Protein AF-D8SF33-F1 (afdb_monomer_lite)

pLDDT: mean 81.09, std 13.39, range [31.66, 97.19]

Foldseek 3Di:
DPQQDQDFVVLLCLLPDQDPDAQEAAPVLLVVVCVQPNNVLSVSHYDHDPDDDRHQLSVLLCQLLDPPHDDPFLVVSLCSLAVSLLCSLCVPPPVVQNVFWDQFDPPDPPVPPPFAPGTWIFGADLLATAEIEFHGAAPVCLVVRVVVCQQLLLLADPQRQQSHQKHKYWGDGGQWIWIWIYGNPDIDTSDDIARSNDSVSSSSSNSSNSSSSVSVVSCNVVRDNDPFDDDHQRDKDDWDADPVRQKIWTWGHGSQKTKIKIPQQVSCVVLPQDDPVQLVLQLVQPDPQAQHAPDWDFDCDPRMTMIIGGPQFGLGDDPDPVSLVQQLVSNVRSLVSCVVSQKGQLPDDSRQWGQGPVVRHIHGHDSSRMDGAPAQRSNPPSDDPVLADVNTHHSSSNVVSSD

InterPro domains:
  IPR011009 Protein kinase-like domain superfamily [SSF56112] (282-363)

Secondary structure (DSSP, 8-state):
-PPP--SHHHHHHHHHSPPSSPEE--HHHHHHHHHHH-HHHHHHHEE--SSS-THHHHHHHHHHH-TT---S-HHHHHHIIIIIHHHHHHHHH-GGGGGGEEE------TTTTTSBSSPPEEEEETTEEEEEEEEESSGGGHHHHHHHHHHHHHTS-GGGTTT---EEEEEEETTEEEEEEEETTEEEE-S--EETTSHHHHHHHHHHHHHHHHHHHHHTTTS---SS-PPPTTEEEEEEEETTTTEEEEEEEETTEEEEEEESHHHHHHTTS--HHHHHHHHT---TTB---SS--EEEETTEEEEEEE---EE----SHHHHHHHHHHHHHHHHHHHHTTEE-S--SGGGEEEETTTTEEEE--GGG-EETTBPPSSTTSS-TTT-BTTBB-HHHHHHHH-

Organism: Selaginella moellendorffii (NCBI:txid88036)

Radius of gyration: 25.67 Å; chains: 1; bounding box: 56×45×75 Å

Structure (mmCIF, N/CA/C/O backbone):
data_AF-D8SF33-F1
#
_entry.id   AF-D8SF33-F1
#
loop_
_atom_site.group_PDB
_atom_site.id
_atom_site.type_symbol
_atom_site.label_atom_id
_atom_site.label_alt_id
_atom_site.label_comp_id
_atom_site.label_asym_id
_atom_site.label_entity_id
_atom_site.label_seq_id
_atom_site.pdbx_PDB_ins_code
_atom_site.Cartn_x
_atom_site.Cartn_y
_atom_site.Cartn_z
_atom_site.occupancy
_atom_site.B_iso_or_equiv
_atom_site.auth_seq_id
_atom_site.auth_comp_id
_atom_site.auth_asym_id
_atom_site.auth_atom_id
_atom_site.pdbx_PDB_model_num
ATOM 1 N N . MET A 1 1 ? -6.287 -22.159 21.107 1.00 49.41 1 MET A N 1
ATOM 2 C CA . MET A 1 1 ? -6.743 -20.862 20.570 1.00 49.41 1 MET A CA 1
ATOM 3 C C . MET A 1 1 ? -7.773 -21.159 19.500 1.00 49.41 1 MET A C 1
ATOM 5 O O . MET A 1 1 ? -7.559 -22.109 18.755 1.00 49.41 1 MET A O 1
ATOM 9 N N . GLU A 1 2 ? -8.895 -20.437 19.475 1.00 59.34 2 GLU A N 1
ATOM 10 C CA . GLU A 1 2 ? -9.793 -20.483 18.313 1.00 59.34 2 GLU A CA 1
ATOM 11 C C . GLU A 1 2 ? -9.008 -20.075 17.054 1.00 59.34 2 GLU A C 1
ATOM 13 O O . GLU A 1 2 ? -8.060 -19.289 17.170 1.00 59.34 2 GLU A O 1
ATOM 18 N N . PRO A 1 3 ? -9.338 -20.627 15.873 1.00 71.38 3 PRO A N 1
ATOM 19 C CA . PRO A 1 3 ? -8.708 -20.191 14.636 1.00 71.38 3 PRO A CA 1
ATOM 20 C C . PRO A 1 3 ? -8.948 -18.684 14.431 1.00 71.38 3 PRO A C 1
ATOM 22 O O . PRO A 1 3 ? -10.014 -18.185 14.808 1.00 71.38 3 PRO A O 1
ATOM 25 N N . PRO A 1 4 ? -7.979 -17.950 13.854 1.00 79.75 4 PRO A N 1
ATOM 26 C CA . PRO A 1 4 ? -8.157 -16.531 13.573 1.00 79.75 4 PRO A CA 1
ATOM 27 C C . PRO A 1 4 ? -9.382 -16.321 12.667 1.00 79.75 4 PRO A C 1
ATOM 29 O O . PRO A 1 4 ? -9.623 -17.142 11.775 1.00 79.75 4 PRO A O 1
ATOM 32 N N . PRO A 1 5 ? -10.166 -15.245 12.867 1.00 83.62 5 PRO A N 1
ATOM 33 C CA . PRO A 1 5 ? -11.328 -14.982 12.034 1.00 83.62 5 PRO A CA 1
ATOM 34 C C . PRO A 1 5 ? -10.859 -14.623 10.622 1.00 83.62 5 PRO A C 1
ATOM 36 O O . PRO A 1 5 ? -10.193 -13.612 10.413 1.00 83.62 5 PRO A O 1
ATOM 39 N N . THR A 1 6 ? -11.192 -15.473 9.663 1.00 82.75 6 THR A N 1
ATOM 40 C CA . THR A 1 6 ? -10.784 -15.395 8.253 1.00 82.75 6 THR A CA 1
ATOM 41 C C . THR A 1 6 ? -11.995 -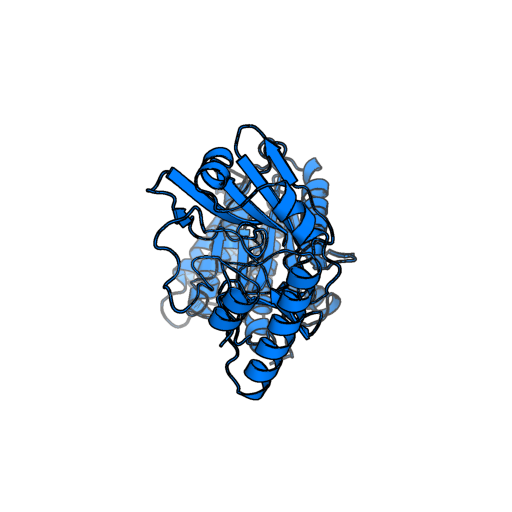15.295 7.335 1.00 82.75 6 THR A C 1
ATOM 43 O O . THR A 1 6 ? -11.881 -15.543 6.152 1.00 82.75 6 THR A O 1
ATOM 46 N N . GLU A 1 7 ? -13.153 -14.904 7.860 1.00 85.88 7 GLU A N 1
ATOM 47 C CA . GLU A 1 7 ? -14.344 -14.599 7.070 1.00 85.88 7 GLU A CA 1
ATOM 48 C C . GLU A 1 7 ? -15.022 -13.344 7.637 1.00 85.88 7 GLU A C 1
ATOM 50 O O . GLU A 1 7 ? -15.060 -13.193 8.866 1.00 85.88 7 GLU A O 1
ATOM 55 N N . PRO A 1 8 ? -15.619 -12.462 6.810 1.00 83.88 8 PRO A N 1
ATOM 56 C CA . PRO A 1 8 ? -16.242 -11.225 7.285 1.00 83.88 8 PRO A CA 1
ATOM 57 C C . PRO A 1 8 ? -17.236 -11.422 8.439 1.00 83.88 8 PRO A C 1
ATOM 59 O O . PRO A 1 8 ? -17.157 -10.728 9.451 1.00 83.88 8 PRO A O 1
ATOM 62 N N . TRP A 1 9 ? -18.121 -12.420 8.357 1.00 83.75 9 TRP A N 1
ATOM 63 C CA . TRP A 1 9 ? -19.114 -12.709 9.404 1.00 83.75 9 TRP A CA 1
ATOM 64 C C . TRP A 1 9 ? -18.484 -13.146 10.741 1.00 83.75 9 TRP A C 1
ATOM 66 O O . TRP A 1 9 ? -19.060 -12.922 11.808 1.00 83.75 9 TRP A O 1
ATOM 76 N N . GLN A 1 10 ? -17.285 -13.742 10.718 1.00 89.44 10 GLN A N 1
ATOM 77 C CA . GLN A 1 10 ? -16.543 -14.085 11.937 1.00 89.44 10 GLN A CA 1
ATOM 78 C C . GLN A 1 10 ? -16.007 -12.825 12.619 1.00 89.44 10 GLN A C 1
ATOM 80 O O . GLN A 1 10 ? -15.907 -12.797 13.846 1.00 89.44 10 GLN A O 1
ATOM 85 N N . LEU A 1 11 ? -15.700 -11.778 11.845 1.00 88.69 11 LEU A N 1
ATOM 86 C CA . LEU A 1 11 ? -15.195 -10.508 12.362 1.00 88.69 11 LEU A CA 1
ATOM 87 C C . LEU A 1 11 ? -16.256 -9.752 13.149 1.00 88.69 11 LEU A C 1
ATOM 89 O O . LEU A 1 11 ? -15.922 -9.197 14.188 1.00 88.69 11 LEU A O 1
ATOM 93 N N . GLU A 1 12 ? -17.519 -9.759 12.718 1.00 88.81 12 GLU A N 1
ATOM 94 C CA . GLU A 1 12 ? -18.600 -9.104 13.471 1.00 88.81 12 GLU A CA 1
ATOM 95 C C . GLU A 1 12 ? -18.738 -9.745 14.860 1.00 88.81 12 GLU A C 1
ATOM 97 O O . GLU A 1 12 ? -18.725 -9.064 15.890 1.00 88.81 12 GLU A O 1
ATOM 102 N N . LYS A 1 13 ? -18.758 -11.084 14.895 1.00 87.31 13 LYS A N 1
ATOM 103 C CA . LYS A 1 13 ? -18.798 -11.854 16.141 1.00 87.31 13 LYS A CA 1
ATOM 104 C C . LYS A 1 13 ? -17.564 -11.592 17.008 1.00 87.31 13 LYS A C 1
ATOM 106 O O . LYS A 1 13 ? -17.711 -11.375 18.208 1.00 87.31 13 LYS A O 1
ATOM 111 N N . ALA A 1 14 ? -16.367 -11.608 16.422 1.00 87.44 14 ALA A N 1
ATOM 112 C CA . ALA A 1 14 ? -15.112 -11.394 17.142 1.00 87.44 14 ALA A CA 1
ATOM 113 C C . ALA A 1 14 ? -14.979 -9.957 17.672 1.00 87.44 14 ALA A C 1
ATOM 115 O O . ALA A 1 14 ? -14.512 -9.753 18.791 1.00 87.44 14 ALA A O 1
ATOM 116 N N . LEU A 1 15 ? -15.439 -8.959 16.915 1.00 89.00 15 LEU A N 1
ATOM 117 C CA . LEU A 1 15 ? -15.426 -7.558 17.327 1.00 89.00 15 LEU A CA 1
ATOM 118 C C . LEU A 1 15 ? -16.391 -7.315 18.493 1.00 89.00 15 LEU A C 1
ATOM 120 O O . LEU A 1 15 ? -16.045 -6.630 19.459 1.00 89.00 15 LEU A O 1
ATOM 124 N N . GLY A 1 16 ? -17.584 -7.911 18.421 1.00 84.69 16 GLY A N 1
ATOM 125 C CA . GLY A 1 16 ? -18.610 -7.827 19.458 1.00 84.69 16 GLY A CA 1
ATOM 126 C C . GLY A 1 16 ? -18.339 -8.688 20.695 1.00 84.69 16 GLY A C 1
ATOM 127 O O . GLY A 1 16 ? -18.956 -8.442 21.738 1.00 84.69 16 GLY A O 1
ATOM 128 N N . ALA A 1 17 ? -17.428 -9.663 20.601 1.00 82.38 17 ALA A N 1
ATOM 129 C CA . ALA A 1 17 ? -17.138 -10.613 21.665 1.00 82.38 17 ALA A CA 1
ATOM 130 C C . ALA A 1 17 ? -16.675 -9.917 22.961 1.00 82.38 17 ALA A C 1
ATOM 132 O O . ALA A 1 17 ? -16.014 -8.869 22.918 1.00 82.38 17 ALA A O 1
ATOM 133 N N . PRO A 1 18 ? -16.985 -10.503 24.134 1.00 79.06 18 PRO A N 1
ATOM 134 C CA . PRO A 1 18 ? -16.323 -10.127 25.374 1.00 79.06 18 PRO A CA 1
ATOM 135 C C . PRO A 1 18 ? -14.805 -10.213 25.209 1.00 79.06 18 PRO A C 1
ATOM 137 O O . PRO A 1 18 ? -14.300 -11.073 24.485 1.00 79.06 18 PRO A O 1
ATOM 140 N N . LEU A 1 19 ? -14.067 -9.344 25.898 1.00 69.25 19 LEU A N 1
ATOM 141 C CA . LEU A 1 19 ? -12.614 -9.424 25.875 1.00 69.25 19 LEU A CA 1
ATOM 142 C C . LEU A 1 19 ? -12.156 -10.773 26.458 1.00 69.25 19 LEU A C 1
ATOM 144 O O . LEU A 1 19 ? -12.393 -11.044 27.633 1.00 69.25 19 LEU A O 1
ATOM 148 N N . LEU A 1 20 ? -11.476 -11.589 25.642 1.00 65.31 20 LEU A N 1
ATOM 149 C CA . LEU A 1 20 ? -10.920 -12.886 26.063 1.00 65.31 20 LEU A CA 1
ATOM 150 C C . LEU A 1 20 ? -9.935 -12.734 27.229 1.00 65.31 20 LEU A C 1
ATOM 152 O O . LEU A 1 20 ? -10.009 -13.462 28.214 1.00 65.31 20 LEU A O 1
ATOM 156 N N . GLU A 1 21 ? -9.060 -11.733 27.142 1.00 69.62 21 GLU A N 1
ATOM 157 C CA . GLU A 1 21 ? -8.223 -11.285 28.252 1.00 69.62 21 GLU A CA 1
ATOM 158 C C . GLU A 1 21 ? -8.602 -9.860 28.640 1.00 69.62 21 GLU A C 1
ATOM 160 O O . GLU A 1 21 ? -8.863 -9.013 27.786 1.00 69.62 21 GLU A O 1
ATOM 165 N N . ARG A 1 22 ? -8.642 -9.566 29.933 1.00 75.25 22 ARG A N 1
ATOM 166 C CA . ARG A 1 22 ? -9.002 -8.233 30.423 1.00 75.25 22 ARG A CA 1
ATOM 167 C C . ARG A 1 22 ? -7.780 -7.326 30.428 1.00 75.25 22 ARG A C 1
ATOM 169 O O . ARG A 1 22 ? -6.673 -7.774 30.707 1.00 75.25 22 ARG A O 1
ATOM 176 N N . LEU A 1 23 ? -7.989 -6.046 30.155 1.00 73.69 23 LEU A N 1
ATOM 177 C CA . LEU A 1 23 ? -6.937 -5.041 30.153 1.00 73.69 23 LEU A CA 1
ATOM 178 C C . LEU A 1 23 ? -6.449 -4.757 31.589 1.00 73.69 23 LEU A C 1
ATOM 180 O O . LEU A 1 23 ? -7.276 -4.484 32.465 1.00 73.69 23 LEU A O 1
ATOM 184 N N . PRO A 1 24 ? -5.136 -4.810 31.868 1.00 72.00 24 PRO A N 1
ATOM 185 C CA . PRO A 1 24 ? -4.622 -4.586 33.215 1.00 72.00 24 PRO A CA 1
ATOM 186 C C . PRO A 1 24 ? -4.775 -3.110 33.630 1.00 72.00 24 PRO A C 1
ATOM 188 O O . PRO A 1 24 ? -4.372 -2.218 32.888 1.00 72.00 24 PRO A O 1
ATOM 191 N N . VAL A 1 25 ? -5.328 -2.835 34.822 1.00 71.88 25 VAL A N 1
ATOM 192 C CA . VAL A 1 25 ? -5.469 -1.478 35.403 1.00 71.88 25 VAL A CA 1
ATOM 193 C C . VAL A 1 25 ? -5.242 -1.470 36.915 1.00 71.88 25 VAL A C 1
ATOM 195 O O . VAL A 1 25 ? -5.637 -2.401 37.607 1.00 71.88 25 VAL A O 1
ATOM 198 N N . SER A 1 26 ? -4.667 -0.407 37.481 1.00 70.44 26 SER A N 1
ATOM 199 C CA . SER A 1 26 ? -4.424 -0.353 38.935 1.00 70.44 26 SER A CA 1
ATOM 200 C C . SER A 1 26 ? -5.706 -0.546 39.767 1.00 70.44 26 SER A C 1
ATOM 202 O O . SER A 1 26 ? -6.792 -0.126 39.364 1.00 70.44 26 SER A O 1
ATOM 204 N N . TRP A 1 27 ? -5.591 -1.127 40.970 1.00 71.88 27 TRP A N 1
ATOM 205 C CA . TRP A 1 27 ? -6.736 -1.367 41.871 1.00 71.88 27 TRP A CA 1
ATOM 206 C C . TRP A 1 27 ? -7.574 -0.115 42.131 1.00 71.88 27 TRP A C 1
ATOM 208 O O . TRP A 1 27 ? -8.804 -0.145 42.059 1.00 71.88 27 TRP A O 1
ATOM 218 N N . LYS A 1 28 ? -6.897 1.009 42.404 1.00 73.31 28 LYS A N 1
ATOM 219 C CA . LYS A 1 28 ? -7.544 2.308 42.619 1.00 73.31 28 LYS A CA 1
ATOM 220 C C . LYS A 1 28 ? -8.356 2.725 41.394 1.00 73.31 28 LYS A C 1
ATOM 222 O O . LYS A 1 28 ? -9.425 3.315 41.545 1.00 73.31 28 LYS A O 1
ATOM 227 N N . ARG A 1 29 ? -7.865 2.418 40.190 1.00 73.44 29 ARG A N 1
ATOM 228 C CA . ARG A 1 29 ? -8.557 2.744 38.947 1.00 73.44 29 ARG A CA 1
ATOM 229 C C . ARG A 1 29 ? -9.708 1.798 38.649 1.00 73.44 29 ARG A C 1
ATOM 231 O O . ARG A 1 29 ? -10.761 2.275 38.235 1.00 73.44 29 ARG A O 1
ATOM 238 N N . LEU A 1 30 ? -9.550 0.502 38.905 1.00 76.69 30 LEU A N 1
ATOM 239 C CA . LEU A 1 30 ? -10.629 -0.466 38.727 1.00 76.69 30 LEU A CA 1
ATOM 240 C C . LEU A 1 30 ? -11.873 -0.040 39.518 1.00 76.69 30 LEU A C 1
ATOM 242 O O . LEU A 1 30 ? -12.949 0.054 38.940 1.00 76.69 30 LEU A O 1
ATOM 246 N N . ALA A 1 31 ? -11.706 0.355 40.784 1.00 78.12 31 ALA A N 1
ATOM 247 C CA . ALA A 1 31 ? -12.804 0.853 41.617 1.00 78.12 31 ALA A CA 1
ATOM 248 C C . ALA A 1 31 ? -13.480 2.118 41.043 1.00 78.12 31 ALA A C 1
ATOM 250 O O . ALA A 1 31 ? -14.701 2.264 41.100 1.00 78.12 31 ALA A O 1
ATOM 251 N N . GLN A 1 32 ? -12.704 3.036 40.453 1.00 75.94 32 GLN A N 1
ATOM 252 C CA . GLN A 1 32 ? -13.255 4.223 39.786 1.00 75.94 32 GLN A CA 1
ATOM 253 C C . GLN A 1 32 ? -14.069 3.846 38.544 1.00 75.94 32 GLN A C 1
ATOM 255 O O . GLN A 1 32 ? -15.147 4.395 38.326 1.00 75.94 32 GLN A O 1
ATOM 260 N N . LEU A 1 33 ? -13.576 2.900 37.743 1.00 72.38 33 LEU A N 1
ATOM 261 C CA . LEU A 1 33 ? -14.261 2.409 36.548 1.00 72.38 33 LEU A CA 1
ATOM 262 C C . LEU A 1 33 ? -15.547 1.651 36.926 1.00 72.38 33 LEU A C 1
ATOM 264 O O . LEU A 1 33 ? -16.598 1.919 36.348 1.00 72.38 33 LEU A O 1
ATOM 268 N N . GLU A 1 34 ? -15.520 0.795 37.949 1.00 82.44 34 GLU A N 1
ATOM 269 C CA . GLU A 1 34 ? -16.722 0.136 38.487 1.00 82.44 34 GLU A CA 1
ATOM 270 C C . GLU A 1 34 ? -17.793 1.158 38.908 1.00 82.44 34 GLU A C 1
ATOM 272 O O . GLU A 1 34 ? -18.974 0.966 38.616 1.00 82.44 34 GLU A O 1
ATOM 277 N N . GLY A 1 35 ? -17.392 2.282 39.514 1.00 78.38 35 GLY A N 1
ATOM 278 C CA . GLY A 1 35 ? -18.303 3.372 39.878 1.00 78.38 35 GLY A CA 1
ATOM 279 C C . GLY A 1 35 ? -18.931 4.109 38.685 1.00 78.38 35 GLY A C 1
ATOM 280 O O . GLY A 1 35 ? -20.040 4.627 38.801 1.00 78.38 35 GLY A O 1
ATOM 281 N N . VAL A 1 36 ? -18.260 4.151 37.528 1.00 72.69 36 VAL A N 1
ATOM 282 C CA . VAL A 1 36 ? -18.761 4.835 36.317 1.00 72.69 36 VAL A CA 1
ATOM 283 C C . VAL A 1 36 ? -19.653 3.927 35.463 1.00 72.69 36 VAL A C 1
ATOM 285 O O . VAL A 1 36 ? -20.632 4.407 34.882 1.00 72.69 36 VAL A O 1
ATOM 288 N N . PHE A 1 37 ? -19.316 2.637 35.368 1.00 66.62 37 PHE A N 1
ATOM 289 C CA . PHE A 1 37 ? -19.930 1.683 34.431 1.00 66.62 37 PHE A CA 1
ATOM 290 C C . PHE A 1 37 ? -20.844 0.652 35.089 1.00 66.62 37 PHE A C 1
ATOM 292 O O . PHE A 1 37 ? -21.584 -0.042 34.387 1.00 66.62 37 PHE A O 1
ATOM 299 N N . GLY A 1 38 ? -20.791 0.542 36.413 1.00 76.94 38 GLY A N 1
ATOM 300 C CA . GLY A 1 38 ? -21.242 -0.644 37.120 1.00 76.94 38 GLY A CA 1
ATOM 301 C C . GLY A 1 38 ? -20.160 -1.726 37.117 1.00 76.94 38 GLY A C 1
ATOM 302 O O . GLY A 1 38 ? -19.333 -1.824 36.203 1.00 76.94 38 GLY A O 1
ATOM 303 N N . ARG A 1 39 ? -20.185 -2.551 38.165 1.00 80.25 39 ARG A N 1
ATOM 304 C CA . ARG A 1 39 ? -19.169 -3.570 38.439 1.00 80.25 39 ARG A CA 1
ATOM 305 C C . ARG A 1 39 ? -18.975 -4.540 37.275 1.00 80.25 39 ARG A C 1
ATOM 307 O O . ARG A 1 39 ? -17.849 -4.764 36.847 1.00 80.25 39 ARG A O 1
ATOM 314 N N . ASP A 1 40 ? -20.072 -5.037 36.712 1.00 80.00 40 ASP A N 1
ATOM 315 C CA . ASP A 1 40 ? -20.046 -6.090 35.691 1.00 80.00 40 ASP A CA 1
ATOM 316 C C . ASP A 1 40 ? -19.400 -5.622 34.380 1.00 80.00 40 ASP A C 1
ATOM 318 O O . ASP A 1 40 ? -18.588 -6.331 33.788 1.00 80.00 40 ASP A O 1
ATOM 322 N N . LYS A 1 41 ? -19.694 -4.390 33.945 1.00 75.62 41 LYS A N 1
ATOM 323 C CA . LYS A 1 41 ? -19.128 -3.822 32.709 1.00 75.62 41 LYS A CA 1
ATOM 324 C C . LYS A 1 41 ? -17.646 -3.488 32.852 1.00 75.62 41 LYS A C 1
ATOM 326 O O . LYS A 1 41 ? -16.872 -3.727 31.925 1.00 75.62 41 LYS A O 1
ATOM 331 N N . ALA A 1 42 ? -17.243 -2.954 34.005 1.00 74.88 42 ALA A N 1
ATOM 332 C CA . ALA A 1 42 ? -15.837 -2.693 34.293 1.00 74.88 42 ALA A CA 1
ATOM 333 C C . ALA A 1 42 ? -15.042 -4.005 34.397 1.00 74.88 42 ALA A C 1
ATOM 335 O O . ALA A 1 42 ? -13.983 -4.125 33.785 1.00 74.88 42 ALA A O 1
ATOM 336 N N . ALA A 1 43 ? -15.592 -5.013 35.079 1.00 76.06 43 ALA A N 1
ATOM 337 C CA . ALA A 1 43 ? -14.975 -6.327 35.223 1.00 76.06 43 ALA A CA 1
ATOM 338 C C . ALA A 1 43 ? -14.886 -7.116 33.908 1.00 76.06 43 ALA A C 1
ATOM 340 O O . ALA A 1 43 ? -14.050 -8.009 33.822 1.00 76.06 43 ALA A O 1
ATOM 341 N N . ALA A 1 44 ? -15.707 -6.802 32.899 1.00 75.12 44 ALA A N 1
ATOM 342 C CA . ALA A 1 44 ? -15.622 -7.401 31.566 1.00 75.12 44 ALA A CA 1
ATOM 343 C C . ALA A 1 44 ? -14.459 -6.847 30.723 1.00 75.12 44 ALA A C 1
ATOM 345 O O . ALA A 1 44 ? -13.956 -7.546 29.847 1.00 75.12 44 ALA A O 1
ATOM 346 N N . LEU A 1 45 ? -14.032 -5.604 30.977 1.00 72.00 45 LEU A N 1
ATOM 347 C CA . LEU A 1 45 ? -12.995 -4.936 30.184 1.00 72.00 45 LEU A CA 1
ATOM 348 C C . LEU A 1 45 ? -11.639 -4.918 30.899 1.00 72.00 45 LEU A C 1
ATOM 350 O O . LEU A 1 45 ? -10.606 -5.013 30.244 1.00 72.00 45 LEU A O 1
ATOM 354 N N . PHE A 1 46 ? -11.638 -4.832 32.232 1.00 76.31 46 PHE A N 1
ATOM 355 C CA . PHE A 1 46 ? -10.442 -4.563 33.025 1.00 76.31 46 PHE A CA 1
ATOM 356 C C . PHE A 1 46 ? -10.191 -5.599 34.127 1.00 76.31 46 PHE A C 1
ATOM 358 O O . PHE A 1 46 ? -11.121 -6.174 34.696 1.00 76.31 46 PHE A O 1
ATOM 365 N N . ALA A 1 47 ? -8.918 -5.818 34.455 1.00 75.69 47 ALA A N 1
ATOM 366 C CA . ALA A 1 47 ? -8.479 -6.637 35.581 1.00 75.69 47 ALA A CA 1
ATOM 367 C C . ALA A 1 47 ? -7.415 -5.912 36.405 1.00 75.69 47 ALA A C 1
ATOM 369 O O . ALA A 1 47 ? -6.611 -5.156 35.865 1.00 75.69 47 ALA A O 1
ATOM 370 N N . SER A 1 48 ? -7.390 -6.175 37.713 1.00 67.31 48 SER A N 1
ATOM 371 C CA . SER A 1 48 ? -6.272 -5.750 38.555 1.00 67.31 48 SER A CA 1
ATOM 372 C C . SER A 1 48 ? -5.034 -6.602 38.222 1.00 67.31 48 SER A C 1
ATOM 374 O O . SER A 1 48 ? -5.140 -7.828 38.255 1.00 67.31 48 SER A O 1
ATOM 376 N N . PRO A 1 49 ? -3.879 -6.002 37.903 1.00 64.62 49 PRO A N 1
ATOM 377 C CA . PRO A 1 49 ? -2.644 -6.709 37.611 1.00 64.62 49 PRO A CA 1
ATOM 378 C C . PRO A 1 49 ? -1.961 -7.161 38.896 1.00 64.62 49 PRO A C 1
ATOM 380 O O . PRO A 1 49 ? -2.159 -6.568 39.958 1.00 64.62 49 PRO A O 1
ATOM 383 N N . ALA A 1 50 ? -1.126 -8.192 38.764 1.00 56.50 50 ALA A N 1
ATOM 384 C CA . ALA A 1 50 ? -0.240 -8.643 39.828 1.00 56.50 50 ALA A CA 1
ATOM 385 C C . ALA A 1 50 ? 1.099 -7.878 39.855 1.00 56.50 50 ALA A C 1
ATOM 387 O O . ALA A 1 50 ? 1.627 -7.689 40.941 1.00 56.50 50 ALA A O 1
ATOM 388 N N . GLU A 1 51 ? 1.632 -7.376 38.730 1.00 48.81 51 GLU A N 1
ATOM 389 C CA . GLU A 1 51 ? 2.937 -6.686 38.699 1.00 48.81 51 GLU A CA 1
ATOM 390 C C . GLU A 1 51 ? 2.996 -5.555 37.649 1.00 48.81 51 GLU A C 1
ATOM 392 O O . GLU A 1 51 ? 2.208 -5.506 36.702 1.00 48.81 51 GLU A O 1
ATOM 397 N N . CYS A 1 52 ? 3.885 -4.586 37.896 1.00 47.72 52 CYS A N 1
ATOM 398 C CA . CYS A 1 52 ? 3.972 -3.259 37.283 1.00 47.72 52 CYS A CA 1
ATOM 399 C C . CYS A 1 52 ? 4.006 -3.239 35.747 1.00 47.72 52 CYS A C 1
ATOM 401 O O . CYS A 1 52 ? 4.930 -3.761 35.140 1.00 47.72 52 CYS A O 1
ATOM 403 N N . GLN A 1 53 ? 3.028 -2.530 35.173 1.00 54.72 53 GLN A N 1
ATOM 404 C CA . GLN A 1 53 ? 3.075 -1.706 33.947 1.00 54.72 53 GLN A CA 1
ATOM 405 C C . GLN A 1 53 ? 1.669 -1.173 33.602 1.00 54.72 53 GLN A C 1
ATOM 407 O O . GLN A 1 53 ? 1.535 -0.300 32.765 1.00 54.72 53 GLN A O 1
ATOM 412 N N . ALA A 1 54 ? 0.615 -1.629 34.280 1.00 58.12 54 ALA A N 1
ATOM 413 C CA . ALA A 1 54 ? -0.801 -1.317 34.048 1.00 58.12 54 ALA A CA 1
ATOM 414 C C . ALA A 1 54 ? -1.281 0.142 34.183 1.00 58.12 54 ALA A C 1
ATOM 416 O O . ALA A 1 54 ? -2.483 0.407 34.081 1.00 58.12 54 ALA A O 1
ATOM 417 N N . GLU A 1 55 ? -0.393 1.088 34.481 1.00 62.53 55 GLU A N 1
ATOM 418 C CA . GLU A 1 55 ? -0.778 2.492 34.639 1.00 62.53 55 GLU A CA 1
ATOM 419 C C . GLU A 1 55 ? -1.120 3.146 33.294 1.00 62.53 55 GLU A C 1
ATOM 421 O O . GLU A 1 55 ? -2.034 3.970 33.254 1.00 62.53 55 GLU A O 1
ATOM 426 N N . ASP A 1 56 ? -0.508 2.712 32.189 1.00 69.81 56 ASP A N 1
ATOM 427 C CA . ASP A 1 56 ? -0.713 3.310 30.863 1.00 69.81 56 ASP A CA 1
ATOM 428 C C . ASP A 1 56 ? -2.101 2.984 30.286 1.00 69.81 56 ASP A C 1
ATOM 430 O O . ASP A 1 56 ? -2.851 3.894 29.922 1.00 69.81 56 ASP A O 1
ATOM 434 N N . VAL A 1 57 ? -2.510 1.704 30.291 1.00 73.44 57 VAL A N 1
ATOM 435 C CA . VAL A 1 57 ? -3.856 1.284 29.826 1.00 73.44 57 VAL A CA 1
ATOM 436 C C . VAL A 1 57 ? -4.936 1.911 30.687 1.00 73.44 57 VAL A C 1
ATOM 438 O O . VAL A 1 57 ? -5.929 2.444 30.189 1.00 73.44 57 VAL A O 1
ATOM 441 N N . SER A 1 58 ? -4.704 1.870 32.001 1.00 71.44 58 SER A N 1
ATOM 442 C CA . SER A 1 58 ? -5.538 2.519 32.995 1.00 71.44 58 SER A CA 1
ATOM 443 C C . SER A 1 58 ? -5.710 3.991 32.659 1.00 71.44 58 SER A C 1
ATOM 445 O O . SER A 1 58 ? -6.840 4.460 32.647 1.00 71.44 58 SER A O 1
ATOM 447 N N . THR A 1 59 ? -4.634 4.712 32.352 1.00 77.00 59 THR A N 1
ATOM 448 C CA . THR A 1 59 ? -4.662 6.149 32.069 1.00 77.00 59 THR A CA 1
ATOM 449 C C . THR A 1 59 ? -5.440 6.463 30.794 1.00 77.00 59 THR A C 1
ATOM 451 O O . THR A 1 59 ? -6.370 7.268 30.855 1.00 77.00 59 THR A O 1
ATOM 454 N N . VAL A 1 60 ? -5.162 5.794 29.671 1.00 80.69 60 VAL A N 1
ATOM 455 C CA . VAL A 1 60 ? -5.865 6.068 28.402 1.00 80.69 60 VAL A CA 1
ATOM 456 C C . VAL A 1 60 ? -7.358 5.772 28.515 1.00 80.69 60 VAL A C 1
ATOM 458 O O . VAL A 1 60 ? -8.181 6.659 28.271 1.00 80.69 60 VAL A O 1
ATOM 461 N N . ALA A 1 61 ? -7.720 4.568 28.973 1.00 79.31 61 ALA A N 1
ATOM 462 C CA . ALA A 1 61 ? -9.119 4.188 29.148 1.00 79.31 61 ALA A CA 1
ATOM 463 C C . ALA A 1 61 ? -9.844 5.182 30.060 1.00 79.31 61 ALA A C 1
ATOM 465 O O . ALA A 1 61 ? -10.975 5.585 29.823 1.00 79.31 61 ALA A O 1
ATOM 466 N N . SER A 1 62 ? -9.156 5.641 31.091 1.00 77.12 62 SER A N 1
ATOM 467 C CA . SER A 1 62 ? -9.682 6.580 32.061 1.00 77.12 62 SER A CA 1
ATOM 468 C C . SER A 1 62 ? -9.929 7.974 31.543 1.00 77.12 62 SER A C 1
ATOM 470 O O . SER A 1 62 ? -10.934 8.563 31.934 1.00 77.12 62 SER A O 1
ATOM 472 N N . LEU A 1 63 ? -9.031 8.508 30.715 1.00 83.19 63 LEU A N 1
ATOM 473 C CA . LEU A 1 63 ? -9.253 9.792 30.066 1.00 83.19 63 LEU A CA 1
ATOM 474 C C . LEU A 1 63 ? -10.495 9.697 29.185 1.00 83.19 63 LEU A C 1
ATOM 476 O O . LEU A 1 63 ? -11.445 10.445 29.408 1.00 83.19 63 LEU A O 1
ATOM 480 N N . VAL A 1 64 ? -10.528 8.723 28.270 1.00 83.88 64 VAL A N 1
ATOM 481 C CA . VAL A 1 64 ? -11.645 8.499 27.336 1.00 83.88 64 VAL A CA 1
ATOM 482 C C . VAL A 1 64 ? -12.980 8.399 28.078 1.00 83.88 64 VAL A C 1
ATOM 484 O O . VAL A 1 64 ? -13.980 9.012 27.701 1.00 83.88 64 VAL A O 1
ATOM 487 N N . LEU A 1 65 ? -12.997 7.657 29.180 1.00 82.44 65 LEU A N 1
ATOM 488 C CA . LEU A 1 65 ? -14.200 7.341 29.942 1.00 82.44 65 LEU A CA 1
ATOM 489 C C . LEU A 1 65 ? -14.592 8.412 30.974 1.00 82.44 65 LEU A C 1
ATOM 491 O O . LEU A 1 65 ? -15.662 8.316 31.584 1.00 82.44 65 LEU A O 1
ATOM 495 N N . ASN A 1 66 ? -13.772 9.447 31.171 1.00 81.12 66 ASN A N 1
ATOM 496 C CA . ASN A 1 66 ? -14.056 10.506 32.129 1.00 81.12 66 ASN A CA 1
ATOM 497 C C . ASN A 1 66 ? -15.187 11.423 31.627 1.00 81.12 66 ASN A C 1
ATOM 499 O O . ASN A 1 66 ? -15.075 12.081 30.593 1.00 81.12 66 ASN A O 1
ATOM 503 N N . ARG A 1 67 ? -16.279 11.502 32.400 1.00 75.69 67 ARG A N 1
ATOM 504 C CA . ARG A 1 67 ? -17.427 12.387 32.119 1.00 75.69 67 ARG A CA 1
ATOM 505 C C . ARG A 1 67 ? -17.092 13.871 32.238 1.00 75.69 67 ARG A C 1
ATOM 507 O O . ARG A 1 67 ? -17.705 14.675 31.549 1.00 75.69 67 ARG A O 1
ATOM 514 N N . GLY A 1 68 ? -16.177 14.219 33.139 1.00 73.81 68 GLY A N 1
ATOM 515 C CA . GLY A 1 68 ? -15.798 15.602 33.426 1.00 73.81 68 GLY A CA 1
ATOM 516 C C . GLY A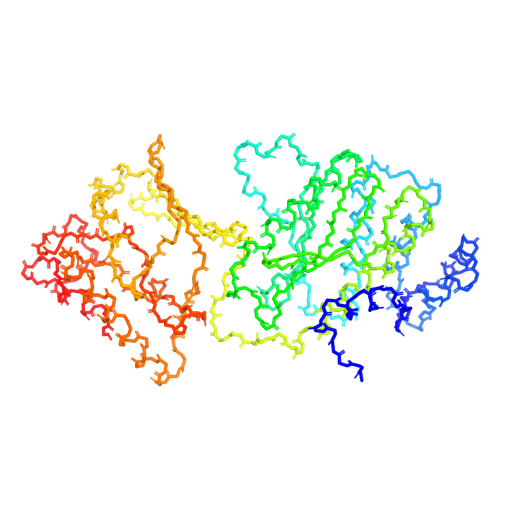 1 68 ? -14.646 16.115 32.570 1.00 73.81 68 GLY A C 1
ATOM 517 O O . GLY A 1 68 ? -14.324 17.295 32.650 1.00 73.81 68 GLY A O 1
ATOM 518 N N . TYR A 1 69 ? -14.013 15.253 31.770 1.00 76.94 69 TYR A N 1
ATOM 519 C CA . TYR A 1 69 ? -12.935 15.674 30.887 1.00 76.94 69 TYR A CA 1
ATOM 520 C C . TYR A 1 69 ? -13.516 16.260 29.599 1.00 76.94 69 TYR A C 1
ATOM 522 O O . TYR A 1 69 ? -14.275 15.597 28.889 1.00 76.94 69 TYR A O 1
ATOM 530 N N . GLN A 1 70 ? -13.164 17.512 29.315 1.00 79.56 70 GLN A N 1
ATOM 531 C CA . GLN A 1 70 ? -13.482 18.163 28.051 1.00 79.56 70 GLN A CA 1
ATOM 532 C C . GLN A 1 70 ? -12.322 17.931 27.090 1.00 79.56 70 GLN A C 1
ATOM 534 O O . GLN A 1 70 ? -11.212 18.403 27.327 1.00 79.56 70 GLN A O 1
ATOM 539 N N . PHE A 1 71 ? -12.585 17.177 26.027 1.00 81.56 71 PHE A N 1
ATOM 540 C CA . PHE A 1 71 ? -11.615 16.993 24.956 1.00 81.56 71 PHE A CA 1
ATOM 541 C C . PHE A 1 71 ? -11.557 18.261 24.096 1.00 81.56 71 PHE A C 1
ATOM 543 O O . PHE A 1 71 ? -12.615 18.839 23.832 1.00 81.56 71 PHE A O 1
ATOM 550 N N . PRO A 1 72 ? -10.361 18.696 23.660 1.00 82.00 72 PRO A N 1
ATOM 551 C CA . PRO A 1 72 ? -10.223 19.871 22.801 1.00 82.00 72 PRO A CA 1
ATOM 552 C C . PRO A 1 72 ? -10.956 19.707 21.464 1.00 82.00 72 PRO A C 1
ATOM 554 O O . PRO A 1 72 ? -11.512 20.673 20.943 1.00 82.00 72 PRO A O 1
ATOM 557 N N . SER A 1 73 ? -10.989 18.481 20.937 1.00 85.19 73 SER A N 1
ATOM 558 C CA . SER A 1 73 ? -11.665 18.119 19.692 1.00 85.19 73 SER A CA 1
ATOM 559 C C . SER A 1 73 ? -12.267 16.706 19.747 1.00 85.19 73 SER A C 1
ATOM 561 O O . SER A 1 73 ? -11.996 15.926 20.667 1.00 85.19 73 SER A O 1
ATOM 563 N N . TRP A 1 74 ? -13.105 16.359 18.764 1.00 87.12 74 TRP A N 1
ATOM 564 C CA . TRP A 1 74 ? -13.606 14.984 18.629 1.00 87.12 74 TRP A CA 1
ATOM 565 C C . TRP A 1 74 ? -12.525 14.053 18.083 1.00 87.12 74 TRP A C 1
ATOM 567 O O . TRP A 1 74 ? -12.482 12.883 18.454 1.00 87.12 74 TRP A O 1
ATOM 577 N N . GLU A 1 75 ? -11.639 14.589 17.252 1.00 83.75 75 GLU A N 1
ATOM 578 C CA . GLU A 1 75 ? -10.451 13.946 16.708 1.00 83.75 75 GLU A CA 1
ATOM 579 C C . GLU A 1 75 ? -9.542 13.425 17.830 1.00 83.75 75 GLU A C 1
ATOM 581 O O . GLU A 1 75 ? -9.144 12.262 17.798 1.00 83.75 75 GLU A O 1
ATOM 586 N N . ASP A 1 76 ? -9.310 14.215 18.885 1.00 83.56 76 ASP A N 1
ATOM 587 C CA . ASP A 1 76 ? -8.533 13.777 20.056 1.00 83.56 76 ASP A CA 1
ATOM 588 C C . ASP A 1 76 ? -9.180 12.578 20.761 1.00 83.56 76 ASP A C 1
ATOM 590 O O . ASP A 1 76 ? -8.501 11.643 21.192 1.00 83.56 76 ASP A O 1
ATOM 594 N N . LEU A 1 77 ? -10.512 12.581 20.869 1.00 86.56 77 LEU A N 1
ATOM 595 C CA . LEU A 1 77 ? -11.243 11.482 21.493 1.00 86.56 77 LEU A CA 1
ATOM 596 C C . LEU A 1 77 ? -11.225 10.217 20.622 1.00 86.56 77 LEU A C 1
ATOM 598 O O . LEU A 1 77 ? -11.050 9.122 21.160 1.00 86.56 77 LEU A O 1
ATOM 602 N N . HIS A 1 78 ? -11.361 10.346 19.298 1.00 86.75 78 HIS A N 1
ATOM 603 C CA . HIS A 1 78 ? -11.183 9.228 18.360 1.00 86.75 78 HIS A CA 1
ATOM 604 C C . HIS A 1 78 ? -9.768 8.657 18.433 1.00 86.75 78 HIS A C 1
ATOM 606 O O . HIS A 1 78 ? -9.619 7.444 18.558 1.00 86.75 78 HIS A O 1
ATOM 612 N N . SER A 1 79 ? -8.751 9.521 18.431 1.00 83.50 79 SER A N 1
ATOM 613 C CA . SER A 1 79 ? -7.341 9.153 18.592 1.00 83.50 79 SER A CA 1
ATOM 614 C C . SER A 1 79 ? -7.134 8.326 19.856 1.00 83.50 79 SER A C 1
ATOM 616 O O . SER A 1 79 ? -6.677 7.188 19.804 1.00 83.50 79 SER A O 1
ATOM 618 N N . LEU A 1 80 ? -7.606 8.809 21.006 1.00 84.25 80 LEU A N 1
ATOM 619 C CA . LEU A 1 80 ? -7.471 8.060 22.253 1.00 84.25 80 LEU A CA 1
ATOM 620 C C . LEU A 1 80 ? -8.227 6.725 22.246 1.00 84.25 80 LEU A C 1
ATOM 622 O O . LEU A 1 80 ? -7.725 5.756 22.808 1.00 84.25 80 LEU A O 1
ATOM 626 N N . CYS A 1 81 ? -9.403 6.647 21.612 1.00 86.38 81 CYS A N 1
ATOM 627 C CA . CYS A 1 81 ? -10.152 5.390 21.489 1.00 86.38 81 CYS A CA 1
ATOM 628 C C . CYS A 1 81 ? -9.469 4.383 20.551 1.00 86.38 81 CYS A C 1
ATOM 630 O O . CYS A 1 81 ? -9.645 3.179 20.736 1.00 86.38 81 CYS A O 1
ATOM 632 N N . LEU A 1 82 ? -8.721 4.861 19.554 1.00 85.44 82 LEU A N 1
ATOM 633 C CA . LEU A 1 82 ? -8.026 4.059 18.548 1.00 85.44 82 LEU A CA 1
ATOM 634 C C . LEU A 1 82 ? -6.527 3.982 18.861 1.00 85.44 82 LEU A C 1
ATOM 636 O O . LEU A 1 82 ? -6.115 3.103 19.615 1.00 85.44 82 LEU A O 1
ATOM 640 N N . THR A 1 83 ? -5.723 4.910 18.336 1.00 80.50 83 THR A N 1
ATOM 641 C CA . THR A 1 83 ? -4.256 4.932 18.459 1.00 80.50 83 THR A CA 1
ATOM 642 C C . THR A 1 83 ? -3.777 4.873 19.900 1.00 80.50 83 THR A C 1
ATOM 644 O O . THR A 1 83 ? -2.932 4.041 20.211 1.00 80.50 83 THR A O 1
ATOM 647 N N . GLY A 1 84 ? -4.352 5.677 20.799 1.00 80.00 84 GLY A N 1
ATOM 648 C CA . GLY A 1 84 ? -3.948 5.695 22.207 1.00 80.00 84 GLY A CA 1
ATOM 649 C C . GLY A 1 84 ? -4.144 4.337 22.884 1.00 80.00 84 GLY A C 1
ATOM 650 O O . GLY A 1 84 ? -3.275 3.868 23.617 1.00 80.00 84 GLY A O 1
ATOM 651 N N . MET A 1 85 ? -5.261 3.659 22.603 1.00 81.75 85 MET A N 1
ATOM 652 C CA . MET A 1 85 ? -5.481 2.295 23.088 1.00 81.75 85 MET A CA 1
ATOM 653 C C . MET A 1 85 ? -4.546 1.290 22.411 1.00 81.75 85 MET A C 1
ATOM 655 O O . MET A 1 85 ? -4.076 0.367 23.073 1.00 81.75 85 MET A O 1
ATOM 659 N N . TRP A 1 86 ? -4.277 1.443 21.115 1.00 82.19 86 TRP A N 1
ATOM 660 C CA . TRP A 1 86 ? -3.467 0.512 20.329 1.00 82.19 86 TRP A CA 1
ATOM 661 C C . TRP A 1 86 ? -1.996 0.550 20.699 1.00 82.19 86 TRP A C 1
ATOM 663 O O . TRP A 1 86 ? -1.429 -0.505 20.958 1.00 82.19 86 TRP A O 1
ATOM 673 N N . GLU A 1 87 ? -1.392 1.734 20.790 1.00 77.94 87 GLU A N 1
ATOM 674 C CA . GLU A 1 87 ? 0.001 1.909 21.213 1.00 77.94 87 GLU A CA 1
ATOM 675 C C . GLU A 1 87 ? 0.260 1.233 22.550 1.00 77.94 87 GLU A C 1
ATOM 677 O O . GLU A 1 87 ? 1.284 0.583 22.754 1.00 77.94 87 GLU A O 1
ATOM 682 N N . VAL A 1 88 ? -0.690 1.383 23.466 1.00 75.06 88 VAL A N 1
ATOM 683 C CA . VAL A 1 88 ? -0.603 0.788 24.783 1.00 75.06 88 VAL A CA 1
ATOM 684 C C . VAL A 1 88 ? -0.811 -0.725 24.685 1.00 75.06 88 VAL A C 1
ATOM 686 O O . VAL A 1 88 ? 0.038 -1.467 25.159 1.00 75.06 88 VAL A O 1
ATOM 689 N N . CYS A 1 89 ? -1.867 -1.211 24.020 1.00 73.88 89 CYS A N 1
ATOM 690 C CA . CYS A 1 89 ? -2.125 -2.650 23.872 1.00 73.88 89 CYS A CA 1
ATOM 691 C C . CYS A 1 89 ? -0.977 -3.395 23.175 1.00 73.88 89 CYS A C 1
ATOM 693 O O . CYS A 1 89 ? -0.606 -4.473 23.628 1.00 73.88 89 CYS A O 1
ATOM 695 N N . LEU A 1 90 ? -0.396 -2.834 22.111 1.00 73.06 90 LEU A N 1
ATOM 696 C CA . LEU A 1 90 ? 0.711 -3.444 21.372 1.00 73.06 90 LEU A CA 1
ATOM 697 C C . LEU A 1 90 ? 1.963 -3.592 22.244 1.00 73.06 90 LEU A C 1
ATOM 699 O O . LEU A 1 90 ? 2.614 -4.627 22.174 1.00 73.06 90 LEU A O 1
ATOM 703 N N . ARG A 1 91 ? 2.255 -2.640 23.146 1.00 69.81 91 ARG A N 1
ATOM 704 C CA . ARG A 1 91 ? 3.357 -2.796 24.116 1.00 69.81 91 ARG A CA 1
ATOM 705 C C . ARG A 1 91 ? 3.203 -4.033 25.006 1.00 69.81 91 ARG A C 1
ATOM 707 O O . ARG A 1 91 ? 4.219 -4.626 25.351 1.00 69.81 91 ARG A O 1
ATOM 714 N N . TYR A 1 92 ? 1.976 -4.420 25.370 1.00 65.81 92 TYR A N 1
ATOM 715 C CA . TYR A 1 92 ? 1.736 -5.606 26.208 1.00 65.81 92 TYR A CA 1
ATOM 716 C C . TYR A 1 92 ? 1.576 -6.893 25.410 1.00 65.81 92 TYR A C 1
ATOM 718 O O . TYR A 1 92 ? 2.030 -7.940 25.858 1.00 65.81 92 TYR A O 1
ATOM 726 N N . LEU A 1 93 ? 0.858 -6.831 24.287 1.00 65.38 93 LEU A N 1
ATOM 727 C CA . LEU A 1 93 ? 0.439 -8.022 23.553 1.00 65.38 93 LEU A CA 1
ATOM 728 C C . LEU A 1 93 ? 1.537 -8.535 22.621 1.00 65.38 93 LEU A C 1
ATOM 730 O O . LEU A 1 93 ? 1.694 -9.746 22.504 1.00 65.38 93 LEU A O 1
ATOM 734 N N . ASP A 1 94 ? 2.283 -7.639 21.969 1.00 61.88 94 ASP A N 1
ATOM 735 C CA . ASP A 1 94 ? 3.402 -8.008 21.103 1.00 61.88 94 ASP A CA 1
ATOM 736 C C . ASP A 1 94 ? 4.329 -6.799 20.835 1.00 61.88 94 ASP A C 1
ATOM 738 O O . ASP A 1 94 ? 4.054 -5.983 19.946 1.00 61.88 94 ASP A O 1
ATOM 742 N N . PRO A 1 95 ? 5.458 -6.673 21.559 1.00 57.00 95 PRO A N 1
ATOM 743 C CA . PRO A 1 95 ? 6.413 -5.582 21.366 1.00 57.00 95 PRO A CA 1
ATOM 744 C C . PRO A 1 95 ? 7.024 -5.523 19.957 1.00 57.00 95 PRO A C 1
ATOM 746 O O . PRO A 1 95 ? 7.516 -4.469 19.560 1.00 57.00 95 PRO A O 1
ATOM 749 N N . THR A 1 96 ? 6.994 -6.622 19.190 1.00 53.75 96 THR A N 1
ATOM 750 C CA . THR A 1 96 ? 7.547 -6.665 17.824 1.00 53.75 96 THR A CA 1
ATOM 751 C C . THR A 1 96 ? 6.673 -5.923 16.809 1.00 53.75 96 THR A C 1
ATOM 753 O O . THR A 1 96 ? 7.145 -5.551 15.738 1.00 53.75 96 THR A O 1
ATOM 756 N N . MET A 1 97 ? 5.424 -5.618 17.173 1.00 54.03 97 MET A N 1
ATOM 757 C CA . MET A 1 97 ? 4.480 -4.835 16.373 1.00 54.03 97 MET A CA 1
ATOM 758 C C . MET A 1 97 ? 4.583 -3.318 16.624 1.00 54.03 97 MET A C 1
ATOM 760 O O . MET A 1 97 ? 3.705 -2.570 16.207 1.00 54.03 97 MET A O 1
ATOM 764 N N . GLN A 1 98 ? 5.626 -2.814 17.297 1.00 50.59 98 GLN A N 1
ATOM 765 C CA . GLN A 1 98 ? 5.781 -1.368 17.543 1.00 50.59 98 GLN A CA 1
ATOM 766 C C . GLN A 1 98 ? 6.053 -0.534 16.272 1.00 50.59 98 GLN A C 1
ATOM 768 O O . GLN A 1 98 ? 5.792 0.666 16.276 1.00 50.59 98 GLN A O 1
ATOM 773 N N . GLU A 1 99 ? 6.496 -1.137 15.163 1.00 47.34 99 GLU A N 1
ATOM 774 C CA . GLU A 1 99 ? 6.809 -0.431 13.901 1.00 47.34 99 GLU A CA 1
ATOM 775 C C . GLU A 1 99 ? 5.578 -0.127 13.008 1.00 47.34 99 GLU A C 1
ATOM 777 O O . GLU A 1 99 ? 5.715 0.239 11.843 1.00 47.34 99 GLU A O 1
ATOM 782 N N . VAL A 1 100 ? 4.359 -0.304 13.526 1.00 51.09 100 VAL A N 1
ATOM 783 C CA . VAL A 1 100 ? 3.161 -0.608 12.715 1.00 51.09 100 VAL A CA 1
ATOM 784 C C . VAL A 1 100 ? 2.121 0.524 12.646 1.00 51.09 100 VAL A C 1
ATOM 786 O O . VAL A 1 100 ? 1.193 0.468 11.833 1.00 51.09 100 VAL A O 1
ATOM 789 N N . LEU A 1 101 ? 2.275 1.572 13.457 1.00 51.16 101 LEU A N 1
ATOM 790 C CA . LEU A 1 101 ? 1.382 2.732 13.476 1.00 51.16 101 LEU A CA 1
ATOM 791 C C . LEU A 1 101 ? 2.046 3.902 12.752 1.00 51.16 101 LEU A C 1
ATOM 793 O O . LEU A 1 101 ? 2.917 4.571 13.303 1.00 51.16 101 LEU A O 1
ATOM 797 N N . ALA A 1 102 ? 1.625 4.153 11.516 1.00 49.06 102 ALA A N 1
ATOM 798 C CA . ALA A 1 102 ? 2.024 5.343 10.780 1.00 49.06 102 ALA A CA 1
ATOM 799 C C . ALA A 1 102 ? 0.799 6.255 10.613 1.00 49.06 102 ALA A C 1
ATOM 801 O O . ALA A 1 102 ? -0.242 5.778 10.146 1.00 49.06 102 ALA A O 1
ATOM 802 N N . PRO A 1 103 ? 0.884 7.557 10.948 1.00 46.31 103 PRO A N 1
ATOM 803 C CA . PRO A 1 103 ? -0.081 8.507 10.414 1.00 46.31 103 PRO A CA 1
ATOM 804 C C . PRO A 1 103 ? 0.010 8.439 8.885 1.00 46.31 103 PRO A C 1
ATOM 806 O O . PRO A 1 103 ? 1.110 8.492 8.325 1.00 46.31 103 PRO A O 1
ATOM 809 N N . GLY A 1 104 ? -1.125 8.269 8.206 1.00 45.09 104 GLY A N 1
ATOM 810 C CA . GLY A 1 104 ? -1.167 8.241 6.750 1.00 45.09 104 GLY A CA 1
ATOM 811 C C . GLY A 1 104 ? -0.505 9.495 6.181 1.00 45.09 104 GLY A C 1
ATOM 812 O O . GLY A 1 104 ? -0.821 10.617 6.582 1.00 45.09 104 GLY A O 1
ATOM 813 N N . THR A 1 105 ? 0.444 9.318 5.260 1.00 37.69 105 THR A N 1
ATOM 814 C CA . THR A 1 105 ? 0.984 10.448 4.500 1.00 37.69 105 THR A CA 1
ATOM 815 C C . THR A 1 105 ? -0.018 10.781 3.406 1.00 37.69 105 THR A C 1
ATOM 817 O O . THR A 1 105 ? -0.164 10.067 2.418 1.00 37.69 105 THR A O 1
ATOM 820 N N . ASN A 1 106 ? -0.767 11.858 3.622 1.00 39.62 106 ASN A N 1
ATOM 821 C CA . ASN A 1 106 ? -1.739 12.361 2.666 1.00 39.62 106 ASN A CA 1
ATOM 822 C C . ASN A 1 106 ? -1.005 12.896 1.423 1.00 39.62 106 ASN A C 1
ATOM 824 O O . ASN A 1 106 ? -0.619 14.063 1.376 1.00 39.62 106 ASN A O 1
ATOM 828 N N . SER A 1 107 ? -0.821 12.067 0.397 1.00 33.88 107 SER A N 1
ATOM 829 C CA . SER A 1 107 ? -0.582 12.554 -0.966 1.00 33.88 107 SER A CA 1
ATOM 830 C C . SER A 1 107 ? -1.938 12.991 -1.523 1.00 33.88 107 SER A C 1
ATOM 832 O O . SER A 1 107 ? -2.629 12.246 -2.216 1.00 33.88 107 SER A O 1
ATOM 834 N N . VAL A 1 108 ? -2.357 14.193 -1.143 1.00 34.03 108 VAL A N 1
ATOM 835 C CA . VAL A 1 108 ? -3.634 14.756 -1.565 1.00 34.03 108 VAL A CA 1
ATOM 836 C C . VAL A 1 108 ? -3.578 15.079 -3.059 1.00 34.03 108 VAL A C 1
ATOM 838 O O . VAL A 1 108 ? -2.761 15.889 -3.499 1.00 34.03 108 VAL A O 1
ATOM 841 N N . THR A 1 109 ? -4.461 14.489 -3.865 1.00 33.56 109 THR A N 1
ATOM 842 C CA . THR A 1 109 ? -4.867 15.134 -5.120 1.00 33.56 109 THR A CA 1
ATOM 843 C C . THR A 1 109 ? -5.509 16.469 -4.763 1.00 33.56 109 THR A C 1
ATOM 845 O O . THR A 1 109 ? -6.383 16.486 -3.905 1.00 33.56 109 THR A O 1
ATOM 848 N N . MET A 1 110 ? -5.075 17.574 -5.384 1.00 31.66 110 MET A N 1
ATOM 849 C CA . MET A 1 110 ? -5.409 18.955 -4.978 1.00 31.66 110 MET A CA 1
ATOM 850 C C . MET A 1 110 ? -6.898 19.237 -4.682 1.00 31.66 110 MET A C 1
ATOM 852 O O . MET A 1 110 ? -7.170 20.150 -3.913 1.00 31.66 110 MET A O 1
ATOM 856 N N . ASP A 1 111 ? -7.833 18.445 -5.213 1.00 33.56 111 ASP A N 1
ATOM 857 C CA . ASP A 1 111 ? -9.278 18.607 -5.002 1.00 33.56 111 ASP A CA 1
ATOM 858 C C . ASP A 1 111 ? -9.818 18.004 -3.679 1.00 33.56 111 ASP A C 1
ATOM 860 O O . ASP A 1 111 ? -10.903 18.376 -3.241 1.00 33.56 111 ASP A O 1
ATOM 864 N N . GLU A 1 112 ? -9.094 17.104 -2.996 1.00 41.31 112 GLU A N 1
ATOM 865 C CA . GLU A 1 112 ? -9.582 16.439 -1.764 1.00 41.31 112 GLU A CA 1
ATOM 866 C C . GLU A 1 112 ? -9.094 17.091 -0.455 1.00 41.31 112 GLU A C 1
ATOM 868 O O . GLU A 1 112 ? -9.611 16.787 0.625 1.00 41.31 112 GLU A O 1
ATOM 873 N N . ALA A 1 113 ? -8.132 18.019 -0.532 1.00 43.91 113 ALA A N 1
ATOM 874 C CA . ALA A 1 113 ? -7.503 18.651 0.637 1.00 43.91 113 ALA A CA 1
ATOM 875 C C . ALA A 1 113 ? -8.482 19.480 1.476 1.00 43.91 113 ALA A C 1
ATOM 877 O O . ALA A 1 113 ? -8.252 19.685 2.665 1.00 43.91 113 ALA A O 1
ATOM 878 N N . GLU A 1 114 ? -9.575 19.949 0.875 1.00 43.03 114 GLU A N 1
ATOM 879 C CA . GLU A 1 114 ? -10.471 20.923 1.497 1.00 43.03 114 GLU A CA 1
ATOM 880 C C . GLU A 1 114 ? -11.500 20.306 2.467 1.00 43.03 114 GLU A C 1
ATOM 882 O O . GLU A 1 114 ? -12.244 21.046 3.107 1.00 43.03 114 GLU A O 1
ATOM 887 N N . THR A 1 115 ? -11.551 18.971 2.633 1.00 50.75 115 THR A N 1
ATOM 888 C CA . THR A 1 115 ? -12.631 18.298 3.401 1.00 50.75 115 THR A CA 1
ATOM 889 C C . THR A 1 115 ? -12.191 17.258 4.445 1.00 50.75 115 THR A C 1
ATOM 891 O O . THR A 1 115 ? -13.049 16.681 5.120 1.00 50.75 115 THR A O 1
ATOM 894 N N . LYS A 1 116 ? -10.890 16.982 4.617 1.00 59.16 116 LYS A N 1
ATOM 895 C CA . LYS A 1 116 ? -10.392 16.082 5.683 1.00 59.16 116 LYS A CA 1
ATOM 896 C C . LYS A 1 116 ? -10.038 16.882 6.939 1.00 59.16 116 LYS A C 1
ATOM 898 O O . LYS A 1 116 ? -9.235 17.807 6.866 1.00 59.16 116 LYS A O 1
ATOM 903 N N . SER A 1 117 ? -10.609 16.522 8.095 1.00 60.81 117 SER A N 1
ATOM 904 C CA . SER A 1 117 ? -10.300 17.188 9.376 1.00 60.81 117 SER A CA 1
ATOM 905 C C . SER A 1 117 ? -9.086 16.608 10.103 1.00 60.81 117 SER A C 1
ATOM 907 O O . SER A 1 117 ? -8.535 17.265 10.984 1.00 60.81 117 SER A O 1
ATOM 909 N N . TRP A 1 118 ? -8.654 15.395 9.745 1.00 65.50 118 TRP A N 1
ATOM 910 C CA . TRP A 1 118 ? -7.615 14.648 10.457 1.00 65.50 118 TRP A CA 1
ATOM 911 C C . TRP A 1 118 ? -6.951 13.615 9.518 1.00 65.50 118 TRP A C 1
ATOM 913 O O . TRP A 1 118 ? -7.638 13.133 8.613 1.00 65.50 118 TRP A O 1
ATOM 923 N N . PRO A 1 119 ? -5.644 13.290 9.656 1.00 69.06 119 PRO A N 1
ATOM 924 C CA . PRO A 1 119 ? -5.003 12.237 8.866 1.00 69.06 119 PRO A CA 1
ATOM 925 C C . PRO A 1 119 ? -5.619 10.860 9.120 1.00 69.06 119 PRO A C 1
ATOM 927 O O . PRO A 1 119 ? -6.051 10.553 10.230 1.00 69.06 119 PRO A O 1
ATOM 930 N N . ASP A 1 120 ? -5.596 10.017 8.090 1.00 77.62 120 ASP A N 1
ATOM 931 C CA . ASP A 1 120 ? -6.027 8.626 8.196 1.00 77.62 120 ASP A CA 1
ATOM 932 C C . ASP A 1 120 ? -5.056 7.837 9.088 1.00 77.62 120 ASP A C 1
ATOM 934 O O . ASP A 1 120 ? -3.832 7.992 9.016 1.00 77.62 120 ASP A O 1
ATOM 938 N N . LEU A 1 121 ? -5.602 6.949 9.911 1.00 81.75 121 LEU A N 1
ATOM 939 C CA . LEU A 1 121 ? -4.846 5.981 10.688 1.00 81.75 121 LEU A CA 1
ATOM 940 C C . LEU A 1 121 ? -4.637 4.722 9.857 1.00 81.75 121 LEU A C 1
ATOM 942 O O . LEU A 1 121 ? -5.610 4.104 9.426 1.00 81.75 121 LEU A O 1
ATOM 946 N N . LEU A 1 122 ? -3.382 4.309 9.699 1.00 83.19 122 LEU A N 1
ATOM 947 C CA . LEU A 1 122 ? -3.015 3.077 9.013 1.00 83.19 122 LEU A CA 1
ATOM 948 C C . LEU A 1 122 ? -2.351 2.103 9.992 1.00 83.19 122 LEU A C 1
ATOM 950 O O . LEU A 1 122 ? -1.463 2.485 10.755 1.00 83.19 122 LEU A O 1
ATOM 954 N N . LEU A 1 123 ? -2.773 0.837 9.946 1.00 80.56 123 LEU A N 1
ATOM 955 C CA . LEU A 1 123 ? -2.165 -0.268 10.691 1.00 80.56 123 LEU A CA 1
ATOM 956 C C . LEU A 1 123 ? -1.623 -1.308 9.711 1.00 80.56 123 LEU A C 1
ATOM 958 O O . LEU A 1 123 ? -2.386 -1.864 8.917 1.00 80.56 123 LEU A O 1
ATOM 962 N N . PHE A 1 124 ? -0.331 -1.617 9.806 1.00 79.94 124 PHE A N 1
ATOM 963 C CA . PHE A 1 124 ? 0.350 -2.596 8.952 1.00 79.94 124 PHE A CA 1
ATOM 964 C C . PHE A 1 124 ? 0.887 -3.830 9.695 1.00 79.94 124 PHE A C 1
ATOM 966 O O . PHE A 1 124 ? 1.854 -3.735 10.433 1.00 79.94 124 PHE A O 1
ATOM 973 N N . ALA A 1 125 ? 0.388 -5.033 9.419 1.00 75.38 125 ALA A N 1
ATOM 974 C CA . ALA A 1 125 ? 0.982 -6.266 9.955 1.00 75.38 125 ALA A CA 1
ATOM 975 C C . ALA A 1 125 ? 1.777 -6.992 8.863 1.00 75.38 125 ALA A C 1
ATOM 977 O O . ALA A 1 125 ? 1.240 -7.239 7.786 1.00 75.38 125 ALA A O 1
ATOM 978 N N . LYS A 1 126 ? 3.055 -7.333 9.097 1.00 73.94 126 LYS A N 1
ATOM 979 C CA . LYS A 1 126 ? 3.924 -7.987 8.088 1.00 73.94 126 LYS A CA 1
ATOM 980 C C . LYS A 1 126 ? 3.901 -7.279 6.708 1.00 73.94 126 LYS A C 1
ATOM 982 O O . LYS A 1 126 ? 3.912 -7.939 5.670 1.00 73.94 126 LYS A O 1
ATOM 987 N N . LYS A 1 127 ? 3.876 -5.934 6.700 1.00 72.75 127 LYS A N 1
ATOM 988 C CA . LYS A 1 127 ? 3.746 -5.049 5.511 1.00 72.75 127 LYS A CA 1
ATOM 989 C C . LYS A 1 127 ? 2.406 -5.126 4.754 1.00 72.75 127 LYS A C 1
ATOM 991 O O . LYS A 1 127 ? 2.272 -4.505 3.703 1.00 72.75 127 LYS A O 1
ATOM 996 N N . ARG A 1 128 ? 1.403 -5.833 5.281 1.00 79.38 128 ARG A N 1
ATOM 997 C CA . ARG A 1 128 ? 0.015 -5.810 4.795 1.00 79.38 128 ARG A CA 1
ATOM 998 C C . ARG A 1 128 ? -0.770 -4.728 5.522 1.00 79.38 128 ARG A C 1
ATOM 1000 O O . ARG A 1 128 ? -0.695 -4.648 6.745 1.00 79.38 128 ARG A O 1
ATOM 1007 N N . LEU A 1 129 ? -1.571 -3.954 4.793 1.00 82.50 129 LEU A N 1
ATOM 1008 C CA . LEU A 1 129 ? -2.542 -3.052 5.405 1.00 82.50 129 LEU A CA 1
ATOM 1009 C C . LEU A 1 129 ? -3.664 -3.864 6.060 1.00 82.50 129 LEU A C 1
ATOM 1011 O O . LEU A 1 129 ? -4.414 -4.572 5.393 1.00 82.50 129 LEU A O 1
ATOM 1015 N N . VAL A 1 130 ? -3.769 -3.756 7.377 1.00 84.75 130 VAL A N 1
ATOM 1016 C CA . VAL A 1 130 ? -4.761 -4.467 8.188 1.00 84.75 130 VAL A CA 1
ATOM 1017 C C . VAL A 1 130 ? -5.930 -3.566 8.547 1.00 84.75 130 VAL A C 1
ATOM 1019 O O . VAL A 1 130 ? -7.063 -4.043 8.608 1.00 84.75 130 VAL A O 1
ATOM 1022 N N . PHE A 1 131 ? -5.665 -2.277 8.758 1.00 88.81 131 PHE A N 1
ATOM 1023 C CA . PHE A 1 131 ? -6.688 -1.299 9.091 1.00 88.81 131 PHE A CA 1
ATOM 1024 C C . PHE A 1 131 ? -6.409 0.059 8.447 1.00 88.81 131 PHE A C 1
ATOM 1026 O O . PHE A 1 131 ? -5.260 0.505 8.437 1.00 88.81 131 PHE A O 1
ATOM 1033 N N . LYS A 1 132 ? -7.473 0.730 7.993 1.00 89.56 132 LYS A N 1
ATOM 1034 C CA . LYS A 1 132 ? -7.480 2.144 7.590 1.00 89.56 132 LYS A CA 1
ATOM 1035 C C . LYS A 1 132 ? -8.665 2.880 8.216 1.00 89.56 132 LYS A C 1
ATOM 1037 O O . LYS A 1 132 ? -9.783 2.367 8.197 1.00 89.56 132 LYS A O 1
ATOM 1042 N N . SER A 1 133 ? -8.462 4.090 8.724 1.00 89.88 133 SER A N 1
ATOM 1043 C CA . SER A 1 133 ? -9.575 4.988 9.050 1.00 89.88 133 SER A CA 1
ATOM 1044 C C . SER A 1 133 ? -9.805 6.045 7.975 1.00 89.88 133 SER A C 1
ATOM 1046 O O . SER A 1 133 ? -8.954 6.290 7.125 1.00 89.88 133 SER A O 1
ATOM 1048 N N . GLU A 1 134 ? -10.982 6.662 8.021 1.00 91.12 134 GLU A N 1
ATOM 1049 C CA . GLU A 1 134 ? -11.335 7.823 7.214 1.00 91.12 134 GLU A CA 1
ATOM 1050 C C . GLU A 1 134 ? -12.136 8.806 8.071 1.00 91.12 134 GLU A C 1
ATOM 1052 O O . GLU A 1 134 ? -13.129 8.434 8.714 1.00 91.12 134 GLU A O 1
ATOM 1057 N N . HIS A 1 135 ? -11.697 10.065 8.078 1.00 88.25 135 HIS A N 1
ATOM 1058 C CA . HIS A 1 135 ? -12.163 11.074 9.023 1.00 88.25 135 HIS A CA 1
ATOM 1059 C C . HIS A 1 135 ? -12.825 12.266 8.337 1.00 88.25 135 HIS A C 1
ATOM 1061 O O . HIS A 1 135 ? -12.250 12.903 7.452 1.00 88.25 135 HIS A O 1
ATOM 1067 N N . ARG A 1 136 ? -14.028 12.614 8.804 1.00 89.06 136 ARG A N 1
ATOM 1068 C CA . ARG A 1 136 ? -14.760 13.811 8.377 1.00 89.06 136 ARG A CA 1
ATOM 1069 C C . ARG A 1 136 ? -15.164 14.681 9.564 1.00 89.06 136 ARG A C 1
ATOM 1071 O O . ARG A 1 136 ? -15.469 14.182 10.653 1.00 89.06 136 ARG A O 1
ATOM 1078 N N . ALA A 1 137 ? -15.209 15.990 9.326 1.00 85.69 137 ALA A N 1
ATOM 1079 C CA . ALA A 1 137 ? -15.483 16.987 10.356 1.00 85.69 137 ALA A CA 1
ATOM 1080 C C . ALA A 1 137 ? -16.932 16.923 10.852 1.00 85.69 137 ALA A C 1
ATOM 1082 O O . ALA A 1 137 ? -17.200 17.141 12.035 1.00 85.69 137 ALA A O 1
ATOM 1083 N N . ARG A 1 138 ? -17.886 16.650 9.950 1.00 87.75 138 ARG A N 1
ATOM 1084 C CA . ARG A 1 138 ? -19.320 16.747 10.238 1.00 87.75 138 ARG A CA 1
ATOM 1085 C C . ARG A 1 138 ? -19.994 15.384 10.297 1.00 87.75 138 ARG A C 1
ATOM 1087 O O . ARG A 1 138 ? -19.547 14.397 9.719 1.00 87.75 138 ARG A O 1
ATOM 1094 N N . ARG A 1 139 ? -21.118 15.324 11.012 1.00 90.25 139 ARG A N 1
ATOM 1095 C CA . ARG A 1 139 ? -21.879 14.082 11.223 1.00 90.25 139 ARG A CA 1
ATOM 1096 C C . ARG A 1 139 ? -22.480 13.555 9.920 1.00 90.25 139 ARG A C 1
ATOM 1098 O O . ARG A 1 139 ? -22.478 12.352 9.685 1.00 90.25 139 ARG A O 1
ATOM 1105 N N . GLU A 1 140 ? -23.019 14.450 9.106 1.00 91.12 140 GLU A N 1
ATOM 1106 C CA . GLU A 1 140 ? -23.634 14.170 7.808 1.00 91.12 140 GLU A CA 1
ATOM 1107 C C . GLU A 1 140 ? -22.636 13.612 6.782 1.00 91.12 140 GLU A C 1
ATOM 1109 O O . GLU A 1 140 ? -23.030 12.907 5.857 1.00 91.12 140 GLU A O 1
ATOM 1114 N N . GLU A 1 141 ? -21.338 13.840 6.992 1.00 90.81 141 GLU A N 1
ATOM 1115 C CA . GLU A 1 141 ? -20.262 13.365 6.120 1.00 90.81 141 GLU A CA 1
ATOM 1116 C C . GLU A 1 141 ? -19.811 11.934 6.449 1.00 90.81 141 GLU A C 1
ATOM 1118 O O . GLU A 1 141 ? -19.011 11.366 5.710 1.00 90.81 141 GLU A O 1
ATOM 1123 N N . LEU A 1 142 ? -20.349 11.300 7.501 1.00 92.94 142 LEU A N 1
ATOM 1124 C CA . LEU A 1 142 ? -20.014 9.914 7.855 1.00 92.94 142 LEU A CA 1
ATOM 1125 C C . LEU A 1 142 ? -20.254 8.940 6.68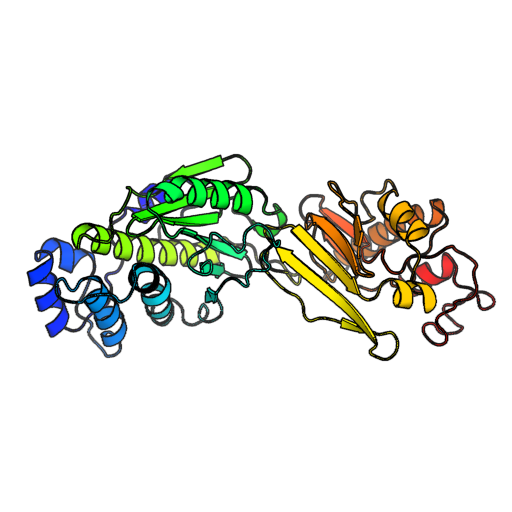7 1.00 92.94 142 LEU A C 1
ATOM 1127 O O . LEU A 1 142 ? -19.472 8.016 6.482 1.00 92.94 142 LEU A O 1
ATOM 1131 N N . GLY A 1 143 ? -21.325 9.148 5.913 1.00 93.56 143 GLY A N 1
ATOM 1132 C CA . GLY A 1 143 ? -21.598 8.341 4.719 1.00 93.56 143 GLY A CA 1
ATOM 1133 C C . GLY A 1 143 ? -20.527 8.522 3.642 1.00 93.56 143 GLY A C 1
ATOM 1134 O O . GLY A 1 143 ? -20.100 7.548 3.037 1.00 93.56 143 GLY A O 1
ATOM 1135 N N . SER A 1 144 ? -20.031 9.750 3.465 1.00 91.75 144 SER A N 1
ATOM 1136 C CA . SER A 1 144 ? -18.917 10.042 2.556 1.00 91.75 144 SER A CA 1
ATOM 1137 C C . SER A 1 144 ? -17.616 9.384 3.028 1.00 91.75 144 SER A C 1
ATOM 1139 O O . SER A 1 144 ? -16.905 8.789 2.221 1.00 91.75 144 SER A O 1
ATOM 1141 N N . ALA A 1 145 ? -17.334 9.405 4.338 1.00 92.06 145 ALA A N 1
ATOM 1142 C CA . ALA A 1 145 ? -16.198 8.687 4.920 1.00 92.06 145 ALA A CA 1
ATOM 1143 C C . ALA A 1 145 ? -16.265 7.179 4.619 1.00 92.06 145 ALA A C 1
ATOM 1145 O O . ALA A 1 145 ? -15.289 6.580 4.175 1.00 92.06 145 ALA A O 1
ATOM 1146 N N . TRP A 1 146 ? -17.443 6.573 4.795 1.00 94.88 146 TRP A N 1
ATOM 1147 C CA . TRP A 1 146 ? -17.664 5.160 4.485 1.00 94.88 146 TRP A CA 1
ATOM 1148 C C . TRP A 1 146 ? -17.450 4.848 3.001 1.00 94.88 146 TRP A C 1
ATOM 1150 O O . TRP A 1 146 ? -16.701 3.934 2.670 1.00 94.88 146 TRP A O 1
ATOM 1160 N N . SER A 1 147 ? -18.045 5.639 2.104 1.00 92.62 147 SER A N 1
ATOM 1161 C CA . SER A 1 147 ? -17.868 5.469 0.658 1.00 92.62 147 SER A CA 1
ATOM 1162 C C . SER A 1 147 ? -16.415 5.661 0.219 1.00 92.62 147 SER A C 1
ATOM 1164 O O . SER A 1 147 ? -15.949 4.953 -0.667 1.00 92.62 147 SER A O 1
ATOM 1166 N N . THR A 1 148 ? -15.681 6.579 0.856 1.00 90.88 148 THR A N 1
ATOM 1167 C CA . THR A 1 148 ? -14.249 6.792 0.593 1.00 90.88 148 THR A CA 1
ATOM 1168 C C . THR A 1 148 ? -13.432 5.568 1.021 1.00 90.88 148 THR A C 1
ATOM 1170 O O . THR A 1 148 ? -12.544 5.144 0.284 1.00 90.88 148 THR A O 1
ATOM 1173 N N . LEU A 1 149 ? -13.744 4.944 2.166 1.00 91.81 149 LEU A N 1
ATOM 1174 C CA . LEU A 1 149 ? -13.126 3.672 2.568 1.00 91.81 149 LEU A CA 1
ATOM 1175 C C . LEU A 1 149 ? -13.449 2.548 1.590 1.00 91.81 149 LEU A C 1
ATOM 1177 O O . LEU A 1 149 ? -12.528 1.879 1.139 1.00 91.81 149 LEU A O 1
ATOM 1181 N N . ALA A 1 150 ? -14.720 2.372 1.227 1.00 92.19 150 ALA A N 1
ATOM 1182 C CA . ALA A 1 150 ? -15.134 1.342 0.278 1.00 92.19 150 ALA A CA 1
ATOM 1183 C C . ALA A 1 150 ? -14.434 1.505 -1.077 1.00 92.19 150 ALA A C 1
ATOM 1185 O O . ALA A 1 150 ? -13.913 0.538 -1.623 1.00 92.19 150 ALA A O 1
ATOM 1186 N N . TYR A 1 151 ? -14.334 2.738 -1.581 1.00 87.81 151 TYR A N 1
ATOM 1187 C CA . TYR A 1 151 ? -13.609 3.028 -2.813 1.00 87.81 151 TYR A CA 1
ATOM 1188 C C . TYR A 1 151 ? -12.100 2.782 -2.676 1.00 87.81 151 TYR A C 1
ATOM 1190 O O . TYR A 1 151 ? -11.518 2.090 -3.507 1.00 87.81 151 TYR A O 1
ATOM 1198 N N . SER A 1 152 ? -11.455 3.339 -1.647 1.00 86.12 152 SER A N 1
ATOM 1199 C CA . SER A 1 152 ? -9.998 3.223 -1.476 1.00 86.12 152 SER A CA 1
ATOM 1200 C C . SER A 1 152 ? -9.565 1.782 -1.224 1.00 86.12 152 SER A C 1
ATOM 1202 O O . SER A 1 152 ? -8.700 1.275 -1.930 1.00 86.12 152 S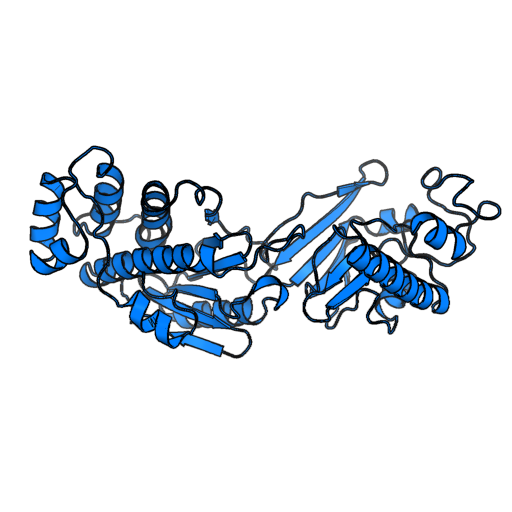ER A O 1
ATOM 1204 N N . LEU A 1 153 ? -10.197 1.100 -0.267 1.00 87.94 153 LEU A N 1
ATOM 1205 C CA . LEU A 1 153 ? -9.864 -0.273 0.114 1.00 87.94 153 LEU A CA 1
ATOM 1206 C C . LEU A 1 153 ? -10.332 -1.301 -0.922 1.00 87.94 153 LEU A C 1
ATOM 1208 O O . LEU A 1 153 ? -9.644 -2.299 -1.126 1.00 87.94 153 LEU A O 1
ATOM 1212 N N . GLY A 1 154 ? -11.443 -1.047 -1.620 1.00 83.56 154 GLY A N 1
ATOM 1213 C CA . GLY A 1 154 ? -11.896 -1.901 -2.718 1.00 83.56 154 GLY A CA 1
ATOM 1214 C C . GLY A 1 154 ? -10.977 -1.844 -3.946 1.00 83.56 154 GLY A C 1
ATOM 1215 O O . GLY A 1 154 ? -10.817 -2.829 -4.661 1.00 83.56 154 GLY A O 1
ATOM 1216 N N . ASN A 1 155 ? -10.295 -0.719 -4.172 1.00 78.94 155 ASN A N 1
ATOM 1217 C CA . ASN A 1 155 ? -9.357 -0.577 -5.289 1.00 78.94 155 ASN A CA 1
ATOM 1218 C C . ASN A 1 155 ? -7.928 -1.049 -4.982 1.00 78.94 155 ASN A C 1
ATOM 1220 O O . ASN A 1 155 ? -7.084 -1.052 -5.887 1.00 78.94 155 ASN A O 1
ATOM 1224 N N . ILE A 1 156 ? -7.640 -1.478 -3.748 1.00 79.19 156 ILE A N 1
ATOM 1225 C CA . ILE A 1 156 ? -6.331 -2.033 -3.402 1.00 79.19 156 ILE A CA 1
ATOM 1226 C C . ILE A 1 156 ? -6.078 -3.289 -4.242 1.00 79.19 156 ILE A C 1
ATOM 1228 O O . ILE A 1 156 ? -6.877 -4.225 -4.270 1.00 79.19 156 ILE A O 1
ATOM 1232 N N . SER A 1 157 ? -4.932 -3.305 -4.926 1.00 76.00 157 SER A N 1
ATOM 1233 C CA . SER A 1 157 ? -4.527 -4.436 -5.759 1.00 76.00 157 SER A CA 1
ATOM 1234 C C . SER A 1 157 ? -4.459 -5.736 -4.944 1.00 76.00 157 SER A C 1
ATOM 1236 O O . SER A 1 157 ? -3.905 -5.716 -3.839 1.00 76.00 157 SER A O 1
ATOM 1238 N N . PRO A 1 158 ? -4.921 -6.880 -5.488 1.00 75.81 158 PRO A N 1
ATOM 1239 C CA . PRO A 1 158 ? -4.883 -8.162 -4.787 1.00 75.81 158 PRO A CA 1
ATOM 1240 C C . PRO A 1 158 ? -3.501 -8.581 -4.279 1.00 75.81 158 PRO A C 1
ATOM 1242 O O . PRO A 1 158 ? -3.400 -9.293 -3.284 1.00 75.81 158 PRO A O 1
ATOM 1245 N N . CYS A 1 159 ? -2.419 -8.082 -4.889 1.00 74.12 159 CYS A N 1
ATOM 1246 C CA . CYS A 1 159 ? -1.058 -8.330 -4.410 1.00 74.12 159 CYS A CA 1
ATOM 1247 C C . CYS A 1 159 ? -0.790 -7.787 -2.990 1.00 74.12 159 CYS A C 1
ATOM 1249 O O . CYS A 1 159 ? 0.194 -8.165 -2.363 1.00 74.12 159 CYS A O 1
ATOM 1251 N N . PHE A 1 160 ? -1.636 -6.898 -2.460 1.00 77.88 160 PHE A N 1
ATOM 1252 C CA . PHE A 1 160 ? -1.523 -6.400 -1.088 1.00 77.88 160 PHE A CA 1
ATOM 1253 C C . PHE A 1 160 ? -2.346 -7.201 -0.065 1.00 77.88 160 PHE A C 1
ATOM 1255 O O . PHE A 1 160 ? -2.152 -6.999 1.134 1.00 77.88 160 PHE A O 1
ATOM 1262 N N . HIS A 1 161 ? -3.230 -8.109 -0.501 1.00 75.19 161 HIS A N 1
ATOM 1263 C CA . HIS A 1 161 ? -4.181 -8.814 0.371 1.00 75.19 161 HIS A CA 1
ATOM 1264 C C . HIS A 1 161 ? -3.564 -9.982 1.150 1.00 75.19 161 HIS A C 1
ATOM 1266 O O . HIS A 1 161 ? -3.983 -10.229 2.280 1.00 75.19 161 HIS A O 1
ATOM 1272 N N . ARG A 1 162 ? -2.532 -10.656 0.614 1.00 73.12 162 ARG A N 1
ATOM 1273 C CA . ARG A 1 162 ? -1.761 -11.735 1.283 1.00 73.12 162 ARG A CA 1
ATOM 1274 C C . ARG A 1 162 ? -2.627 -12.772 2.023 1.00 73.12 162 ARG A C 1
ATOM 1276 O O . ARG A 1 162 ? -2.501 -12.957 3.235 1.00 73.12 162 ARG A O 1
ATOM 1283 N N . GLY A 1 163 ? -3.524 -13.421 1.284 1.00 72.25 163 GLY A N 1
ATOM 1284 C CA . GLY A 1 163 ? -4.387 -14.490 1.800 1.00 72.25 163 GLY A CA 1
ATOM 1285 C C . GLY A 1 163 ? -5.658 -14.014 2.510 1.00 72.25 163 GLY A C 1
ATOM 1286 O O . GLY A 1 163 ? -6.430 -14.841 2.986 1.00 72.25 163 GLY A O 1
ATOM 1287 N N . LEU A 1 164 ? -5.896 -12.701 2.584 1.00 81.44 164 LEU A N 1
ATOM 1288 C CA . LEU A 1 164 ? -7.116 -12.119 3.140 1.00 81.44 164 LEU A CA 1
ATOM 1289 C C . LEU A 1 164 ? -7.571 -10.938 2.274 1.00 81.44 164 LEU A C 1
ATOM 1291 O O . LEU A 1 164 ? -7.008 -9.845 2.371 1.00 81.44 164 LEU A O 1
ATOM 1295 N N . ASP A 1 165 ? -8.621 -11.142 1.480 1.00 81.56 165 ASP A N 1
ATOM 1296 C CA . ASP A 1 165 ? -9.117 -10.190 0.468 1.00 81.56 165 ASP A CA 1
ATOM 1297 C C . ASP A 1 165 ? -9.877 -8.981 1.036 1.00 81.56 165 ASP A C 1
ATOM 1299 O O . ASP A 1 165 ? -10.527 -8.237 0.302 1.00 81.56 165 ASP A O 1
ATOM 1303 N N . TRP A 1 166 ? -9.808 -8.767 2.348 1.00 87.50 166 TRP A N 1
ATOM 1304 C CA . TRP A 1 166 ? -10.484 -7.667 3.018 1.00 87.50 166 TRP A CA 1
ATOM 1305 C C . TRP A 1 166 ? -9.625 -6.969 4.068 1.00 87.50 166 TRP A C 1
ATOM 1307 O O . TRP A 1 166 ? -8.801 -7.572 4.764 1.00 87.50 166 TRP A O 1
ATOM 1317 N N . THR A 1 167 ? -9.895 -5.682 4.250 1.00 89.94 167 THR A N 1
ATOM 1318 C CA . THR A 1 167 ? -9.214 -4.794 5.194 1.00 89.94 167 THR A CA 1
ATOM 1319 C C . THR A 1 167 ? -10.220 -4.238 6.199 1.00 89.94 167 THR A C 1
ATOM 1321 O O . THR A 1 167 ? -11.353 -3.909 5.846 1.00 89.94 167 THR A O 1
ATOM 1324 N N . LEU A 1 168 ? -9.825 -4.137 7.471 1.00 92.25 168 LEU A N 1
ATOM 1325 C CA . LEU A 1 168 ? -10.649 -3.502 8.500 1.00 92.25 168 LEU A CA 1
ATOM 1326 C C . LEU A 1 168 ? -10.654 -1.986 8.291 1.00 92.25 168 LEU A C 1
ATOM 1328 O O . LEU A 1 168 ? -9.681 -1.406 7.809 1.00 92.25 168 LEU A O 1
ATOM 1332 N N . GLY A 1 169 ? -11.708 -1.309 8.725 1.00 93.38 169 GLY A N 1
ATOM 1333 C CA . GLY A 1 169 ? -11.671 0.143 8.748 1.00 93.38 169 GLY A CA 1
ATOM 1334 C C . GLY A 1 169 ? -12.624 0.798 9.723 1.00 93.38 169 GLY A C 1
ATOM 1335 O O . GLY A 1 169 ? -13.504 0.157 10.304 1.00 93.38 169 GLY A O 1
ATOM 1336 N N . ALA A 1 170 ? -12.420 2.100 9.909 1.00 94.56 170 ALA A N 1
ATOM 1337 C CA . ALA A 1 170 ? -13.282 2.939 10.728 1.00 94.56 170 ALA A CA 1
ATOM 1338 C C . ALA A 1 170 ? -13.617 4.251 10.023 1.00 94.56 170 ALA A C 1
ATOM 1340 O O . ALA A 1 170 ? -12.727 5.018 9.665 1.00 94.56 170 ALA A O 1
ATOM 1341 N N . ALA A 1 171 ? -14.908 4.531 9.893 1.00 94.88 171 ALA A N 1
ATOM 1342 C CA . ALA A 1 171 ? -15.404 5.811 9.411 1.00 94.88 171 ALA A CA 1
ATOM 1343 C C . ALA A 1 171 ? -15.783 6.699 10.601 1.00 94.88 171 ALA A C 1
ATOM 1345 O O . ALA A 1 171 ? -16.482 6.243 11.518 1.00 94.88 171 ALA A O 1
ATOM 1346 N N . THR A 1 172 ? -15.380 7.972 10.569 1.00 92.88 172 THR A N 1
ATOM 1347 C CA . THR A 1 172 ? -15.808 8.967 11.564 1.00 92.88 172 THR A CA 1
ATOM 1348 C C . THR A 1 172 ? -16.465 10.187 10.932 1.00 92.88 172 THR A C 1
ATOM 1350 O O . THR A 1 172 ? -16.151 10.584 9.813 1.00 92.88 172 THR A O 1
ATOM 1353 N N . GLY A 1 173 ? -17.362 10.812 11.693 1.00 91.06 173 GLY A N 1
ATOM 1354 C CA . GLY A 1 173 ? -18.013 12.071 11.334 1.00 91.06 173 GLY A CA 1
ATOM 1355 C C . GLY A 1 173 ? -18.395 12.837 12.594 1.00 91.06 173 GLY A C 1
ATOM 1356 O O . GLY A 1 173 ? -19.317 12.423 13.303 1.00 91.06 173 GLY A O 1
ATOM 1357 N N . ALA A 1 174 ? -17.684 13.922 12.912 1.00 89.69 174 ALA A N 1
ATOM 1358 C CA . ALA A 1 174 ? -17.756 14.572 14.227 1.00 89.69 174 ALA A CA 1
ATOM 1359 C C . ALA A 1 174 ? -17.609 13.535 15.368 1.00 89.69 174 ALA A C 1
ATOM 1361 O O . ALA A 1 174 ? -16.663 12.756 15.390 1.00 89.69 174 ALA A O 1
ATOM 1362 N N . ARG A 1 175 ? -18.580 13.449 16.287 1.00 91.94 175 ARG A N 1
ATOM 1363 C CA . ARG A 1 175 ? -18.622 12.472 17.397 1.00 91.94 175 ARG A CA 1
ATOM 1364 C C . ARG A 1 175 ? -19.095 11.063 17.017 1.00 91.94 175 ARG A C 1
ATOM 1366 O O . ARG A 1 175 ? -19.360 10.255 17.905 1.00 91.94 175 ARG A O 1
ATOM 1373 N N . MET A 1 176 ? -19.288 10.776 15.735 1.00 96.00 176 MET A N 1
ATOM 1374 C CA . MET A 1 176 ? -19.755 9.469 15.279 1.00 96.00 176 MET A CA 1
ATOM 1375 C C . MET A 1 176 ? -18.576 8.578 14.888 1.00 96.00 176 MET A C 1
ATOM 1377 O O . MET A 1 176 ? -17.639 9.055 14.252 1.00 96.00 176 MET A O 1
ATOM 1381 N N . LEU A 1 177 ? -18.655 7.293 15.229 1.00 95.06 177 LEU A N 1
ATOM 1382 C CA . LEU A 1 177 ? -17.682 6.255 14.890 1.00 95.06 177 LEU A CA 1
ATOM 1383 C C . LEU A 1 177 ? -18.418 4.987 14.446 1.00 95.06 177 LEU A C 1
ATOM 1385 O O . LEU A 1 177 ? -19.393 4.572 15.078 1.00 95.06 177 LEU A O 1
ATOM 1389 N N . ARG A 1 178 ? -17.943 4.351 13.376 1.00 95.75 178 ARG A N 1
ATOM 1390 C CA . ARG A 1 178 ? -18.426 3.038 12.938 1.00 95.75 178 ARG A CA 1
ATOM 1391 C C . ARG A 1 178 ? -17.278 2.206 12.382 1.00 95.75 178 ARG A C 1
ATOM 1393 O O . ARG A 1 178 ? -16.484 2.717 11.598 1.00 95.75 178 ARG A O 1
ATOM 1400 N N . PHE A 1 179 ? -17.241 0.930 12.754 1.00 96.19 179 PHE A N 1
ATOM 1401 C CA . PHE A 1 179 ? -16.279 -0.044 12.249 1.00 96.19 179 PHE A CA 1
ATOM 1402 C C . PHE A 1 179 ? -16.871 -0.893 11.125 1.00 96.19 179 PHE A C 1
ATOM 1404 O O . PHE A 1 179 ? -18.064 -1.214 11.127 1.00 96.19 179 PHE A O 1
ATOM 1411 N N . GLY A 1 180 ? -16.014 -1.273 10.185 1.00 95.31 180 GLY A N 1
ATOM 1412 C CA . GLY A 1 180 ? -16.368 -2.063 9.018 1.00 95.31 180 GLY A CA 1
ATOM 1413 C C . GLY A 1 180 ? -15.226 -2.928 8.516 1.00 95.31 180 GLY A C 1
ATOM 1414 O O . GLY A 1 180 ? -14.098 -2.857 9.008 1.00 95.31 180 GLY A O 1
ATOM 1415 N N . VAL A 1 181 ? -15.546 -3.732 7.516 1.00 94.19 181 VAL A N 1
ATOM 1416 C CA . VAL A 1 181 ? -14.599 -4.496 6.710 1.00 94.19 181 VAL A CA 1
ATOM 1417 C C . VAL A 1 181 ? -14.923 -4.265 5.237 1.00 94.19 181 VAL A C 1
ATOM 1419 O O . VAL A 1 181 ? -16.095 -4.176 4.881 1.00 94.19 181 VAL A O 1
ATOM 1422 N N . PHE A 1 182 ? -13.890 -4.127 4.409 1.00 93.12 182 PHE A N 1
ATOM 1423 C CA . PHE A 1 182 ? -13.987 -3.690 3.015 1.00 93.12 182 PHE A CA 1
ATOM 1424 C C . PHE A 1 182 ? -13.167 -4.616 2.114 1.00 93.12 182 PHE A C 1
ATOM 1426 O O . PHE A 1 182 ? -12.070 -5.014 2.506 1.00 93.12 182 PHE A O 1
ATOM 1433 N N . TRP A 1 183 ? -13.679 -4.939 0.928 1.00 89.75 183 TRP A N 1
ATOM 1434 C CA . TRP A 1 183 ? -13.042 -5.778 -0.096 1.00 89.75 183 TRP A CA 1
ATOM 1435 C C . TRP A 1 183 ? -13.400 -5.260 -1.503 1.00 89.75 183 TRP A C 1
ATOM 1437 O O . TRP A 1 183 ? -14.243 -4.368 -1.613 1.00 89.75 183 TRP A O 1
ATOM 1447 N N . PRO A 1 184 ? -12.788 -5.774 -2.591 1.00 84.69 184 PRO A N 1
ATOM 1448 C CA . PRO A 1 184 ? -12.962 -5.205 -3.931 1.00 84.69 184 PRO A CA 1
ATOM 1449 C C . PRO A 1 184 ? -14.404 -5.008 -4.402 1.00 84.69 184 PRO A C 1
ATOM 1451 O O . PRO A 1 184 ? -14.713 -3.998 -5.028 1.00 84.69 184 PRO A O 1
ATOM 1454 N N . ASP A 1 185 ? -15.290 -5.932 -4.038 1.00 83.25 185 ASP A N 1
ATOM 1455 C CA . ASP A 1 185 ? -16.675 -5.958 -4.506 1.00 83.25 185 ASP A CA 1
ATOM 1456 C C . ASP A 1 185 ? -17.701 -5.719 -3.384 1.00 83.25 185 ASP A C 1
ATOM 1458 O O . ASP A 1 185 ? -18.879 -6.053 -3.538 1.00 83.25 185 ASP A O 1
ATOM 1462 N N . GLY A 1 186 ? -17.288 -5.176 -2.233 1.00 90.25 186 GLY A N 1
ATOM 1463 C CA . GLY A 1 186 ? -18.237 -4.891 -1.162 1.00 90.25 186 GLY A CA 1
ATOM 1464 C C . GLY A 1 186 ? -17.650 -4.455 0.173 1.00 90.25 186 GLY A C 1
ATOM 1465 O O . GLY A 1 186 ? -16.445 -4.304 0.369 1.00 90.25 186 GLY A O 1
ATOM 1466 N N . ASP A 1 187 ? -18.562 -4.251 1.112 1.00 94.69 187 ASP A N 1
ATOM 1467 C CA . ASP A 1 187 ? -18.268 -3.861 2.478 1.00 94.69 187 ASP A CA 1
ATOM 1468 C C . ASP A 1 187 ? -19.299 -4.450 3.446 1.00 94.69 187 ASP A C 1
ATOM 1470 O O . ASP A 1 187 ? -20.406 -4.843 3.065 1.00 94.69 187 ASP A O 1
ATOM 1474 N N . MET A 1 188 ? -18.924 -4.535 4.721 1.00 94.56 188 MET A N 1
ATOM 1475 C CA . MET A 1 188 ? -19.809 -4.987 5.786 1.00 94.56 188 MET A CA 1
ATOM 1476 C C . MET A 1 188 ? -19.602 -4.162 7.049 1.00 94.56 188 MET A C 1
ATOM 1478 O O . MET A 1 188 ? -18.477 -3.915 7.492 1.00 94.56 188 MET A O 1
ATOM 1482 N N . VAL A 1 189 ? -20.711 -3.765 7.668 1.00 94.94 189 VAL A N 1
ATOM 1483 C CA . VAL A 1 189 ? -20.708 -3.099 8.972 1.00 94.94 189 VAL A CA 1
ATOM 1484 C C . VAL A 1 189 ? -20.401 -4.119 10.064 1.00 94.94 189 VAL A C 1
ATOM 1486 O O . VAL A 1 189 ? -21.076 -5.137 10.159 1.00 94.94 189 VAL A O 1
ATOM 1489 N N . LEU A 1 190 ? -19.407 -3.824 10.905 1.00 94.31 190 LEU A N 1
ATOM 1490 C CA . LEU A 1 190 ? -19.006 -4.690 12.020 1.00 94.31 190 LEU A CA 1
ATOM 1491 C C . LEU A 1 190 ? -19.492 -4.190 13.383 1.00 94.31 190 LEU A C 1
ATOM 1493 O O . LEU A 1 190 ? -19.486 -4.941 14.354 1.00 94.31 190 LEU A O 1
ATOM 1497 N N . SER A 1 191 ? -19.877 -2.915 13.486 1.00 93.06 191 SER A N 1
ATOM 1498 C CA . SER A 1 191 ? -20.341 -2.325 14.742 1.00 93.06 191 SER A CA 1
ATOM 1499 C C . SER A 1 191 ? -21.623 -1.512 14.570 1.00 93.06 191 SER A C 1
ATOM 1501 O O . SER A 1 191 ? -21.846 -0.898 13.520 1.00 93.06 191 SER A O 1
ATOM 1503 N N . PRO A 1 192 ? -22.425 -1.360 15.640 1.00 92.56 192 PRO A N 1
ATOM 1504 C CA . PRO A 1 192 ? -23.410 -0.292 15.713 1.00 92.56 192 PRO A CA 1
ATOM 1505 C C . PRO A 1 192 ? -22.771 1.078 15.454 1.00 92.56 192 PRO A C 1
ATOM 1507 O O . PRO A 1 192 ? -21.557 1.264 15.574 1.00 92.56 192 PRO A O 1
ATOM 1510 N N . LEU A 1 193 ? -23.607 2.060 15.119 1.00 95.69 193 LEU A N 1
ATOM 1511 C CA . LEU A 1 193 ? -23.167 3.447 15.049 1.00 95.69 193 LEU A CA 1
ATOM 1512 C C . LEU A 1 193 ? -22.929 3.979 16.465 1.00 95.69 193 LEU A C 1
ATOM 1514 O O . LEU A 1 193 ? -23.874 4.108 17.243 1.00 95.69 193 LEU A O 1
ATOM 1518 N N . LEU A 1 194 ? -21.678 4.290 16.787 1.00 95.56 194 LEU A N 1
ATOM 1519 C CA . LEU A 1 194 ? -21.274 4.763 18.104 1.00 95.56 194 LEU A CA 1
ATOM 1520 C C . LEU A 1 194 ? -21.251 6.289 18.120 1.00 95.56 194 LEU A C 1
ATOM 1522 O O . LEU A 1 194 ? -20.621 6.921 17.277 1.00 95.56 194 LEU A O 1
ATOM 1526 N N . ASP A 1 195 ? -21.918 6.883 19.104 1.00 94.88 195 ASP A N 1
ATOM 1527 C CA . ASP A 1 195 ? -21.815 8.312 19.400 1.00 94.88 195 ASP A CA 1
ATOM 1528 C C . ASP A 1 195 ? -20.896 8.484 20.608 1.00 94.88 195 ASP A C 1
ATOM 1530 O O . ASP A 1 195 ? -21.334 8.345 21.756 1.00 94.88 195 ASP A O 1
ATOM 1534 N N . ILE A 1 196 ? -19.613 8.743 20.347 1.00 91.75 196 ILE A N 1
ATOM 1535 C CA . ILE A 1 196 ? -18.565 8.848 21.372 1.00 91.75 196 ILE A CA 1
ATOM 1536 C C . ILE A 1 196 ? -18.738 10.079 22.273 1.00 91.75 196 ILE A C 1
ATOM 1538 O O . ILE A 1 196 ? -18.003 10.235 23.243 1.00 91.75 196 ILE A O 1
ATOM 1542 N N . GLY A 1 197 ? -19.759 10.915 22.058 1.00 89.88 197 GLY A N 1
ATOM 1543 C CA . GLY A 1 197 ? -20.203 11.878 23.063 1.00 89.88 197 GLY A CA 1
ATOM 1544 C C . GLY A 1 197 ? -20.681 11.190 24.349 1.00 89.88 197 GLY A C 1
ATOM 1545 O O . GLY A 1 197 ? -20.452 11.711 25.443 1.00 89.88 197 GLY A O 1
ATOM 1546 N N . TYR A 1 198 ? -21.258 9.988 24.241 1.00 89.38 198 TYR A N 1
ATOM 1547 C CA . TYR A 1 198 ? -21.770 9.214 25.371 1.00 89.38 198 TYR A CA 1
ATOM 1548 C C . TYR A 1 198 ? -20.759 8.195 25.893 1.00 89.38 198 TYR A C 1
ATOM 1550 O O . TYR A 1 198 ? -20.193 7.401 25.146 1.00 89.38 198 TYR A O 1
ATOM 1558 N N . VAL A 1 199 ? -20.619 8.136 27.217 1.00 86.38 199 VAL A N 1
ATOM 1559 C CA . VAL A 1 199 ? -19.704 7.220 27.917 1.00 86.38 199 VAL A CA 1
ATOM 1560 C C . VAL A 1 199 ? -19.945 5.743 27.584 1.00 86.38 199 VAL A C 1
ATOM 1562 O O . VAL A 1 199 ? -18.990 4.980 27.475 1.00 86.38 199 VAL A O 1
ATOM 1565 N N . SER A 1 200 ? -21.199 5.332 27.378 1.00 86.38 200 SER A N 1
ATOM 1566 C CA . SER A 1 200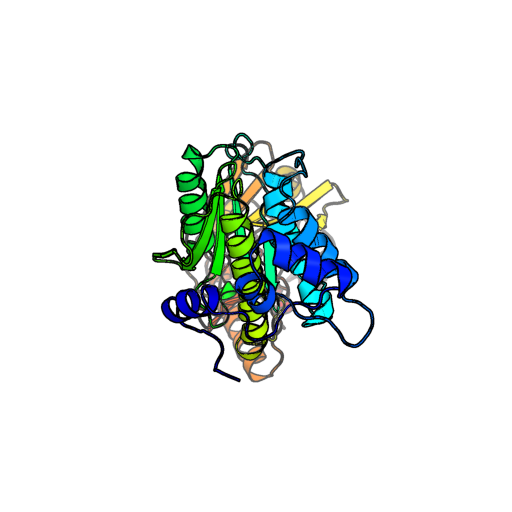 ? -21.527 3.966 26.952 1.00 86.38 200 SER A CA 1
ATOM 1567 C C . SER A 1 200 ? -20.961 3.635 25.570 1.00 86.38 200 SER A C 1
ATOM 1569 O O . SER A 1 200 ? -20.405 2.560 25.384 1.00 86.38 200 SER A O 1
ATOM 1571 N N . SER A 1 201 ? -21.046 4.563 24.616 1.00 90.81 201 SER A N 1
ATOM 1572 C CA . SER A 1 201 ? -20.479 4.375 23.278 1.00 90.81 201 SER A CA 1
ATOM 1573 C C . SER A 1 201 ? -18.954 4.413 23.301 1.00 90.81 201 SER A C 1
ATOM 1575 O O . SER A 1 201 ? -18.324 3.676 22.556 1.00 90.81 201 SER A O 1
ATOM 1577 N N . ARG A 1 202 ? -18.350 5.239 24.169 1.00 89.81 202 ARG A N 1
ATOM 1578 C CA . ARG A 1 202 ? -16.891 5.262 24.375 1.00 89.81 202 ARG A CA 1
ATOM 1579 C C . ARG A 1 202 ? -16.373 3.923 24.902 1.00 89.81 202 ARG A C 1
ATOM 1581 O O . ARG A 1 202 ? -15.331 3.455 24.458 1.00 89.81 202 ARG A O 1
ATOM 1588 N N . TYR A 1 203 ? -17.117 3.289 25.810 1.00 87.19 203 TYR A N 1
ATOM 1589 C CA . TYR A 1 203 ? -16.811 1.936 26.280 1.00 87.19 203 TYR A CA 1
ATOM 1590 C C . TYR A 1 203 ? -16.832 0.923 25.127 1.00 87.19 203 TYR A C 1
ATOM 1592 O O . TYR A 1 203 ? -15.865 0.186 24.946 1.00 87.19 203 TYR A O 1
ATOM 1600 N N . GLU A 1 204 ? -17.891 0.921 24.310 1.00 89.81 204 GLU A N 1
ATOM 1601 C CA . GLU A 1 204 ? -17.972 0.026 23.147 1.00 89.81 204 GLU A CA 1
ATOM 1602 C C . GLU A 1 204 ? -16.890 0.327 22.100 1.00 89.81 204 GLU A C 1
ATOM 1604 O O . GLU A 1 204 ? -16.371 -0.599 21.478 1.00 89.81 204 GLU A O 1
ATOM 1609 N N . ALA A 1 205 ? -16.502 1.597 21.937 1.00 91.69 205 ALA A N 1
ATOM 1610 C CA . ALA A 1 205 ? -15.415 2.007 21.053 1.00 91.69 205 ALA A CA 1
ATOM 1611 C C . ALA A 1 205 ? -14.071 1.436 21.519 1.00 91.69 205 ALA A C 1
ATOM 1613 O O . ALA A 1 205 ? -13.381 0.819 20.714 1.00 91.69 205 ALA A O 1
ATOM 1614 N N . ILE A 1 206 ? -13.734 1.557 22.812 1.00 88.31 206 ILE A N 1
ATOM 1615 C CA . ILE A 1 206 ? -12.517 0.950 23.379 1.00 88.31 206 ILE A CA 1
ATOM 1616 C C . ILE A 1 206 ? -12.559 -0.572 23.227 1.00 88.31 206 ILE A C 1
ATOM 1618 O O . ILE A 1 206 ? -11.585 -1.158 22.767 1.00 88.31 206 ILE A O 1
ATOM 1622 N N . LYS A 1 207 ? -13.682 -1.220 23.564 1.00 88.00 207 LYS A N 1
ATOM 1623 C CA . LYS A 1 207 ? -13.830 -2.679 23.439 1.00 88.00 207 LYS A CA 1
ATOM 1624 C C . LYS A 1 207 ? -13.573 -3.146 22.004 1.00 88.00 207 LYS A C 1
ATOM 1626 O O . LYS A 1 207 ? -12.756 -4.035 21.781 1.00 88.00 207 LYS A O 1
ATOM 1631 N N . SER A 1 208 ? -14.245 -2.513 21.041 1.00 91.38 208 SER A N 1
ATOM 1632 C CA . SER A 1 208 ? -14.112 -2.822 19.613 1.00 91.38 208 SER A CA 1
ATOM 1633 C C . SER A 1 208 ? -12.682 -2.569 19.137 1.00 91.38 208 SER A C 1
ATOM 1635 O O . SER A 1 208 ? -12.077 -3.425 18.506 1.00 91.38 208 SER A O 1
ATOM 1637 N N . SER A 1 209 ? -12.101 -1.434 19.523 1.00 88.94 209 SER A N 1
ATOM 1638 C CA . SER A 1 209 ? -10.719 -1.053 19.230 1.00 88.94 209 SER A CA 1
ATOM 1639 C C . SER A 1 209 ? -9.697 -2.078 19.744 1.00 88.94 209 SER A C 1
ATOM 1641 O O . SER A 1 209 ? -8.818 -2.505 18.997 1.00 88.94 209 SER A O 1
ATOM 1643 N N . THR A 1 210 ? -9.843 -2.554 20.983 1.00 84.56 210 THR A N 1
ATOM 1644 C CA . THR A 1 210 ? -8.997 -3.617 21.544 1.00 84.56 210 THR A CA 1
ATOM 1645 C C . THR A 1 210 ? -9.180 -4.944 20.804 1.00 84.56 210 THR A C 1
ATOM 1647 O O . THR A 1 210 ? -8.196 -5.626 20.513 1.00 84.56 210 THR A O 1
ATOM 1650 N N . ASN A 1 211 ? -10.418 -5.313 20.467 1.00 86.94 211 ASN A N 1
ATOM 1651 C CA . ASN A 1 211 ? -10.689 -6.531 19.704 1.00 86.94 211 ASN A CA 1
ATOM 1652 C C . ASN A 1 211 ? -10.119 -6.465 18.278 1.00 86.94 211 ASN A C 1
ATOM 1654 O O . ASN A 1 211 ? -9.596 -7.472 17.810 1.00 86.94 211 ASN A O 1
ATOM 1658 N N . LEU A 1 212 ? -10.116 -5.299 17.619 1.00 88.44 212 LEU A N 1
ATOM 1659 C CA . LEU A 1 212 ? -9.470 -5.119 16.310 1.00 88.44 212 LEU A CA 1
ATOM 1660 C C . LEU A 1 212 ? -7.977 -5.444 16.358 1.00 88.44 212 LEU A C 1
ATOM 1662 O O . LEU A 1 212 ? -7.496 -6.183 15.504 1.00 88.44 212 LEU A O 1
ATOM 1666 N N . ILE A 1 213 ? -7.253 -4.956 17.371 1.00 82.50 213 ILE A N 1
ATOM 1667 C CA . ILE A 1 213 ? -5.828 -5.284 17.532 1.00 82.50 213 ILE A CA 1
ATOM 1668 C C . ILE A 1 213 ? -5.626 -6.779 17.757 1.00 82.50 213 ILE A C 1
ATOM 1670 O O . ILE A 1 213 ? -4.723 -7.370 17.178 1.00 82.50 213 ILE A O 1
ATOM 1674 N N . ARG A 1 214 ? -6.479 -7.431 18.548 1.00 80.25 214 ARG A N 1
ATOM 1675 C CA . ARG A 1 214 ? -6.384 -8.885 18.759 1.00 80.25 214 ARG A CA 1
ATOM 1676 C C . ARG A 1 214 ? -6.629 -9.677 17.485 1.00 80.25 214 ARG A C 1
ATOM 1678 O O . ARG A 1 214 ? -5.895 -10.620 17.213 1.00 80.25 214 ARG A O 1
ATOM 1685 N N . ILE A 1 215 ? -7.626 -9.273 16.701 1.00 84.44 215 ILE A N 1
ATOM 1686 C CA . ILE A 1 215 ? -7.892 -9.840 15.378 1.00 84.44 215 ILE A CA 1
ATOM 1687 C C . ILE A 1 215 ? -6.651 -9.664 14.494 1.00 84.44 215 ILE A C 1
ATOM 1689 O O . ILE A 1 215 ? -6.134 -10.650 13.972 1.00 84.44 215 ILE A O 1
ATOM 1693 N N . ALA A 1 216 ? -6.114 -8.444 14.411 1.00 80.81 216 ALA A N 1
ATOM 1694 C CA . ALA A 1 216 ? -4.907 -8.130 13.651 1.00 80.81 216 ALA A CA 1
ATOM 1695 C C . ALA A 1 216 ? -3.695 -8.983 14.068 1.00 80.81 216 ALA A C 1
ATOM 1697 O O . ALA A 1 216 ? -2.989 -9.511 13.212 1.00 80.81 216 ALA A O 1
ATOM 1698 N N . LEU A 1 217 ? -3.474 -9.163 15.373 1.00 77.75 217 LEU A N 1
ATOM 1699 C CA . LEU A 1 217 ? -2.402 -10.004 15.910 1.00 77.75 217 LEU A CA 1
ATOM 1700 C C . LEU A 1 217 ? -2.626 -11.485 15.590 1.00 77.75 217 LEU A C 1
ATOM 1702 O O . LEU A 1 217 ? -1.690 -12.180 15.205 1.00 77.75 217 LEU A O 1
ATOM 1706 N N . SER A 1 218 ? -3.868 -11.971 15.675 1.00 79.62 218 SER A N 1
ATOM 1707 C CA . SER A 1 218 ? -4.197 -13.353 15.308 1.00 79.62 218 SER A CA 1
ATOM 1708 C C . SER A 1 218 ? -3.901 -13.636 13.830 1.00 79.62 218 SER A C 1
ATOM 1710 O O . SER A 1 218 ? -3.483 -14.743 13.474 1.00 79.62 218 SER A O 1
ATOM 1712 N N . TRP A 1 219 ? -4.021 -12.611 12.977 1.00 80.38 219 TRP A N 1
ATOM 1713 C CA . TRP A 1 219 ? -3.689 -12.708 11.563 1.00 80.38 219 TRP A CA 1
ATOM 1714 C C . TRP A 1 219 ? -2.200 -12.907 11.293 1.00 80.38 219 TRP A C 1
ATOM 1716 O O . TRP A 1 219 ? -1.873 -13.497 10.272 1.00 80.38 219 TRP A O 1
ATOM 1726 N N . LEU A 1 220 ? -1.286 -12.545 12.201 1.00 76.56 220 LEU A N 1
ATOM 1727 C CA . LEU A 1 220 ? 0.158 -12.753 11.998 1.00 76.56 220 LEU A CA 1
ATOM 1728 C C . LEU A 1 220 ? 0.528 -14.209 11.672 1.00 76.56 220 LEU A C 1
ATOM 1730 O O . LEU A 1 220 ? 1.522 -14.444 10.980 1.00 76.56 220 LEU A O 1
ATOM 1734 N N . SER A 1 221 ? -0.277 -15.162 12.152 1.00 73.38 221 SER A N 1
ATOM 1735 C CA . SER A 1 221 ? -0.112 -16.597 11.903 1.00 73.38 221 SER A CA 1
ATOM 1736 C C . SER A 1 221 ? -0.635 -17.078 10.544 1.00 73.38 221 SER A C 1
ATOM 1738 O O . SER A 1 221 ? -0.148 -18.089 10.049 1.00 73.38 221 SER A O 1
ATOM 1740 N N . VAL A 1 222 ? -1.600 -16.373 9.940 1.00 74.31 222 VAL A N 1
ATOM 1741 C CA . VAL A 1 222 ? -2.195 -16.738 8.637 1.00 74.31 222 VAL A CA 1
ATOM 1742 C C . VAL A 1 222 ? -1.719 -15.862 7.488 1.00 74.31 222 VAL A C 1
ATOM 1744 O O . VAL A 1 222 ? -1.848 -16.254 6.336 1.00 74.31 222 VAL A O 1
ATOM 1747 N N . LEU A 1 223 ? -1.154 -14.690 7.782 1.00 74.06 223 LEU A N 1
ATOM 1748 C CA . LEU A 1 223 ? -0.555 -13.843 6.763 1.00 74.06 223 LEU A CA 1
ATOM 1749 C C . LEU A 1 223 ? 0.687 -14.515 6.193 1.00 74.06 223 LEU A C 1
ATOM 1751 O O . LEU A 1 223 ? 1.676 -14.725 6.904 1.00 74.06 223 LEU A O 1
ATOM 1755 N N . GLU A 1 224 ? 0.625 -14.794 4.894 1.00 67.25 224 GLU A N 1
ATOM 1756 C CA . GLU A 1 224 ? 1.725 -15.383 4.147 1.00 67.25 224 GLU A CA 1
ATOM 1757 C C . GLU A 1 224 ? 2.982 -14.506 4.249 1.00 67.25 224 GLU A C 1
ATOM 1759 O O . GLU A 1 224 ? 2.954 -13.271 4.123 1.00 67.25 224 GLU A O 1
ATOM 1764 N N . GLU A 1 225 ? 4.116 -15.159 4.492 1.00 64.38 225 GLU A N 1
ATOM 1765 C CA . GLU A 1 225 ? 5.423 -14.530 4.378 1.00 64.38 225 GLU A CA 1
ATOM 1766 C C . GLU A 1 225 ? 5.806 -14.490 2.902 1.00 64.38 225 GLU A C 1
ATOM 1768 O O . GLU A 1 225 ? 6.055 -15.527 2.293 1.00 64.38 225 GLU A O 1
ATOM 1773 N N . SER A 1 226 ? 5.867 -13.295 2.305 1.00 59.50 226 SER A N 1
ATOM 1774 C CA . SER A 1 226 ? 6.472 -13.179 0.976 1.00 59.50 226 SER A CA 1
ATOM 1775 C C . SER A 1 226 ? 7.980 -13.025 1.113 1.00 59.50 226 SER A C 1
ATOM 1777 O O . SER A 1 226 ? 8.452 -12.136 1.827 1.00 59.50 226 SER A O 1
ATOM 1779 N N . ASN A 1 227 ? 8.717 -13.787 0.311 1.00 58.66 227 ASN A N 1
ATOM 1780 C CA . ASN A 1 227 ? 10.165 -13.654 0.143 1.00 58.66 227 ASN A CA 1
ATOM 1781 C C . ASN A 1 227 ? 10.578 -12.403 -0.662 1.00 58.66 227 ASN A C 1
ATOM 1783 O O . ASN A 1 227 ? 11.755 -12.231 -0.979 1.00 58.66 227 ASN A O 1
ATOM 1787 N N . HIS A 1 228 ? 9.630 -11.537 -1.030 1.00 62.59 228 HIS A N 1
ATOM 1788 C CA . HIS A 1 228 ? 9.857 -10.369 -1.874 1.00 62.59 228 HIS A CA 1
ATOM 1789 C C . HIS A 1 228 ? 9.779 -9.052 -1.090 1.00 62.59 228 HIS A C 1
ATOM 1791 O O . HIS A 1 228 ? 9.063 -8.918 -0.091 1.00 62.59 228 HIS A O 1
ATOM 1797 N N . THR A 1 229 ? 10.536 -8.053 -1.551 1.00 63.38 229 THR A N 1
ATOM 1798 C CA . THR A 1 229 ? 10.527 -6.708 -0.969 1.00 63.38 229 THR A CA 1
ATOM 1799 C C . THR A 1 229 ? 9.217 -6.019 -1.318 1.00 63.38 229 THR A C 1
ATOM 1801 O O . THR A 1 229 ? 9.047 -5.501 -2.416 1.00 63.38 229 THR A O 1
ATOM 1804 N N . MET A 1 230 ? 8.287 -5.996 -0.368 1.00 65.44 230 MET A N 1
ATOM 1805 C CA . MET A 1 230 ? 6.999 -5.345 -0.578 1.00 65.44 230 MET A CA 1
ATOM 1806 C C . MET A 1 230 ? 7.042 -3.840 -0.369 1.00 65.44 230 MET A C 1
ATOM 1808 O O . MET A 1 230 ? 7.580 -3.352 0.630 1.00 65.44 230 MET A O 1
ATOM 1812 N N . LEU A 1 231 ? 6.396 -3.144 -1.301 1.00 70.25 231 LEU A N 1
ATOM 1813 C CA . LEU A 1 231 ? 5.914 -1.788 -1.096 1.00 70.25 231 LEU A CA 1
ATOM 1814 C C . LEU A 1 231 ? 4.574 -1.845 -0.346 1.00 70.25 231 LEU A C 1
ATOM 1816 O O . LEU A 1 231 ? 3.867 -2.848 -0.429 1.00 70.25 231 LEU A O 1
ATOM 1820 N N . MET A 1 232 ? 4.226 -0.792 0.388 1.00 75.25 232 MET A N 1
ATOM 1821 C CA . MET A 1 232 ? 2.928 -0.664 1.063 1.00 75.25 232 MET A CA 1
ATOM 1822 C C . MET A 1 232 ? 1.949 0.147 0.189 1.00 75.25 232 MET A C 1
ATOM 1824 O O . MET A 1 232 ? 2.394 1.039 -0.534 1.00 75.25 232 MET A O 1
ATOM 1828 N N . PRO A 1 233 ? 0.625 -0.102 0.261 1.00 72.31 233 PRO A N 1
ATOM 1829 C CA . PRO A 1 233 ? -0.391 0.581 -0.560 1.00 72.31 233 PRO A CA 1
ATOM 1830 C C . PRO A 1 233 ? -0.549 2.093 -0.286 1.00 72.31 233 PRO A C 1
ATOM 1832 O O . PRO A 1 233 ? -1.322 2.754 -0.975 1.00 72.31 233 PRO A O 1
ATOM 1835 N N . TYR A 1 234 ? 0.185 2.621 0.698 1.00 73.75 234 TYR A N 1
ATOM 1836 C CA . TYR A 1 234 ? 0.226 4.023 1.123 1.00 73.75 234 TYR A CA 1
ATOM 1837 C C . TYR A 1 234 ? 1.672 4.420 1.453 1.00 73.75 234 TYR A C 1
ATOM 1839 O O . TYR A 1 234 ? 2.014 4.685 2.605 1.00 73.75 234 TYR A O 1
ATOM 1847 N N . GLN A 1 235 ? 2.559 4.355 0.459 1.00 75.25 235 GLN A N 1
ATOM 1848 C CA . GLN A 1 235 ? 3.997 4.562 0.645 1.00 75.25 235 GLN A CA 1
ATOM 1849 C C . GLN A 1 235 ? 4.556 5.567 -0.355 1.00 75.25 235 GLN A C 1
ATOM 1851 O O . GLN A 1 235 ? 4.415 5.396 -1.563 1.00 75.25 235 GLN A O 1
ATOM 1856 N N . ALA A 1 236 ? 5.298 6.550 0.149 1.00 76.25 236 ALA A N 1
ATOM 1857 C CA . ALA A 1 236 ? 6.228 7.333 -0.652 1.00 76.25 236 ALA A CA 1
ATOM 1858 C C . ALA A 1 236 ? 7.622 6.694 -0.582 1.00 76.25 236 ALA A C 1
ATOM 1860 O O . ALA A 1 236 ? 8.181 6.503 0.501 1.00 76.25 236 ALA A O 1
ATOM 1861 N N . VAL A 1 237 ? 8.187 6.342 -1.735 1.00 78.44 237 VAL A N 1
ATOM 1862 C CA . VAL A 1 237 ? 9.575 5.875 -1.834 1.00 78.44 237 VAL A CA 1
ATOM 1863 C C . VAL A 1 237 ? 10.500 7.090 -1.900 1.00 78.44 237 VAL A C 1
ATOM 1865 O O . VAL A 1 237 ? 10.148 8.120 -2.482 1.00 78.44 237 VAL A O 1
ATOM 1868 N N . ALA A 1 238 ? 11.689 6.980 -1.299 1.00 79.75 238 ALA A N 1
ATOM 1869 C CA . ALA A 1 238 ? 12.694 8.037 -1.334 1.00 79.75 238 ALA A CA 1
ATOM 1870 C C . ALA A 1 238 ? 12.940 8.511 -2.775 1.00 79.75 238 ALA A C 1
ATOM 1872 O O . ALA A 1 238 ? 13.093 7.706 -3.696 1.00 79.75 238 ALA A O 1
ATOM 1873 N N . SER A 1 239 ? 12.956 9.831 -2.965 1.00 86.88 239 SER A N 1
ATOM 1874 C CA . SER A 1 239 ? 13.162 10.421 -4.286 1.00 86.88 239 SER A CA 1
ATOM 1875 C C . SER A 1 239 ? 14.572 10.122 -4.790 1.00 86.88 239 SER A C 1
ATOM 1877 O O . SER A 1 239 ? 15.539 10.223 -4.036 1.00 86.88 239 SER A O 1
ATOM 1879 N N . HIS A 1 240 ? 14.692 9.795 -6.073 1.00 88.94 240 HIS A N 1
ATOM 1880 C CA . HIS A 1 240 ? 15.977 9.610 -6.735 1.00 88.94 240 HIS A CA 1
ATOM 1881 C C . HIS A 1 240 ? 16.310 10.851 -7.564 1.00 88.94 240 HIS A C 1
ATOM 1883 O O . HIS A 1 240 ? 15.474 11.310 -8.342 1.00 88.94 240 HIS A O 1
ATOM 1889 N N . VAL A 1 241 ? 17.519 11.392 -7.405 1.00 91.44 241 VAL A N 1
ATOM 1890 C CA . VAL A 1 241 ? 17.962 12.597 -8.115 1.00 91.44 241 VAL A CA 1
ATOM 1891 C C . VAL A 1 241 ? 19.111 12.250 -9.059 1.00 91.44 241 VAL A C 1
ATOM 1893 O O . VAL A 1 241 ? 20.089 11.633 -8.646 1.00 91.44 241 VAL A O 1
ATOM 1896 N N . TYR A 1 242 ? 18.999 12.661 -10.321 1.00 90.19 242 TYR A N 1
ATOM 1897 C CA . TYR A 1 242 ? 19.960 12.386 -11.393 1.00 90.19 242 TYR A CA 1
ATOM 1898 C C . TYR A 1 242 ? 20.086 13.586 -12.349 1.00 90.19 242 TYR A C 1
ATOM 1900 O O . TYR A 1 242 ? 19.564 14.670 -12.080 1.00 90.19 242 TYR A O 1
ATOM 1908 N N . GLY A 1 243 ? 20.850 13.437 -13.439 1.00 85.81 243 GLY A N 1
ATOM 1909 C CA . GLY A 1 243 ? 21.078 14.519 -14.403 1.00 85.81 243 GLY A CA 1
ATOM 1910 C C . GLY A 1 243 ? 21.799 15.716 -13.778 1.00 85.81 243 GLY A C 1
ATOM 1911 O O . GLY A 1 243 ? 21.329 16.848 -13.887 1.00 85.81 243 GLY A O 1
ATOM 1912 N N . ASN A 1 244 ? 22.914 15.454 -13.086 1.00 86.06 244 ASN A N 1
ATOM 1913 C CA . ASN A 1 244 ? 23.698 16.441 -12.330 1.00 86.06 244 ASN A CA 1
ATOM 1914 C C . ASN A 1 244 ? 22.932 17.105 -11.175 1.00 86.06 244 ASN A C 1
ATOM 1916 O O . ASN A 1 244 ? 23.152 18.274 -10.874 1.00 86.06 244 ASN A O 1
ATOM 1920 N N . GLY A 1 245 ? 22.023 16.367 -10.532 1.00 88.31 245 GLY A N 1
ATOM 1921 C CA . GLY A 1 245 ? 21.282 16.865 -9.372 1.00 88.31 245 GLY A CA 1
ATOM 1922 C C . GLY A 1 245 ? 20.014 17.652 -9.712 1.00 88.31 245 GLY A C 1
ATOM 1923 O O . GLY A 1 245 ? 19.362 18.153 -8.804 1.00 88.31 245 GLY A O 1
ATOM 1924 N N . ASN A 1 246 ? 19.657 17.765 -10.996 1.00 92.75 246 ASN A N 1
ATOM 1925 C CA . ASN A 1 246 ? 18.585 18.655 -11.451 1.00 92.75 246 ASN A CA 1
ATOM 1926 C C . ASN A 1 246 ? 17.285 17.936 -11.817 1.00 92.75 246 ASN A C 1
ATOM 1928 O O . ASN A 1 246 ? 16.277 18.604 -12.023 1.00 92.75 246 ASN A O 1
ATOM 1932 N N . ILE A 1 247 ? 17.293 16.604 -11.920 1.00 94.12 247 ILE A N 1
ATOM 1933 C CA . ILE A 1 247 ? 16.107 15.816 -12.260 1.00 94.12 247 ILE A CA 1
ATOM 1934 C C . ILE A 1 247 ? 15.745 14.937 -11.074 1.00 94.12 247 ILE A C 1
ATOM 1936 O O . ILE A 1 247 ? 16.577 14.179 -10.586 1.00 94.12 247 ILE A O 1
ATOM 1940 N N . THR A 1 248 ? 14.498 15.022 -10.626 1.00 94.50 248 THR A N 1
ATOM 1941 C CA . THR A 1 248 ? 13.950 14.225 -9.529 1.00 94.50 248 THR A CA 1
ATOM 1942 C C . THR A 1 248 ? 12.944 13.215 -10.065 1.00 94.50 248 THR A C 1
ATOM 1944 O O . THR A 1 248 ? 12.003 13.588 -10.766 1.00 94.50 248 THR A O 1
ATOM 1947 N N . ARG A 1 249 ? 13.103 11.947 -9.679 1.00 91.50 249 ARG A N 1
ATOM 1948 C CA . ARG A 1 249 ? 12.120 10.872 -9.854 1.00 91.50 249 ARG A CA 1
ATOM 1949 C C . ARG A 1 249 ? 11.511 10.501 -8.506 1.00 91.50 249 ARG A C 1
ATOM 1951 O O . ARG A 1 249 ? 12.234 10.306 -7.528 1.00 91.50 249 ARG A O 1
ATOM 1958 N N . LYS A 1 250 ? 10.187 10.375 -8.465 1.00 90.44 250 LYS A N 1
ATOM 1959 C CA . LYS A 1 250 ? 9.417 9.954 -7.287 1.00 90.44 250 LYS A CA 1
ATOM 1960 C C . LYS A 1 250 ? 8.523 8.771 -7.633 1.00 90.44 250 LYS A C 1
ATOM 1962 O O . LYS A 1 250 ? 8.029 8.686 -8.757 1.00 90.44 250 LYS A O 1
ATOM 1967 N N . LEU A 1 251 ? 8.315 7.892 -6.658 1.00 85.69 251 LEU A N 1
ATOM 1968 C CA . LEU A 1 251 ? 7.307 6.839 -6.695 1.00 85.69 251 LEU A CA 1
ATOM 1969 C C . LEU A 1 251 ? 6.468 6.940 -5.423 1.00 85.69 251 LEU A C 1
ATOM 1971 O O . LEU A 1 251 ? 6.999 6.844 -4.317 1.00 85.69 251 LEU A O 1
ATOM 1975 N N . GLU A 1 252 ? 5.170 7.116 -5.603 1.00 84.88 252 GLU A N 1
ATOM 1976 C CA . GLU A 1 252 ? 4.177 7.156 -4.536 1.00 84.88 252 GLU A CA 1
ATOM 1977 C C . GLU A 1 252 ? 3.136 6.078 -4.815 1.00 84.88 252 GLU A C 1
ATOM 1979 O O . GLU A 1 252 ? 2.748 5.878 -5.963 1.00 84.88 252 GLU A O 1
ATOM 1984 N N . ILE A 1 253 ? 2.694 5.365 -3.787 1.00 79.75 253 ILE A N 1
ATOM 1985 C CA . ILE A 1 253 ? 1.559 4.451 -3.881 1.00 79.75 253 ILE A CA 1
ATOM 1986 C C . ILE A 1 253 ? 0.457 5.011 -3.003 1.00 79.75 253 ILE A C 1
ATOM 1988 O O . ILE A 1 253 ? 0.675 5.220 -1.811 1.00 79.75 253 ILE A O 1
ATOM 1992 N N . VAL A 1 254 ? -0.699 5.263 -3.608 1.00 76.50 254 VAL A N 1
ATOM 1993 C CA . VAL A 1 254 ? -1.890 5.797 -2.943 1.00 76.50 254 VAL A CA 1
ATOM 1994 C C . VAL A 1 254 ? -3.079 4.981 -3.413 1.00 76.50 254 VAL A C 1
ATOM 1996 O O . VAL A 1 254 ? -3.266 4.826 -4.617 1.00 76.50 254 VAL A O 1
ATOM 1999 N N . ASP A 1 255 ? -3.844 4.416 -2.479 1.00 74.25 255 ASP A N 1
ATOM 2000 C CA . ASP A 1 255 ? -5.007 3.566 -2.782 1.00 74.25 255 ASP A CA 1
ATOM 2001 C C . ASP A 1 255 ? -4.672 2.419 -3.758 1.00 74.25 255 ASP A C 1
ATOM 2003 O O . ASP A 1 255 ? -5.436 2.084 -4.659 1.00 74.25 255 ASP A O 1
ATOM 2007 N N . GLY A 1 256 ? -3.471 1.841 -3.630 1.00 71.75 256 GLY A N 1
ATOM 2008 C CA . GLY A 1 256 ? -2.999 0.773 -4.523 1.00 71.75 256 GLY A CA 1
ATOM 2009 C C . GLY A 1 256 ? -2.621 1.224 -5.944 1.00 71.75 256 GLY A C 1
ATOM 2010 O O . GLY A 1 256 ? -2.281 0.381 -6.782 1.00 71.75 256 GLY A O 1
ATOM 2011 N N . ILE A 1 257 ? -2.628 2.532 -6.218 1.00 78.31 257 ILE A N 1
ATOM 2012 C CA . ILE A 1 257 ? -2.179 3.139 -7.474 1.00 78.31 257 ILE A CA 1
ATOM 2013 C C . ILE A 1 257 ? -0.734 3.609 -7.306 1.00 78.31 257 ILE A C 1
ATOM 2015 O O . ILE A 1 257 ? -0.448 4.480 -6.490 1.00 78.31 257 ILE A O 1
ATOM 2019 N N . ALA A 1 258 ? 0.176 3.068 -8.114 1.00 80.81 258 ALA A N 1
ATOM 2020 C CA . ALA A 1 258 ? 1.535 3.569 -8.254 1.00 80.81 258 ALA A CA 1
ATOM 2021 C C . ALA A 1 258 ? 1.559 4.800 -9.165 1.00 80.81 258 ALA A C 1
ATOM 2023 O O . ALA A 1 258 ? 1.205 4.744 -10.346 1.00 80.81 258 ALA A O 1
ATOM 2024 N N . ILE A 1 259 ? 2.032 5.902 -8.604 1.00 85.00 259 ILE A N 1
ATOM 2025 C CA . ILE A 1 259 ? 2.216 7.199 -9.232 1.00 85.00 259 ILE A CA 1
ATOM 2026 C C . ILE A 1 259 ? 3.719 7.420 -9.376 1.00 85.00 259 ILE A C 1
ATOM 2028 O O . ILE A 1 259 ? 4.432 7.582 -8.385 1.00 85.00 259 ILE A O 1
ATOM 2032 N N . LYS A 1 260 ? 4.210 7.437 -10.615 1.00 87.81 260 LYS A N 1
ATOM 2033 C CA . LYS A 1 260 ? 5.598 7.800 -10.917 1.00 87.81 260 LYS A CA 1
ATOM 2034 C C . LYS A 1 260 ? 5.632 9.227 -11.439 1.00 87.81 260 LYS A C 1
ATOM 2036 O O . LYS A 1 260 ? 4.867 9.573 -12.338 1.00 87.81 260 LYS A O 1
ATOM 2041 N N . THR A 1 261 ? 6.539 10.027 -10.894 1.00 90.62 261 THR A N 1
ATOM 2042 C CA . THR A 1 261 ? 6.709 11.435 -11.265 1.00 90.62 261 THR A CA 1
ATOM 2043 C C . THR A 1 261 ? 8.161 11.696 -11.640 1.00 90.62 261 THR A C 1
ATOM 2045 O O . THR A 1 261 ? 9.056 11.279 -10.906 1.00 90.62 261 THR A O 1
ATOM 2048 N N . ILE A 1 262 ? 8.400 12.395 -12.752 1.00 93.06 262 ILE A N 1
ATOM 2049 C CA . ILE A 1 262 ? 9.719 12.884 -13.177 1.00 93.06 262 ILE A CA 1
ATOM 2050 C C . ILE A 1 262 ? 9.625 14.391 -13.414 1.00 93.06 262 ILE A C 1
ATOM 2052 O O . ILE A 1 262 ? 8.757 14.856 -14.154 1.00 93.06 262 ILE A O 1
ATOM 2056 N N . GLN A 1 263 ? 10.529 15.152 -12.798 1.00 94.06 263 GLN A N 1
ATOM 2057 C CA . GLN A 1 263 ? 10.577 16.605 -12.935 1.00 94.06 263 GLN A CA 1
ATOM 2058 C C . GLN A 1 263 ? 12.022 17.129 -12.873 1.00 94.06 263 GLN A C 1
ATOM 2060 O O . GLN A 1 263 ? 12.749 16.746 -11.955 1.00 94.06 263 GLN A O 1
ATOM 2065 N N . PRO A 1 264 ? 12.434 18.044 -13.770 1.00 94.50 264 PRO A N 1
ATOM 2066 C CA . PRO A 1 264 ? 11.718 18.488 -14.966 1.00 94.50 264 PRO A CA 1
ATOM 2067 C C . PRO A 1 264 ? 11.840 17.477 -16.116 1.00 94.50 264 PRO A C 1
ATOM 2069 O O . PRO A 1 264 ? 12.922 16.945 -16.386 1.00 94.50 264 PRO A O 1
ATOM 2072 N N . TRP A 1 265 ? 10.735 17.229 -16.817 1.00 93.69 265 TRP A N 1
ATOM 2073 C CA . TRP A 1 265 ? 10.683 16.289 -17.939 1.00 93.69 265 TRP A CA 1
ATOM 2074 C C . TRP A 1 265 ? 11.546 16.740 -19.127 1.00 93.69 265 TRP A C 1
ATOM 2076 O O . TRP A 1 265 ? 12.278 15.942 -19.706 1.00 93.69 265 TRP A O 1
ATOM 2086 N N . LYS A 1 266 ? 11.564 18.036 -19.446 1.00 93.06 266 LYS A N 1
ATOM 2087 C CA . LYS A 1 266 ? 12.379 18.597 -20.532 1.00 93.06 266 LYS A CA 1
ATOM 2088 C C . LYS A 1 266 ? 13.868 18.340 -20.344 1.00 93.06 266 LYS A C 1
ATOM 2090 O O . LYS A 1 266 ? 14.552 18.075 -21.326 1.00 93.06 266 LYS A O 1
ATOM 2095 N N . LEU A 1 267 ? 14.387 18.403 -19.112 1.00 93.44 267 LEU A N 1
ATOM 2096 C CA . LEU A 1 267 ? 15.792 18.048 -18.863 1.00 93.44 267 LEU A CA 1
ATOM 2097 C C . LEU A 1 267 ? 16.024 16.543 -19.000 1.00 93.44 267 LEU A C 1
ATOM 2099 O O . LEU A 1 267 ? 17.080 16.138 -19.480 1.00 93.44 267 LEU A O 1
ATOM 2103 N N . HIS A 1 268 ? 15.048 15.717 -18.620 1.00 92.50 268 HIS A N 1
ATOM 2104 C CA . HIS A 1 268 ? 15.116 14.275 -18.835 1.00 92.50 268 HIS A CA 1
ATOM 2105 C C . HIS A 1 268 ? 15.212 13.926 -20.331 1.00 92.50 268 HIS A C 1
ATOM 2107 O O . HIS A 1 268 ? 16.075 13.133 -20.716 1.00 92.50 268 HIS A O 1
ATOM 2113 N N . GLU A 1 269 ? 14.420 14.580 -21.184 1.00 92.44 269 GLU A N 1
ATOM 2114 C CA . GLU A 1 269 ? 14.522 14.425 -22.640 1.00 92.44 269 GLU A CA 1
ATOM 2115 C C . GLU A 1 269 ? 15.816 15.023 -23.206 1.00 92.44 269 GLU A C 1
ATOM 2117 O O . GLU A 1 269 ? 16.495 14.375 -24.003 1.00 92.44 269 GLU A O 1
ATOM 2122 N N . LEU A 1 270 ? 16.201 16.229 -22.768 1.00 91.12 270 LEU A N 1
ATOM 2123 C CA . LEU A 1 270 ? 17.409 16.922 -23.230 1.00 91.12 270 LEU A CA 1
ATOM 2124 C C . LEU A 1 270 ? 18.679 16.111 -22.955 1.00 91.12 270 LEU A C 1
ATOM 2126 O O . LEU A 1 270 ? 19.576 16.063 -23.793 1.00 91.12 270 LEU A O 1
ATOM 2130 N N . HIS A 1 271 ? 18.755 15.465 -21.791 1.00 90.56 271 HIS A N 1
ATOM 2131 C CA . HIS A 1 271 ? 19.872 14.593 -21.435 1.00 90.56 271 HIS A CA 1
ATOM 2132 C C . HIS A 1 271 ? 19.799 13.220 -22.130 1.00 90.56 271 HIS A C 1
ATOM 2134 O O . HIS A 1 271 ? 20.742 12.443 -22.033 1.00 90.56 271 HIS A O 1
ATOM 2140 N N . GLY A 1 272 ? 18.719 12.917 -22.860 1.00 89.88 272 GLY A N 1
ATOM 2141 C CA . GLY A 1 272 ? 18.575 11.704 -23.666 1.00 89.88 272 GLY A CA 1
ATOM 2142 C C . GLY A 1 272 ? 18.181 10.447 -22.886 1.00 89.88 272 GLY A C 1
ATOM 2143 O O . GLY A 1 272 ? 18.431 9.327 -23.349 1.00 89.88 272 GLY A O 1
ATOM 2144 N N . TYR A 1 273 ? 17.554 10.611 -21.717 1.00 91.62 273 TYR A N 1
ATOM 2145 C CA . TYR A 1 273 ? 17.073 9.491 -20.901 1.00 91.62 273 TYR A CA 1
ATOM 2146 C C . TYR A 1 273 ? 15.796 8.841 -21.448 1.00 91.62 273 TYR A C 1
ATOM 2148 O O . TYR A 1 273 ? 15.653 7.633 -21.311 1.00 91.62 273 TYR A O 1
ATOM 2156 N N . SER A 1 274 ? 14.905 9.588 -22.102 1.00 92.81 274 SER A N 1
ATOM 2157 C CA . SER A 1 274 ? 13.839 9.054 -22.965 1.00 92.81 274 SER A CA 1
ATOM 2158 C C . SER A 1 274 ? 13.185 10.178 -23.780 1.00 92.81 274 SER A C 1
ATOM 2160 O O . SER A 1 274 ? 13.667 11.311 -23.771 1.00 92.81 274 SER A O 1
ATOM 2162 N N . LYS A 1 275 ? 12.124 9.850 -24.518 1.00 92.19 275 LYS A N 1
ATOM 2163 C CA . LYS A 1 275 ? 11.203 10.789 -25.166 1.00 92.19 275 LYS A CA 1
ATOM 2164 C C . LYS A 1 275 ? 9.774 10.306 -24.969 1.00 92.19 275 LYS A C 1
ATOM 2166 O O . LYS A 1 275 ? 9.551 9.093 -24.989 1.00 92.19 275 LYS A O 1
ATOM 2171 N N . MET A 1 276 ? 8.810 11.225 -24.894 1.00 89.06 276 MET A N 1
ATOM 2172 C CA . MET A 1 276 ? 7.391 10.858 -24.734 1.00 89.06 276 MET A CA 1
ATOM 2173 C C . MET A 1 276 ? 6.913 9.843 -25.779 1.00 89.06 276 MET A C 1
ATOM 2175 O O . MET A 1 276 ? 6.333 8.825 -25.417 1.00 89.06 276 MET A O 1
ATOM 2179 N N . GLU A 1 277 ? 7.264 10.047 -27.053 1.00 91.19 277 GLU A N 1
ATOM 2180 C CA . GLU A 1 277 ? 6.894 9.139 -28.152 1.00 91.19 277 GLU A CA 1
ATOM 2181 C C . GLU A 1 277 ? 7.364 7.686 -27.939 1.00 91.19 277 GLU A C 1
ATOM 2183 O O . GLU A 1 277 ? 6.715 6.737 -28.384 1.00 91.19 277 GLU A O 1
ATOM 2188 N N . TYR A 1 278 ? 8.496 7.484 -27.257 1.00 93.25 278 TYR A N 1
ATOM 2189 C CA . TYR A 1 278 ? 9.037 6.153 -26.991 1.00 93.25 278 TYR A CA 1
ATOM 2190 C C . TYR A 1 278 ? 8.375 5.524 -25.768 1.00 93.25 278 TYR A C 1
ATOM 2192 O O . TYR A 1 278 ? 8.051 4.337 -25.801 1.00 93.25 278 TYR A O 1
ATOM 2200 N N . VAL A 1 279 ? 8.125 6.322 -24.728 1.00 91.44 279 VAL A N 1
ATOM 2201 C CA . VAL A 1 279 ? 7.422 5.891 -23.515 1.00 91.44 279 VAL A CA 1
ATOM 2202 C C . VAL A 1 279 ? 5.989 5.458 -23.845 1.00 91.44 279 VAL A C 1
ATOM 2204 O O . VAL A 1 279 ? 5.588 4.349 -23.493 1.00 91.44 279 VAL A O 1
ATOM 2207 N N . GLU A 1 280 ? 5.239 6.268 -24.599 1.00 88.50 280 GLU A N 1
ATOM 2208 C CA . GLU A 1 280 ? 3.872 5.953 -25.051 1.00 88.50 280 GLU A CA 1
ATOM 2209 C C . GLU A 1 280 ? 3.825 4.659 -25.877 1.00 88.50 280 GLU A C 1
ATOM 2211 O O . GLU A 1 280 ? 2.970 3.786 -25.677 1.00 88.50 280 GLU A O 1
ATOM 2216 N N . ARG A 1 281 ? 4.789 4.493 -26.790 1.00 91.06 281 ARG A N 1
ATOM 2217 C CA . ARG A 1 281 ? 4.922 3.281 -27.603 1.00 91.06 281 ARG A CA 1
ATOM 2218 C C . ARG A 1 281 ? 5.261 2.056 -26.755 1.00 91.06 281 ARG A C 1
ATOM 2220 O O . ARG A 1 281 ? 4.708 0.992 -27.025 1.00 91.06 281 ARG A O 1
ATOM 2227 N N . ALA A 1 282 ? 6.120 2.187 -25.742 1.00 91.56 282 ALA A N 1
ATOM 2228 C CA . ALA A 1 282 ? 6.471 1.094 -24.836 1.00 91.56 282 ALA A CA 1
ATOM 2229 C C . ALA A 1 282 ? 5.268 0.628 -24.007 1.00 91.56 282 ALA A C 1
ATOM 2231 O O . ALA A 1 282 ? 5.000 -0.571 -23.951 1.00 91.56 282 ALA A O 1
ATOM 2232 N N . TYR A 1 283 ? 4.492 1.559 -23.442 1.00 87.81 283 TYR A N 1
ATOM 2233 C CA . TYR A 1 283 ? 3.261 1.226 -22.715 1.00 87.81 283 TYR A CA 1
ATOM 2234 C C . TYR A 1 283 ? 2.176 0.615 -23.620 1.00 87.81 283 TYR A C 1
ATOM 2236 O O . TYR A 1 283 ? 1.334 -0.152 -23.152 1.00 87.81 283 TYR A O 1
ATOM 2244 N N . SER A 1 284 ? 2.237 0.870 -24.931 1.00 88.31 284 SER A N 1
ATOM 2245 C CA . SER A 1 284 ? 1.348 0.265 -25.933 1.00 88.31 284 SER A CA 1
ATOM 2246 C C . SER A 1 284 ? 1.755 -1.156 -26.363 1.00 88.31 284 SER A C 1
ATOM 2248 O O . SER A 1 284 ? 1.024 -1.806 -27.122 1.00 88.31 284 SER A O 1
ATOM 2250 N N . VAL A 1 285 ? 2.905 -1.674 -25.907 1.00 90.38 285 VAL A N 1
ATOM 2251 C CA . VAL A 1 285 ? 3.379 -3.019 -26.267 1.00 90.38 285 VAL A CA 1
ATOM 2252 C C . VAL A 1 285 ? 2.474 -4.087 -25.660 1.00 90.38 285 VAL A C 1
ATOM 2254 O O . VAL A 1 285 ? 2.346 -4.250 -24.446 1.00 90.38 285 VAL A O 1
ATOM 2257 N N . LYS A 1 286 ? 1.877 -4.909 -26.528 1.00 87.75 286 LYS A N 1
ATOM 2258 C CA . LYS A 1 286 ? 1.006 -6.011 -26.117 1.00 87.75 286 LYS A CA 1
ATOM 2259 C C . LYS A 1 286 ? 1.815 -7.225 -25.649 1.00 87.75 286 LYS A C 1
ATOM 2261 O O . LYS A 1 286 ? 1.757 -8.284 -26.258 1.00 87.75 286 LYS A O 1
ATOM 2266 N N . SER A 1 287 ? 2.422 -7.140 -24.464 1.00 89.44 287 SER A N 1
ATOM 2267 C CA . SER A 1 287 ? 3.013 -8.291 -23.754 1.00 89.44 287 SER A CA 1
ATOM 2268 C C . SER A 1 287 ? 2.584 -8.348 -22.290 1.00 89.44 287 SER A C 1
ATOM 2270 O O . SER A 1 287 ? 2.416 -7.309 -21.670 1.00 89.44 287 SER A O 1
ATOM 2272 N N . ARG A 1 288 ? 2.387 -9.551 -21.738 1.00 88.38 288 ARG A N 1
ATOM 2273 C CA . ARG A 1 288 ? 2.134 -9.740 -20.295 1.00 88.38 288 ARG A CA 1
ATOM 2274 C C . ARG A 1 288 ? 3.414 -9.674 -19.447 1.00 88.38 288 ARG A C 1
ATOM 2276 O O . ARG A 1 288 ? 3.337 -9.749 -18.229 1.00 88.38 288 ARG A O 1
ATOM 2283 N N . HIS A 1 289 ? 4.572 -9.588 -20.105 1.00 91.50 289 HIS A N 1
ATOM 2284 C CA . HIS A 1 289 ? 5.908 -9.538 -19.503 1.00 91.50 289 HIS A CA 1
ATOM 2285 C C . HIS A 1 289 ? 6.527 -8.132 -19.546 1.00 91.50 289 HIS A C 1
ATOM 2287 O O . HIS A 1 289 ? 7.654 -7.930 -19.105 1.00 91.50 289 HIS A O 1
ATOM 2293 N N . VAL A 1 290 ? 5.781 -7.154 -20.058 1.00 89.81 290 VAL A N 1
ATOM 2294 C CA . VAL A 1 290 ? 6.098 -5.724 -20.006 1.00 89.81 290 VAL A CA 1
ATOM 2295 C C . VAL A 1 290 ? 5.005 -5.065 -19.178 1.00 89.81 290 VAL A C 1
ATOM 2297 O O . VAL A 1 290 ? 3.842 -5.451 -19.302 1.00 89.81 290 VAL A O 1
ATOM 2300 N N . ALA A 1 291 ? 5.367 -4.122 -18.310 1.00 83.56 291 ALA A N 1
ATOM 2301 C CA . ALA A 1 291 ? 4.421 -3.422 -17.458 1.00 83.56 291 ALA A CA 1
ATOM 2302 C C . ALA A 1 291 ? 3.339 -2.779 -18.326 1.00 83.56 291 ALA A C 1
ATOM 2304 O O . ALA A 1 291 ? 3.594 -1.840 -19.079 1.00 83.56 291 ALA A O 1
ATOM 2305 N N . ARG A 1 292 ? 2.128 -3.328 -18.227 1.00 73.00 292 ARG A N 1
ATOM 2306 C CA . ARG A 1 292 ? 0.940 -2.775 -18.861 1.00 73.00 292 ARG A CA 1
ATOM 2307 C C . ARG A 1 292 ? 0.228 -1.871 -17.885 1.00 73.00 292 ARG A C 1
ATOM 2309 O O . ARG A 1 292 ? 0.242 -2.101 -16.679 1.00 73.00 292 ARG A O 1
ATOM 2316 N N . LEU A 1 293 ? -0.442 -0.880 -18.438 1.00 61.69 293 LEU A N 1
ATOM 2317 C CA . LEU A 1 293 ? -1.315 -0.001 -17.696 1.00 61.69 293 LEU A CA 1
ATOM 2318 C C . LEU A 1 293 ? -2.750 -0.349 -18.096 1.00 61.69 293 LEU A C 1
ATOM 2320 O O . LEU A 1 293 ? -3.199 0.037 -19.168 1.00 61.69 293 LEU A O 1
ATOM 2324 N N . ASP A 1 294 ? -3.465 -1.107 -17.254 1.00 51.53 294 ASP A N 1
ATOM 2325 C CA . ASP A 1 294 ? -4.915 -1.355 -17.431 1.00 51.53 294 ASP A CA 1
ATOM 2326 C C . ASP A 1 294 ? -5.720 -0.041 -17.416 1.00 51.53 294 ASP A C 1
ATOM 2328 O O . ASP A 1 294 ? -6.841 0.036 -17.917 1.00 51.53 294 ASP A O 1
ATOM 2332 N N . TRP A 1 295 ? -5.123 1.002 -16.839 1.00 49.38 295 TRP A N 1
ATOM 2333 C CA . TRP A 1 295 ? -5.579 2.379 -16.831 1.00 49.38 295 TRP A CA 1
ATOM 2334 C C . TRP A 1 295 ? -4.340 3.278 -16.802 1.00 49.38 295 TRP A C 1
ATOM 2336 O O . TRP A 1 295 ? -3.488 3.111 -15.928 1.00 49.38 295 TRP A O 1
ATOM 2346 N N . GLN A 1 296 ? -4.225 4.195 -17.764 1.00 58.84 296 GLN A N 1
ATOM 2347 C CA . GLN A 1 296 ? -3.151 5.183 -17.829 1.00 58.84 296 GLN A CA 1
ATOM 2348 C C . GLN A 1 296 ? -3.756 6.576 -17.931 1.00 58.84 296 GLN A C 1
ATOM 2350 O O . GLN A 1 296 ? -4.652 6.833 -18.737 1.00 58.84 296 GLN A O 1
ATOM 2355 N N . ARG A 1 297 ? -3.200 7.488 -17.138 1.00 56.72 297 ARG A N 1
ATOM 2356 C CA . ARG A 1 297 ? -3.302 8.921 -17.370 1.00 56.72 297 ARG A CA 1
ATOM 2357 C C . ARG A 1 297 ? -1.897 9.491 -17.279 1.00 56.72 297 ARG A C 1
ATOM 2359 O O . ARG A 1 297 ? -1.389 9.717 -16.183 1.00 56.72 297 ARG A O 1
ATOM 2366 N N . ASP A 1 298 ? -1.251 9.639 -18.423 1.00 62.59 298 ASP A N 1
ATOM 2367 C CA . ASP A 1 298 ? -0.045 10.437 -18.538 1.00 62.59 298 ASP A CA 1
ATOM 2368 C C . ASP A 1 298 ? -0.447 11.902 -18.646 1.00 62.59 298 ASP A C 1
ATOM 2370 O O . ASP A 1 298 ? -1.329 12.298 -19.409 1.00 62.59 298 ASP A O 1
ATOM 2374 N N . ILE A 1 299 ? 0.150 12.714 -17.788 1.00 65.31 299 ILE A N 1
ATOM 2375 C CA . ILE A 1 299 ? -0.028 14.156 -17.827 1.00 65.31 299 ILE A CA 1
ATOM 2376 C C . ILE A 1 299 ? 1.373 14.731 -17.825 1.00 65.31 299 ILE A C 1
ATOM 2378 O O . ILE A 1 299 ? 2.064 14.664 -16.810 1.00 65.31 299 ILE A O 1
ATOM 2382 N N . VAL A 1 300 ? 1.778 15.299 -18.961 1.00 65.31 300 VAL A N 1
ATOM 2383 C CA . VAL A 1 300 ? 2.852 16.287 -18.979 1.00 65.31 300 VAL A CA 1
ATOM 2384 C C . VAL A 1 300 ? 2.197 17.651 -18.851 1.00 65.31 300 VAL A C 1
ATOM 2386 O O . VAL A 1 300 ? 1.578 18.155 -19.787 1.00 65.31 300 VAL A O 1
ATOM 2389 N N . ARG A 1 301 ? 2.303 18.249 -17.669 1.00 74.94 301 ARG A N 1
ATOM 2390 C CA . ARG A 1 301 ? 1.832 19.612 -17.417 1.00 74.94 301 ARG A CA 1
ATOM 2391 C C . ARG A 1 301 ? 2.904 20.350 -16.639 1.00 74.94 301 ARG A C 1
ATOM 2393 O O . ARG A 1 301 ? 3.478 19.787 -15.714 1.00 74.94 301 ARG A O 1
ATOM 2400 N N . ASP A 1 302 ? 3.191 21.582 -17.048 1.00 82.31 302 ASP A N 1
ATOM 2401 C CA . ASP A 1 302 ? 4.155 22.452 -16.367 1.00 82.31 302 ASP A CA 1
ATOM 2402 C C . ASP A 1 302 ? 5.528 21.778 -16.135 1.00 82.31 302 ASP A C 1
ATOM 2404 O O . ASP A 1 302 ? 6.152 21.945 -15.092 1.00 82.31 302 ASP A O 1
ATOM 2408 N N . ASP A 1 303 ? 6.000 21.011 -17.132 1.00 89.44 303 ASP A N 1
ATOM 2409 C CA . ASP A 1 303 ? 7.286 20.286 -17.123 1.00 89.44 303 ASP A CA 1
ATOM 2410 C C . ASP A 1 303 ? 7.390 19.128 -16.108 1.00 89.44 303 ASP A C 1
ATOM 2412 O O . ASP A 1 303 ? 8.477 18.675 -15.748 1.00 89.44 303 ASP A O 1
ATOM 2416 N N . VAL A 1 304 ? 6.246 18.619 -15.653 1.00 89.06 304 VAL A N 1
ATOM 2417 C CA . VAL A 1 304 ? 6.148 17.439 -14.790 1.00 89.06 304 VAL A CA 1
ATOM 2418 C C . VAL A 1 304 ? 5.565 16.293 -15.596 1.00 89.06 304 VAL A C 1
ATOM 2420 O O . VAL A 1 304 ? 4.420 16.381 -16.030 1.00 89.06 304 VAL A O 1
ATOM 2423 N N . TYR A 1 305 ? 6.330 15.215 -15.769 1.00 90.62 305 TYR A N 1
ATOM 2424 C CA . TYR A 1 305 ? 5.799 13.948 -16.264 1.00 90.62 305 TYR A CA 1
ATOM 2425 C C . TYR A 1 305 ? 5.235 13.156 -15.092 1.00 90.62 305 TYR A C 1
ATOM 2427 O O . TYR A 1 305 ? 5.935 12.917 -14.104 1.00 90.62 305 TYR A O 1
ATOM 2435 N N . ARG A 1 306 ? 3.977 12.731 -15.207 1.00 88.50 306 ARG A N 1
ATOM 2436 C CA . ARG A 1 306 ? 3.310 11.874 -14.228 1.00 88.50 306 ARG A CA 1
ATOM 2437 C C . ARG A 1 306 ? 2.627 10.718 -14.939 1.00 88.50 306 ARG A C 1
ATOM 2439 O O . ARG A 1 306 ? 1.819 10.964 -15.828 1.00 88.50 306 ARG A O 1
ATOM 2446 N N . VAL A 1 307 ? 2.892 9.492 -14.493 1.00 85.50 307 VAL A N 1
ATOM 2447 C CA . VAL A 1 307 ? 2.169 8.286 -14.919 1.00 85.50 307 VAL A CA 1
ATOM 2448 C C . VAL A 1 307 ? 1.534 7.609 -13.710 1.00 85.50 307 VAL A C 1
ATOM 2450 O O . VAL A 1 307 ? 2.172 7.413 -12.674 1.00 85.50 307 VAL A O 1
ATOM 2453 N N . GLN A 1 308 ? 0.249 7.288 -13.839 1.00 82.50 308 GLN A N 1
ATOM 2454 C CA . GLN A 1 308 ? -0.519 6.537 -12.850 1.00 82.50 308 GLN A CA 1
ATOM 2455 C C . GLN A 1 308 ? -0.753 5.118 -13.365 1.00 82.50 308 GLN A C 1
ATOM 2457 O O . GLN A 1 308 ? -1.072 4.926 -14.536 1.00 82.50 308 GLN A O 1
ATOM 2462 N N . SER A 1 309 ? -0.574 4.137 -12.486 1.00 76.12 309 SER A N 1
ATOM 2463 C CA . SER A 1 309 ? -0.611 2.714 -12.810 1.00 76.12 309 SER A CA 1
ATOM 2464 C C . SER A 1 309 ? -1.177 1.918 -11.642 1.00 76.12 309 SER A C 1
ATOM 2466 O O . SER A 1 309 ? -0.906 2.258 -10.494 1.00 76.12 309 SER A O 1
ATOM 2468 N N . LYS A 1 310 ? -1.932 0.842 -11.888 1.00 71.38 310 LYS A N 1
ATOM 2469 C CA . LYS A 1 310 ? -2.195 -0.121 -10.807 1.00 71.38 310 LYS A CA 1
ATOM 2470 C C . LYS A 1 310 ? -0.878 -0.785 -10.405 1.00 71.38 310 LYS A C 1
ATOM 2472 O O . LYS A 1 310 ? -0.025 -1.055 -11.251 1.00 71.38 310 LYS A O 1
ATOM 2477 N N . VAL A 1 311 ? -0.705 -1.064 -9.117 1.00 67.38 311 VAL A N 1
ATOM 2478 C CA . VAL A 1 311 ? 0.419 -1.892 -8.669 1.00 67.38 311 VAL A CA 1
ATOM 2479 C C . VAL A 1 311 ? 0.134 -3.337 -9.069 1.00 67.38 311 VAL A C 1
ATOM 2481 O O . VAL A 1 311 ? -0.774 -3.971 -8.539 1.00 67.38 311 VAL A O 1
ATOM 2484 N N . PHE A 1 312 ? 0.905 -3.857 -10.020 1.00 66.25 312 PHE A N 1
ATOM 2485 C CA . PHE A 1 312 ? 0.752 -5.228 -10.518 1.00 66.25 312 PHE A CA 1
ATOM 2486 C C . PHE A 1 312 ? 1.744 -6.212 -9.901 1.00 66.25 312 PHE A C 1
ATOM 2488 O O . PHE A 1 312 ? 1.721 -7.386 -10.245 1.00 66.25 312 PHE A O 1
ATOM 2495 N N . GLY A 1 313 ? 2.642 -5.758 -9.030 1.00 72.19 313 GLY A N 1
ATOM 2496 C CA . GLY A 1 313 ? 3.681 -6.602 -8.463 1.00 72.19 313 GLY A CA 1
ATOM 2497 C C . GLY A 1 313 ? 4.721 -5.817 -7.681 1.00 72.19 313 GLY A C 1
ATOM 2498 O O . GLY A 1 313 ? 4.684 -4.586 -7.630 1.00 72.19 313 GLY A O 1
ATOM 2499 N N . PHE A 1 314 ? 5.672 -6.542 -7.101 1.00 73.56 314 PHE A N 1
ATOM 2500 C CA . PHE A 1 314 ? 6.736 -5.969 -6.279 1.00 73.56 314 PHE A CA 1
ATOM 2501 C C . PHE A 1 314 ? 8.104 -6.196 -6.917 1.00 73.56 314 PHE A C 1
ATOM 2503 O O . PHE A 1 314 ? 8.319 -7.274 -7.483 1.00 73.56 314 PHE A O 1
ATOM 2510 N N . PRO A 1 315 ? 9.042 -5.232 -6.818 1.00 76.62 315 PRO A N 1
ATOM 2511 C CA . PRO A 1 315 ? 10.440 -5.490 -7.134 1.00 76.62 315 PRO A CA 1
ATOM 2512 C C . PRO A 1 315 ? 10.916 -6.711 -6.354 1.00 76.62 315 PRO A C 1
ATOM 2514 O O . PRO A 1 315 ? 10.815 -6.769 -5.124 1.00 76.62 315 PRO A O 1
ATOM 2517 N N . ALA A 1 316 ? 11.401 -7.708 -7.078 1.00 74.12 316 ALA A N 1
ATOM 2518 C CA . ALA A 1 316 ? 11.698 -9.001 -6.500 1.00 74.12 316 ALA A CA 1
ATOM 2519 C C . ALA A 1 316 ? 13.011 -9.538 -7.062 1.00 74.12 316 ALA A C 1
ATOM 2521 O O . ALA A 1 316 ? 13.363 -9.320 -8.219 1.00 74.12 316 ALA A O 1
ATOM 2522 N N . ARG A 1 317 ? 13.749 -10.252 -6.213 1.00 83.44 317 ARG A N 1
ATOM 2523 C CA . ARG A 1 317 ? 14.894 -11.052 -6.636 1.00 83.44 317 ARG A CA 1
ATOM 2524 C C . ARG A 1 317 ? 14.534 -12.521 -6.449 1.00 83.44 317 ARG A C 1
ATOM 2526 O O . ARG A 1 317 ? 14.057 -12.869 -5.366 1.00 83.44 317 ARG A O 1
ATOM 2533 N N . PRO A 1 318 ? 14.716 -13.368 -7.472 1.00 85.88 318 PRO A N 1
ATOM 2534 C CA . PRO A 1 318 ? 14.497 -14.798 -7.323 1.00 85.88 318 PRO A CA 1
ATOM 2535 C C . PRO A 1 318 ? 15.487 -15.357 -6.297 1.00 85.88 318 PRO A C 1
ATOM 2537 O O . PRO A 1 318 ? 16.681 -15.061 -6.355 1.00 85.88 318 PRO A O 1
ATOM 2540 N N . THR A 1 319 ? 14.994 -16.151 -5.348 1.00 83.62 319 THR A N 1
ATOM 2541 C CA . THR A 1 319 ? 15.825 -16.739 -4.280 1.00 83.62 319 THR A CA 1
ATOM 2542 C C . THR A 1 319 ? 16.201 -18.191 -4.565 1.00 83.62 319 THR A C 1
ATOM 2544 O O . THR A 1 319 ? 17.119 -18.724 -3.947 1.00 83.62 319 THR A O 1
ATOM 2547 N N . GLN A 1 320 ? 15.518 -18.827 -5.520 1.00 87.88 320 GLN A N 1
ATOM 2548 C CA . GLN A 1 320 ? 15.731 -20.214 -5.928 1.00 87.88 320 GLN A CA 1
ATOM 2549 C C . GLN A 1 320 ? 16.076 -20.304 -7.416 1.00 87.88 320 GLN A C 1
ATOM 2551 O O . GLN A 1 320 ? 15.632 -19.482 -8.220 1.00 87.88 320 GLN A O 1
ATOM 2556 N N . GLN A 1 321 ? 16.828 -21.339 -7.801 1.00 92.00 321 GLN A N 1
ATOM 2557 C CA . GLN A 1 321 ? 17.265 -21.540 -9.187 1.00 92.00 321 GLN A CA 1
ATOM 2558 C C . GLN A 1 321 ? 16.087 -21.637 -10.167 1.00 92.00 321 GLN A C 1
ATOM 2560 O O . GLN A 1 321 ? 16.120 -21.034 -11.235 1.00 92.00 321 GLN A O 1
ATOM 2565 N N . GLU A 1 322 ? 15.025 -22.349 -9.802 1.00 90.69 322 GLU A N 1
ATOM 2566 C CA . GLU A 1 322 ? 13.828 -22.500 -10.639 1.00 90.69 322 GLU A CA 1
ATOM 2567 C C . GLU A 1 322 ? 13.121 -21.157 -10.863 1.00 90.69 322 GLU A C 1
ATOM 2569 O O . GLU A 1 322 ? 12.747 -20.823 -11.990 1.00 90.69 322 GLU A O 1
ATOM 2574 N N . GLN A 1 323 ? 13.014 -20.345 -9.807 1.00 90.06 323 GLN A N 1
ATOM 2575 C CA . GLN A 1 323 ? 12.476 -18.989 -9.894 1.00 90.06 323 GLN A CA 1
ATOM 2576 C C . GLN A 1 323 ? 13.354 -18.090 -10.761 1.00 90.06 323 GLN A C 1
ATOM 2578 O O . GLN A 1 323 ? 12.820 -17.310 -11.543 1.00 90.06 323 GLN A O 1
ATOM 2583 N N . LEU A 1 324 ? 14.680 -18.212 -10.655 1.00 92.38 324 LEU A N 1
ATOM 2584 C CA . LEU A 1 324 ? 15.622 -17.452 -11.473 1.00 92.38 324 LEU A CA 1
ATOM 2585 C C . LEU A 1 324 ? 15.456 -17.791 -12.953 1.00 92.38 324 LEU A C 1
ATOM 2587 O O . LEU A 1 324 ? 15.338 -16.885 -13.772 1.00 92.38 324 LEU A O 1
ATOM 2591 N N . VAL A 1 325 ? 15.369 -19.078 -13.297 1.00 93.62 325 VAL A N 1
ATOM 2592 C CA . VAL A 1 325 ? 15.141 -19.515 -14.682 1.00 93.62 325 VAL A CA 1
ATOM 2593 C C . VAL A 1 325 ? 13.827 -18.946 -15.225 1.00 93.62 325 VAL A C 1
ATOM 2595 O O . VAL A 1 325 ? 13.795 -18.449 -16.352 1.00 93.62 325 VAL A O 1
ATOM 2598 N N . GLN A 1 326 ? 12.750 -18.964 -14.433 1.00 93.25 326 GLN A N 1
ATOM 2599 C CA . GLN A 1 326 ? 11.475 -18.363 -14.840 1.00 93.25 326 GLN A CA 1
ATOM 2600 C C . GLN A 1 326 ? 11.553 -16.839 -14.960 1.00 93.25 326 GLN A C 1
ATOM 2602 O O . GLN A 1 326 ? 11.011 -16.283 -15.913 1.00 93.25 326 GLN A O 1
ATOM 2607 N N . ALA A 1 327 ? 12.236 -16.165 -14.034 1.00 93.06 327 ALA A N 1
ATOM 2608 C CA . ALA A 1 327 ? 12.439 -14.722 -14.071 1.00 93.06 327 ALA A CA 1
ATOM 2609 C C . ALA A 1 327 ? 13.189 -14.309 -15.335 1.00 93.06 327 ALA A C 1
ATOM 2611 O O . ALA A 1 327 ? 12.685 -13.490 -16.095 1.00 93.06 327 ALA A O 1
ATOM 2612 N N . VAL A 1 328 ? 14.325 -14.951 -15.618 1.00 94.00 328 VAL A N 1
ATOM 2613 C CA . VAL A 1 328 ? 15.115 -14.708 -16.831 1.00 94.00 328 VAL A CA 1
ATOM 2614 C C . VAL A 1 328 ? 14.276 -14.978 -18.076 1.00 94.00 328 VAL A C 1
ATOM 2616 O O . VAL A 1 328 ? 14.196 -14.123 -18.951 1.00 94.00 328 VAL A O 1
ATOM 2619 N N . LYS A 1 329 ? 13.571 -16.114 -18.146 1.00 95.56 329 LYS A N 1
ATOM 2620 C CA . LYS A 1 329 ? 12.699 -16.436 -19.286 1.00 95.56 329 LYS A CA 1
ATOM 2621 C C . LYS A 1 329 ? 11.638 -15.359 -19.524 1.00 95.56 329 LYS A C 1
ATOM 2623 O O . LYS A 1 329 ? 11.439 -14.931 -20.656 1.00 95.56 329 LYS A O 1
ATOM 2628 N N . HIS A 1 330 ? 10.939 -14.937 -18.477 1.00 95.19 330 HIS A N 1
ATOM 2629 C CA . HIS A 1 330 ? 9.904 -13.912 -18.569 1.00 95.19 330 HIS A CA 1
ATOM 2630 C C . HIS A 1 330 ? 10.482 -12.539 -18.932 1.00 95.19 330 HIS A C 1
ATOM 2632 O O . HIS A 1 330 ? 9.913 -11.862 -19.784 1.00 95.19 330 HIS A O 1
ATOM 2638 N N . THR A 1 331 ? 11.634 -12.162 -18.376 1.00 94.75 331 THR A N 1
ATOM 2639 C CA . THR A 1 331 ? 12.362 -10.952 -18.771 1.00 94.75 331 THR A CA 1
ATOM 2640 C C . THR A 1 331 ? 12.744 -11.002 -20.251 1.00 94.75 331 THR A C 1
ATOM 2642 O O . THR A 1 331 ? 12.463 -10.060 -20.981 1.00 94.75 331 THR A O 1
ATOM 2645 N N . LEU A 1 332 ? 13.280 -12.117 -20.753 1.00 96.31 332 LEU A N 1
ATOM 2646 C CA . LEU A 1 332 ? 13.610 -12.260 -22.176 1.00 96.31 332 LEU A CA 1
ATOM 2647 C C . LEU A 1 332 ? 12.372 -12.132 -23.081 1.00 96.31 332 LEU A C 1
ATOM 2649 O O . LEU A 1 332 ? 12.444 -11.481 -24.117 1.00 96.31 332 LEU A O 1
ATOM 2653 N N . LEU A 1 333 ? 11.219 -12.673 -22.672 1.00 96.12 333 LEU A N 1
ATOM 2654 C CA . LEU A 1 333 ? 9.946 -12.488 -23.388 1.00 96.12 333 LEU A CA 1
ATOM 2655 C C . LEU A 1 333 ? 9.440 -11.034 -23.346 1.00 96.12 333 LEU A C 1
ATOM 2657 O O . LEU A 1 333 ? 8.766 -10.579 -24.270 1.00 96.12 333 LEU A O 1
ATOM 2661 N N . GLY A 1 334 ? 9.726 -10.300 -22.269 1.00 95.06 334 GLY A N 1
ATOM 2662 C CA . GLY A 1 334 ? 9.441 -8.868 -22.170 1.00 95.06 334 GLY A CA 1
ATOM 2663 C C . GLY A 1 334 ? 10.329 -8.041 -23.101 1.00 95.06 334 GLY A C 1
ATOM 2664 O O . GLY A 1 334 ? 9.824 -7.184 -23.828 1.00 95.06 334 GLY A O 1
ATOM 2665 N N . LEU A 1 335 ? 11.631 -8.339 -23.126 1.00 96.75 335 LEU A N 1
ATOM 2666 C CA . LEU A 1 335 ? 12.597 -7.700 -24.019 1.00 96.75 335 LEU A CA 1
ATOM 2667 C C . LEU A 1 335 ? 12.274 -7.970 -25.486 1.00 96.75 335 LEU A C 1
ATOM 2669 O O . LEU A 1 335 ? 12.220 -7.023 -26.259 1.00 96.75 335 LEU A O 1
ATOM 2673 N N . ASP A 1 336 ? 11.973 -9.217 -25.856 1.00 97.19 336 ASP A N 1
ATOM 2674 C CA . ASP A 1 336 ? 11.571 -9.580 -27.221 1.00 97.19 336 ASP A CA 1
ATOM 2675 C C . ASP A 1 336 ? 10.374 -8.742 -27.700 1.00 97.19 336 ASP A C 1
ATOM 2677 O O . ASP A 1 336 ? 10.375 -8.204 -28.807 1.00 97.19 336 ASP A O 1
ATOM 2681 N N . ALA A 1 337 ? 9.388 -8.516 -26.827 1.00 96.25 337 ALA A N 1
ATOM 2682 C CA . ALA A 1 337 ? 8.243 -7.672 -27.149 1.00 96.25 337 ALA A CA 1
ATOM 2683 C C . ALA A 1 337 ? 8.613 -6.185 -27.336 1.00 96.25 337 ALA A C 1
ATOM 2685 O O . ALA A 1 337 ? 8.105 -5.542 -28.258 1.00 96.25 337 ALA A O 1
ATOM 2686 N N . LEU A 1 338 ? 9.495 -5.630 -26.494 1.00 96.44 338 LEU A N 1
ATOM 2687 C CA . LEU A 1 338 ? 10.005 -4.259 -26.655 1.00 96.44 338 LEU A CA 1
ATOM 2688 C C . LEU A 1 338 ? 10.840 -4.120 -27.937 1.00 96.44 338 LEU A C 1
ATOM 2690 O O . LEU A 1 338 ? 10.663 -3.165 -28.697 1.00 96.44 338 LEU A O 1
ATOM 2694 N N . HIS A 1 339 ? 11.697 -5.102 -28.214 1.00 96.81 339 HIS A N 1
ATOM 2695 C CA . HIS A 1 339 ? 12.580 -5.145 -29.380 1.00 96.81 339 HIS A CA 1
ATOM 2696 C C . HIS A 1 339 ? 11.793 -5.306 -30.679 1.00 96.81 339 HIS A C 1
ATOM 2698 O O . HIS A 1 339 ? 12.072 -4.608 -31.653 1.00 96.81 339 HIS A O 1
ATOM 2704 N N . GLY A 1 340 ? 10.757 -6.148 -30.689 1.00 96.00 340 GLY A N 1
ATOM 2705 C CA . GLY A 1 340 ? 9.801 -6.257 -31.793 1.00 96.00 340 GLY A CA 1
ATOM 2706 C C . GLY A 1 340 ? 9.038 -4.952 -32.032 1.00 96.00 340 GLY A C 1
ATOM 2707 O O . GLY A 1 340 ? 8.700 -4.612 -33.165 1.00 96.00 340 GLY A O 1
ATOM 2708 N N . ALA A 1 341 ? 8.855 -4.156 -30.977 1.00 94.75 341 ALA A N 1
ATOM 2709 C CA . ALA A 1 341 ? 8.395 -2.783 -31.066 1.00 94.75 341 ALA A CA 1
ATOM 2710 C C . ALA A 1 341 ? 9.533 -1.784 -31.325 1.00 94.75 341 ALA A C 1
ATOM 2712 O O . ALA A 1 341 ? 9.304 -0.600 -31.134 1.00 94.75 341 ALA A O 1
ATOM 2713 N N . GLY A 1 342 ? 10.719 -2.185 -31.791 1.00 95.69 342 GLY A N 1
ATOM 2714 C CA . GLY A 1 342 ? 11.837 -1.310 -32.180 1.00 95.69 342 GLY A CA 1
ATOM 2715 C C . GLY A 1 342 ? 12.459 -0.483 -31.049 1.00 95.69 342 GLY A C 1
ATOM 2716 O O . GLY A 1 342 ? 13.161 0.495 -31.328 1.00 95.69 342 GLY A O 1
ATOM 2717 N N . LEU A 1 343 ? 12.174 -0.840 -29.797 1.00 96.56 343 LEU A N 1
ATOM 2718 C CA . LEU A 1 343 ? 12.644 -0.154 -28.601 1.00 96.56 343 LEU A CA 1
ATOM 2719 C C . LEU A 1 343 ? 13.652 -1.019 -27.841 1.00 96.56 343 LEU A C 1
ATOM 2721 O O . LEU A 1 343 ? 13.608 -2.237 -27.928 1.00 96.56 343 LEU A O 1
ATOM 2725 N N . VAL A 1 344 ? 14.531 -0.378 -27.080 1.00 96.06 344 VAL A N 1
ATOM 2726 C CA . VAL A 1 344 ? 15.454 -0.976 -26.103 1.00 96.06 344 VAL A CA 1
ATOM 2727 C C . VAL A 1 344 ? 15.142 -0.423 -24.715 1.00 96.06 344 VAL A C 1
ATOM 2729 O O . VAL A 1 344 ? 14.716 0.729 -24.603 1.00 96.06 344 VAL A O 1
ATOM 2732 N N . HIS A 1 345 ? 15.340 -1.222 -23.668 1.00 94.88 345 HIS A N 1
ATOM 2733 C CA . HIS A 1 345 ? 14.988 -0.860 -22.295 1.00 94.88 345 HIS A CA 1
ATOM 2734 C C . HIS A 1 345 ? 15.999 0.099 -21.659 1.00 94.88 345 HIS A C 1
ATOM 2736 O O . HIS A 1 345 ? 15.605 1.071 -21.017 1.00 94.88 345 HIS A O 1
ATOM 2742 N N . ARG A 1 346 ? 17.300 -0.158 -21.863 1.00 93.31 346 ARG A N 1
ATOM 2743 C CA . ARG A 1 346 ? 18.456 0.626 -21.378 1.00 93.31 346 ARG A CA 1
ATOM 2744 C C . ARG A 1 346 ? 18.700 0.657 -19.870 1.00 93.31 346 ARG A C 1
ATOM 2746 O O . ARG A 1 346 ? 19.818 0.943 -19.453 1.00 93.31 346 ARG A O 1
ATOM 2753 N N . ASP A 1 347 ? 17.696 0.340 -19.068 1.00 91.12 347 ASP A N 1
ATOM 2754 C CA . ASP A 1 347 ? 17.767 0.374 -17.602 1.00 91.12 347 ASP A CA 1
ATOM 2755 C C . ASP A 1 347 ? 17.377 -0.983 -16.996 1.00 91.12 347 ASP A C 1
ATOM 2757 O O . ASP A 1 347 ? 16.555 -1.076 -16.087 1.00 91.12 347 ASP A O 1
ATOM 2761 N N . LEU A 1 348 ? 17.835 -2.081 -17.607 1.00 90.31 348 LEU A N 1
ATOM 2762 C CA . LEU A 1 348 ? 17.470 -3.420 -17.151 1.00 90.31 348 LEU A CA 1
ATOM 2763 C C . LEU A 1 348 ? 18.293 -3.801 -15.916 1.00 90.31 348 LEU A C 1
ATOM 2765 O O . LEU A 1 348 ? 19.487 -4.066 -16.000 1.00 90.31 348 LEU A O 1
ATOM 2769 N N . GLU A 1 349 ? 17.619 -3.852 -14.776 1.00 89.31 349 GLU A N 1
ATOM 2770 C CA . GLU A 1 349 ? 18.168 -4.277 -13.492 1.00 89.31 349 GLU A CA 1
ATOM 2771 C C . GLU A 1 349 ? 17.061 -4.905 -12.637 1.00 89.31 349 GLU A C 1
ATOM 2773 O O . GLU A 1 349 ? 15.873 -4.708 -12.898 1.00 89.31 349 GLU A O 1
ATOM 2778 N N . TRP A 1 350 ? 17.421 -5.645 -11.583 1.00 87.56 350 TRP A N 1
ATOM 2779 C CA . TRP A 1 350 ? 16.437 -6.326 -10.727 1.00 87.56 350 TRP A CA 1
ATOM 2780 C C . TRP A 1 350 ? 15.409 -5.382 -10.081 1.00 87.56 350 TRP A C 1
ATOM 2782 O O . TRP A 1 350 ? 14.282 -5.796 -9.834 1.00 87.56 350 TRP A O 1
ATOM 2792 N N . SER A 1 351 ? 15.749 -4.115 -9.828 1.00 84.06 351 SER A N 1
ATOM 2793 C CA . SER A 1 351 ? 14.795 -3.091 -9.357 1.00 84.06 351 SER A CA 1
ATOM 2794 C C . SER A 1 351 ? 13.684 -2.814 -10.374 1.00 84.06 351 SER A C 1
ATOM 2796 O O . SER A 1 351 ? 12.561 -2.466 -10.000 1.00 84.06 351 SER A O 1
ATOM 2798 N N . ASN A 1 352 ? 13.989 -2.996 -11.658 1.00 89.06 352 ASN A N 1
ATOM 2799 C CA . ASN A 1 352 ? 13.096 -2.786 -12.788 1.00 89.06 352 ASN A CA 1
ATOM 2800 C C . ASN A 1 352 ? 12.438 -4.088 -13.280 1.00 89.06 352 ASN A C 1
ATOM 2802 O O . ASN A 1 352 ? 11.788 -4.099 -14.323 1.00 89.06 352 ASN A O 1
ATOM 2806 N N . VAL A 1 353 ? 12.528 -5.170 -12.503 1.00 89.88 353 VAL A N 1
ATOM 2807 C CA . VAL A 1 353 ? 11.809 -6.423 -12.747 1.00 89.88 353 VAL A CA 1
ATOM 2808 C C . VAL A 1 353 ? 10.925 -6.724 -11.536 1.00 89.88 353 VAL A C 1
ATOM 2810 O O . VAL A 1 353 ? 11.404 -6.879 -10.413 1.00 89.88 353 VAL A O 1
ATOM 2813 N N . ILE A 1 354 ? 9.612 -6.786 -11.757 1.00 87.69 354 ILE A N 1
ATOM 2814 C CA . ILE A 1 354 ? 8.625 -7.044 -10.702 1.00 87.69 354 ILE A CA 1
ATOM 2815 C C . ILE A 1 354 ? 8.005 -8.426 -10.859 1.00 87.69 354 ILE A C 1
ATOM 2817 O O . ILE A 1 354 ? 7.799 -8.898 -11.980 1.00 87.69 354 ILE A O 1
ATOM 2821 N N . TYR A 1 355 ? 7.671 -9.061 -9.739 1.00 86.56 355 TYR A N 1
ATOM 2822 C CA . TYR A 1 355 ? 6.863 -10.276 -9.740 1.00 86.56 355 TYR A CA 1
ATOM 2823 C C . TYR A 1 355 ? 5.387 -9.928 -9.562 1.00 86.56 355 TYR A C 1
ATOM 2825 O O . TYR A 1 355 ? 5.009 -9.298 -8.574 1.00 86.56 355 TYR A O 1
ATOM 2833 N N . ASN A 1 356 ? 4.563 -10.330 -10.527 1.00 82.69 356 ASN A N 1
ATOM 2834 C CA . ASN A 1 356 ? 3.114 -10.220 -10.468 1.00 82.69 356 ASN A CA 1
ATOM 2835 C C . ASN A 1 356 ? 2.535 -11.513 -9.893 1.00 82.69 356 ASN A C 1
ATOM 2837 O O . ASN A 1 356 ? 2.467 -12.527 -10.589 1.00 82.69 356 ASN A O 1
ATOM 2841 N N . GLU A 1 357 ? 2.103 -11.462 -8.634 1.00 76.50 357 GLU A N 1
ATOM 2842 C CA . GLU A 1 357 ? 1.535 -12.615 -7.927 1.00 76.50 357 GLU A CA 1
ATOM 2843 C C . GLU A 1 357 ? 0.172 -13.046 -8.487 1.00 76.50 357 GLU A C 1
ATOM 2845 O O . GLU A 1 357 ? -0.148 -14.229 -8.477 1.00 76.50 357 GLU A O 1
ATOM 2850 N N . VAL A 1 358 ? -0.621 -12.135 -9.051 1.00 75.50 358 VAL A N 1
ATOM 2851 C CA . VAL A 1 358 ? -1.936 -12.485 -9.620 1.00 75.50 358 VAL A CA 1
ATOM 2852 C C . VAL A 1 358 ? -1.774 -13.300 -10.904 1.00 75.50 358 VAL A C 1
ATOM 2854 O O . VAL A 1 358 ? -2.449 -14.303 -11.114 1.00 75.50 358 VAL A O 1
ATOM 2857 N N . LEU A 1 359 ? -0.856 -12.877 -11.772 1.00 79.56 359 LEU A N 1
ATOM 2858 C CA . LEU A 1 359 ? -0.588 -13.528 -13.055 1.00 79.56 359 LEU A CA 1
ATOM 2859 C C . LEU A 1 359 ? 0.488 -14.619 -12.965 1.00 79.56 359 LEU A C 1
ATOM 2861 O O . LEU A 1 359 ? 0.683 -15.347 -13.940 1.00 79.56 359 LEU A O 1
ATOM 2865 N N . GLN A 1 360 ? 1.189 -14.713 -11.831 1.00 84.25 360 GLN A N 1
ATOM 2866 C CA . GLN A 1 360 ? 2.340 -15.593 -11.603 1.00 84.25 360 GLN A CA 1
ATOM 2867 C C . GLN A 1 360 ? 3.419 -15.425 -12.691 1.00 84.25 360 GLN A C 1
ATOM 2869 O O . GLN A 1 360 ? 3.917 -16.387 -13.283 1.00 84.25 360 GLN A O 1
ATOM 2874 N N . VAL A 1 361 ? 3.763 -14.171 -13.007 1.00 89.00 361 VAL A N 1
ATOM 2875 C CA . VAL A 1 361 ? 4.775 -13.827 -14.021 1.00 89.00 361 VAL A CA 1
ATOM 2876 C C . VAL A 1 361 ? 5.710 -12.730 -13.552 1.00 89.00 361 VAL A C 1
ATOM 2878 O O . VAL A 1 361 ? 5.358 -11.899 -12.722 1.00 89.00 361 VAL A O 1
ATOM 2881 N N . TRP A 1 362 ? 6.892 -12.692 -14.160 1.00 90.69 362 TRP A N 1
ATOM 2882 C CA . TRP A 1 362 ? 7.815 -11.576 -14.016 1.00 90.69 362 TRP A CA 1
ATOM 2883 C C . TRP A 1 362 ? 7.584 -10.577 -15.148 1.00 90.69 362 TRP A C 1
ATOM 2885 O O . TRP A 1 362 ? 7.277 -10.968 -16.282 1.00 90.69 362 TRP A O 1
ATOM 2895 N N . VAL A 1 363 ? 7.682 -9.297 -14.807 1.00 90.12 363 VAL A N 1
ATOM 2896 C CA . VAL A 1 363 ? 7.299 -8.174 -15.659 1.00 90.12 363 VAL A CA 1
ATOM 2897 C C . VAL A 1 363 ? 8.385 -7.105 -15.601 1.00 90.12 363 VAL A C 1
ATOM 2899 O O . VAL A 1 363 ? 8.821 -6.721 -14.517 1.00 90.12 363 VAL A O 1
ATOM 2902 N N . ILE A 1 364 ? 8.800 -6.604 -16.761 1.00 91.94 364 ILE A N 1
ATOM 2903 C CA . ILE A 1 364 ? 9.737 -5.480 -16.863 1.00 91.94 364 ILE A CA 1
ATOM 2904 C C . ILE A 1 364 ? 8.985 -4.166 -16.641 1.00 91.94 364 ILE A C 1
ATOM 2906 O O . ILE A 1 364 ? 7.927 -3.949 -17.230 1.00 91.94 364 ILE A O 1
ATOM 2910 N N . GLN A 1 365 ? 9.541 -3.276 -15.827 1.00 89.06 365 GLN A N 1
ATOM 2911 C CA . GLN A 1 365 ? 9.056 -1.917 -15.585 1.00 89.06 365 GLN A CA 1
ATOM 2912 C C . GLN A 1 365 ? 10.181 -0.892 -15.776 1.00 89.06 365 GLN A C 1
ATOM 2914 O O . GLN A 1 365 ? 11.319 -1.263 -16.006 1.00 89.06 365 GLN A O 1
ATOM 2919 N N . GLY A 1 366 ? 9.883 0.398 -15.584 1.00 88.12 366 GLY A N 1
ATOM 2920 C CA . GLY A 1 366 ? 10.889 1.459 -15.736 1.00 88.12 366 GLY A CA 1
ATOM 2921 C C . GLY A 1 366 ? 10.981 1.954 -17.175 1.00 88.12 366 GLY A C 1
ATOM 2922 O O . GLY A 1 366 ? 12.050 2.311 -17.658 1.00 88.12 366 GLY A O 1
ATOM 2923 N N . LEU A 1 367 ? 9.832 2.002 -17.856 1.00 91.56 367 LEU A N 1
ATOM 2924 C CA . LEU A 1 367 ? 9.748 2.355 -19.268 1.00 91.56 367 LEU A CA 1
ATOM 2925 C C . LEU A 1 367 ? 10.114 3.821 -19.546 1.00 91.56 367 LEU A C 1
ATOM 2927 O O . LEU A 1 367 ? 10.258 4.204 -20.695 1.00 91.56 367 LEU A O 1
ATOM 2931 N N . GLU A 1 368 ? 10.344 4.633 -18.515 1.00 91.50 368 GLU A N 1
ATOM 2932 C CA . GLU A 1 368 ? 10.835 6.008 -18.641 1.00 91.50 368 GLU A CA 1
ATOM 2933 C C . GLU A 1 368 ? 12.313 6.099 -19.069 1.00 91.50 368 GLU A C 1
ATOM 2935 O O . GLU A 1 368 ? 12.845 7.196 -19.161 1.00 91.50 368 GLU A O 1
ATOM 2940 N N . CYS A 1 369 ? 12.986 4.973 -19.324 1.00 92.12 369 CYS A N 1
ATOM 2941 C CA . CYS A 1 369 ? 14.357 4.931 -19.843 1.00 92.12 369 CYS A CA 1
ATOM 2942 C C . CYS A 1 369 ? 14.451 4.379 -21.277 1.00 92.12 369 CYS A C 1
ATOM 2944 O O . CYS A 1 369 ? 15.548 4.350 -21.851 1.00 92.12 369 CYS A O 1
ATOM 2946 N N . VAL A 1 370 ? 13.327 3.957 -21.880 1.00 94.00 370 VAL A N 1
ATOM 2947 C CA . VAL A 1 370 ? 13.346 3.298 -23.195 1.00 94.00 370 VAL A CA 1
ATOM 2948 C C . VAL A 1 370 ? 13.851 4.226 -24.294 1.00 94.00 370 VAL A C 1
ATOM 2950 O O . VAL A 1 370 ? 13.715 5.452 -24.225 1.00 94.00 370 VAL A O 1
ATOM 2953 N N . TRP A 1 371 ? 14.399 3.630 -25.350 1.00 94.69 371 TRP A N 1
ATOM 2954 C CA . TRP A 1 371 ? 14.845 4.357 -26.537 1.00 94.69 371 TRP A CA 1
ATOM 2955 C C . TRP A 1 371 ? 14.732 3.520 -27.796 1.00 94.69 371 TRP A C 1
ATOM 2957 O O . TRP A 1 371 ? 14.443 2.331 -27.745 1.00 94.69 371 TRP A O 1
ATOM 2967 N N . LYS A 1 372 ? 15.003 4.137 -28.941 1.00 94.75 372 LYS A N 1
ATOM 2968 C CA . LYS A 1 372 ? 15.117 3.442 -30.217 1.00 94.75 372 LYS A CA 1
ATOM 2969 C C . LYS A 1 372 ? 16.408 2.619 -30.293 1.00 94.75 372 LYS A C 1
ATOM 2971 O O . LYS A 1 372 ? 17.488 3.104 -29.961 1.00 94.75 372 LYS A O 1
ATOM 2976 N N . ALA A 1 373 ? 16.309 1.385 -30.776 1.00 93.38 373 ALA A N 1
ATOM 2977 C CA . ALA A 1 373 ? 17.477 0.530 -30.973 1.00 93.38 373 ALA A CA 1
ATOM 2978 C C . ALA A 1 373 ? 18.440 1.094 -32.041 1.00 93.38 373 ALA A C 1
ATOM 2980 O O . ALA A 1 373 ? 18.007 1.618 -33.070 1.00 93.38 373 ALA A O 1
ATOM 2981 N N . GLY A 1 374 ? 19.748 0.919 -31.835 1.00 91.38 374 GLY A N 1
ATOM 2982 C CA . GLY A 1 374 ? 20.788 1.208 -32.829 1.00 91.38 374 GLY A CA 1
ATOM 2983 C C . GLY A 1 374 ? 21.267 2.660 -32.875 1.00 91.38 374 GLY A C 1
ATOM 2984 O O . GLY A 1 374 ? 21.941 3.044 -33.835 1.00 91.38 374 GLY A O 1
ATOM 2985 N N . GLU A 1 375 ? 20.944 3.466 -31.866 1.00 88.62 375 GLU A N 1
ATOM 2986 C CA . GLU A 1 375 ? 21.409 4.851 -31.760 1.00 88.62 375 GLU A CA 1
ATOM 2987 C C . GLU A 1 375 ? 22.607 4.981 -30.812 1.00 88.62 375 GLU A C 1
ATOM 2989 O O . GLU A 1 375 ? 22.799 4.177 -29.895 1.00 88.62 375 GLU A O 1
ATOM 2994 N N . VAL A 1 376 ? 23.439 5.995 -31.059 1.00 86.75 376 VAL A N 1
ATOM 2995 C CA . VAL A 1 376 ? 24.552 6.338 -30.168 1.00 86.75 376 VAL A CA 1
ATOM 2996 C C . VAL A 1 376 ? 23.963 6.964 -28.901 1.00 86.75 376 VAL A C 1
ATOM 2998 O O . VAL A 1 376 ? 23.183 7.914 -29.018 1.00 86.75 376 VAL A O 1
ATOM 3001 N N . PRO A 1 377 ? 24.301 6.461 -27.702 1.00 83.81 377 PRO A N 1
ATOM 3002 C CA . PRO A 1 377 ? 23.811 7.035 -26.461 1.00 83.81 377 PRO A CA 1
ATOM 3003 C C . PRO A 1 377 ? 24.154 8.518 -26.336 1.00 83.81 377 PRO A C 1
ATOM 3005 O O . PRO A 1 377 ? 25.310 8.913 -26.478 1.00 83.81 377 PRO A O 1
ATOM 3008 N N . VAL A 1 378 ? 23.153 9.333 -26.012 1.00 82.12 378 VAL A N 1
ATOM 3009 C CA . VAL A 1 378 ? 23.374 10.744 -25.659 1.00 82.12 378 VAL A CA 1
ATOM 3010 C C . VAL A 1 378 ? 23.958 10.859 -24.247 1.00 82.12 378 VAL A C 1
ATOM 3012 O O . VAL A 1 378 ? 24.829 11.690 -23.999 1.00 82.12 378 VAL A O 1
ATOM 3015 N N . VAL A 1 379 ? 23.527 9.981 -23.334 1.00 77.12 379 VAL A N 1
ATOM 3016 C CA . VAL A 1 379 ? 24.072 9.886 -21.977 1.00 77.12 379 VAL A CA 1
ATOM 3017 C C . VAL A 1 379 ? 25.449 9.219 -22.037 1.00 77.12 379 VAL A C 1
ATOM 3019 O O . VAL A 1 379 ? 25.572 7.994 -22.097 1.00 77.12 379 VAL A O 1
ATOM 3022 N N . GLN A 1 380 ? 26.507 10.030 -22.058 1.00 64.56 380 GLN A N 1
ATOM 3023 C CA . GLN A 1 380 ? 27.882 9.531 -22.074 1.00 64.56 380 GLN A CA 1
ATOM 3024 C C . GLN A 1 380 ? 28.255 8.879 -20.735 1.00 64.56 380 GLN A C 1
ATOM 3026 O O . GLN A 1 380 ? 27.914 9.382 -19.668 1.00 64.56 380 GLN A O 1
ATOM 3031 N N . GLY A 1 381 ? 28.991 7.765 -20.797 1.00 69.75 381 GLY A N 1
ATOM 3032 C CA . GLY A 1 381 ? 29.564 7.101 -19.620 1.00 69.75 381 GLY A CA 1
ATOM 3033 C C . GLY A 1 381 ? 28.606 6.213 -18.819 1.00 69.75 381 GLY A C 1
ATOM 3034 O O . GLY A 1 381 ? 29.043 5.612 -17.844 1.00 69.75 381 GLY A O 1
ATOM 3035 N N . GLN A 1 382 ? 27.337 6.088 -19.224 1.00 80.25 382 GLN A N 1
ATOM 3036 C CA . GLN A 1 382 ? 26.377 5.209 -18.544 1.00 80.25 382 GLN A CA 1
ATOM 3037 C C . GLN A 1 382 ? 26.623 3.718 -18.831 1.00 80.25 382 GLN A C 1
ATOM 3039 O O . GLN A 1 382 ? 26.400 2.884 -17.957 1.00 80.25 382 GLN A O 1
ATOM 3044 N N . TRP A 1 383 ? 27.112 3.378 -20.027 1.00 87.56 383 TRP A N 1
ATOM 3045 C CA . TRP A 1 383 ? 27.396 1.998 -20.435 1.00 87.56 383 TRP A CA 1
ATOM 3046 C C . TRP A 1 383 ? 28.836 1.846 -20.922 1.00 87.56 383 TRP A C 1
ATOM 3048 O O . TRP A 1 383 ? 29.392 2.745 -21.559 1.00 87.56 383 TRP A O 1
ATOM 3058 N N . THR A 1 384 ? 29.437 0.696 -20.624 1.00 86.50 384 THR A N 1
ATOM 3059 C CA . THR A 1 384 ? 30.789 0.336 -21.067 1.00 86.50 384 THR A CA 1
ATOM 3060 C C . THR A 1 384 ? 30.792 -0.100 -22.537 1.00 86.50 384 THR A C 1
ATOM 3062 O O . THR A 1 384 ? 29.751 -0.419 -23.111 1.00 86.50 384 THR A O 1
ATOM 3065 N N . GLN A 1 385 ? 31.978 -0.160 -23.157 1.00 85.19 385 GLN A N 1
ATOM 3066 C CA . GLN A 1 385 ? 32.135 -0.669 -24.532 1.00 85.19 385 GLN A CA 1
ATOM 3067 C C . GLN A 1 385 ? 31.752 -2.149 -24.678 1.00 85.19 385 GLN A C 1
ATOM 3069 O O . GLN A 1 385 ? 31.500 -2.596 -25.785 1.00 85.19 385 GLN A O 1
ATOM 3074 N N . GLU A 1 386 ? 31.686 -2.898 -23.576 1.00 87.19 386 GLU A N 1
ATOM 3075 C CA . GLU A 1 386 ? 31.237 -4.296 -23.570 1.00 87.19 386 GLU A CA 1
ATOM 3076 C C . GLU A 1 386 ? 29.719 -4.413 -23.769 1.00 87.19 386 GLU A C 1
ATOM 3078 O O . GLU A 1 386 ? 29.242 -5.384 -24.346 1.00 87.19 386 GLU A O 1
ATOM 3083 N N . VAL A 1 387 ? 28.962 -3.403 -23.327 1.00 89.44 387 VAL A N 1
ATOM 3084 C CA . VAL A 1 387 ? 27.502 -3.344 -23.488 1.00 89.44 387 VAL A CA 1
ATOM 3085 C C . VAL A 1 387 ? 27.122 -2.759 -24.850 1.00 89.44 387 VAL A C 1
ATOM 3087 O O . VAL A 1 387 ? 26.100 -3.128 -25.430 1.00 89.44 387 VAL A O 1
ATOM 3090 N N . LEU A 1 388 ? 27.915 -1.823 -25.375 1.00 91.62 388 LEU A N 1
ATOM 3091 C CA . LEU A 1 388 ? 27.637 -1.146 -26.641 1.00 91.62 388 LEU A CA 1
ATOM 3092 C C . LEU A 1 388 ? 28.095 -1.980 -27.845 1.00 91.62 388 LEU A C 1
ATOM 3094 O O . LEU A 1 388 ? 29.165 -2.573 -27.841 1.00 91.62 388 LEU A O 1
ATOM 3098 N N . VAL A 1 389 ? 27.313 -1.949 -28.924 1.00 92.44 389 VAL A N 1
ATOM 3099 C CA . VAL A 1 389 ? 27.663 -2.578 -30.206 1.00 92.44 389 VAL A CA 1
ATOM 3100 C C . VAL A 1 389 ? 28.030 -1.471 -31.185 1.00 92.44 389 VAL A C 1
ATOM 3102 O O . VAL A 1 389 ? 27.184 -0.645 -31.525 1.00 92.44 389 VAL A O 1
ATOM 3105 N N . ASP A 1 390 ? 29.299 -1.405 -31.593 1.00 91.31 390 ASP A N 1
ATOM 3106 C CA . ASP A 1 390 ? 29.846 -0.328 -32.436 1.00 91.31 390 ASP A CA 1
ATOM 3107 C C . ASP A 1 390 ? 29.541 1.083 -31.887 1.00 91.31 390 ASP A C 1
ATOM 3109 O O . ASP A 1 390 ? 29.172 2.006 -32.619 1.00 91.31 390 ASP A O 1
ATOM 3113 N N . GLY A 1 391 ? 29.631 1.241 -30.561 1.00 89.38 391 GLY A N 1
ATOM 3114 C CA . GLY A 1 391 ? 29.326 2.494 -29.860 1.00 89.38 391 GLY A CA 1
ATOM 3115 C C . GLY A 1 391 ? 27.835 2.853 -29.796 1.00 89.38 391 GLY A C 1
ATOM 3116 O O . GLY A 1 391 ? 27.490 3.950 -29.355 1.00 89.38 391 GLY A O 1
ATOM 3117 N N . LYS A 1 392 ? 26.942 1.953 -30.222 1.00 92.31 392 LYS A N 1
ATOM 3118 C CA . LYS A 1 392 ? 25.485 2.131 -30.207 1.00 92.31 392 LYS A CA 1
ATOM 3119 C C . LYS A 1 392 ? 24.831 1.220 -29.180 1.00 92.31 392 LYS A C 1
ATOM 3121 O O . LYS A 1 392 ? 25.303 0.114 -28.923 1.00 92.31 392 LYS A O 1
ATOM 3126 N N . TYR A 1 393 ? 23.703 1.664 -28.636 1.00 93.50 393 TYR A N 1
ATOM 3127 C CA . TYR A 1 393 ? 22.874 0.818 -27.783 1.00 93.50 393 TYR A CA 1
ATOM 3128 C C . TYR A 1 393 ? 21.885 0.027 -28.640 1.00 93.50 393 TYR A C 1
ATOM 3130 O O . TYR A 1 393 ? 21.137 0.606 -29.429 1.00 93.50 393 TYR A O 1
ATOM 3138 N N . THR A 1 394 ? 21.871 -1.297 -28.508 1.00 94.69 394 THR A N 1
ATOM 3139 C CA . THR A 1 394 ? 21.063 -2.198 -29.348 1.00 94.69 394 THR A CA 1
ATOM 3140 C C . THR A 1 394 ? 20.280 -3.197 -28.502 1.00 94.69 394 THR A C 1
ATOM 3142 O O . THR A 1 394 ? 20.441 -3.262 -27.288 1.00 94.69 394 THR A O 1
ATOM 3145 N N . SER A 1 395 ? 19.454 -4.023 -29.142 1.00 95.19 395 SER A N 1
ATOM 3146 C CA . SER A 1 395 ? 18.811 -5.167 -28.491 1.00 95.19 395 SER A CA 1
ATOM 3147 C C . SER A 1 395 ? 19.810 -6.094 -27.790 1.00 95.19 395 SER A C 1
ATOM 3149 O O . SER A 1 395 ? 19.540 -6.575 -26.694 1.00 95.19 395 SER A O 1
ATOM 3151 N N . SER A 1 396 ? 20.996 -6.298 -28.372 1.00 93.31 396 SER A N 1
ATOM 3152 C CA . SER A 1 396 ? 22.065 -7.091 -27.753 1.00 93.31 396 SER A CA 1
ATOM 3153 C C . SER A 1 396 ? 22.614 -6.448 -26.478 1.00 93.31 396 SER A C 1
ATOM 3155 O O . SER A 1 396 ? 23.045 -7.164 -25.579 1.00 93.31 396 SER A O 1
ATOM 3157 N N . SER A 1 397 ? 22.553 -5.119 -26.370 1.00 94.31 397 SER A N 1
ATOM 3158 C CA . SER A 1 397 ? 22.946 -4.387 -25.165 1.00 94.31 397 SER A CA 1
ATOM 3159 C C . SER A 1 397 ? 22.002 -4.681 -23.993 1.00 94.31 397 SER A C 1
ATOM 3161 O O . SER A 1 397 ? 22.482 -4.939 -22.894 1.00 94.31 397 SER A O 1
ATOM 3163 N N . ASP A 1 398 ? 20.681 -4.741 -24.224 1.00 93.94 398 ASP A N 1
ATOM 3164 C CA . ASP A 1 398 ? 19.720 -5.167 -23.186 1.00 93.94 398 ASP A CA 1
ATOM 3165 C C . ASP A 1 398 ? 19.971 -6.623 -22.757 1.00 93.94 398 ASP A C 1
ATOM 3167 O O . ASP A 1 398 ? 19.892 -6.946 -21.574 1.00 93.94 398 ASP A O 1
ATOM 3171 N N . LEU A 1 399 ? 20.302 -7.508 -23.708 1.00 91.81 399 LEU A N 1
ATOM 3172 C CA . LEU A 1 399 ? 20.618 -8.908 -23.404 1.00 91.81 399 LEU A CA 1
ATOM 3173 C C . LEU A 1 399 ? 21.895 -9.039 -22.568 1.00 91.81 399 LEU A C 1
ATOM 3175 O O . LEU A 1 399 ? 21.934 -9.866 -21.659 1.00 91.81 399 LEU A O 1
ATOM 3179 N N . CYS A 1 400 ? 22.902 -8.201 -22.824 1.00 88.75 400 CYS A N 1
ATOM 3180 C CA . CYS A 1 400 ? 24.111 -8.138 -22.004 1.00 88.75 400 CYS A CA 1
ATOM 3181 C C . CYS A 1 400 ? 23.799 -7.764 -20.548 1.00 88.75 400 CYS A C 1
ATOM 3183 O O . CYS A 1 400 ? 24.452 -8.278 -19.650 1.00 88.75 400 CYS A O 1
ATOM 3185 N N . LEU A 1 401 ? 22.806 -6.900 -20.308 1.00 84.25 401 LEU A N 1
ATOM 3186 C CA . LEU A 1 401 ? 22.366 -6.544 -18.953 1.00 84.25 401 LEU A CA 1
ATOM 3187 C C . LEU A 1 401 ? 21.486 -7.622 -18.298 1.00 84.25 401 LEU A C 1
ATOM 3189 O O . LEU A 1 401 ? 21.274 -7.591 -17.089 1.00 84.25 401 LEU A O 1
ATOM 3193 N N . SER A 1 402 ? 20.930 -8.544 -19.090 1.00 77.12 402 SER A N 1
ATOM 3194 C CA . SER A 1 402 ? 20.070 -9.627 -18.596 1.00 77.12 402 SER A CA 1
ATOM 3195 C C . SER A 1 402 ? 20.835 -10.862 -18.109 1.00 77.12 402 SER A C 1
ATOM 3197 O O . SER A 1 402 ? 20.252 -11.676 -17.387 1.00 77.12 402 SER A O 1
ATOM 3199 N N . GLY A 1 403 ? 22.091 -11.018 -18.543 1.00 59.22 403 GLY A N 1
ATOM 3200 C CA . GLY A 1 403 ? 23.010 -12.071 -18.098 1.00 59.22 403 GLY 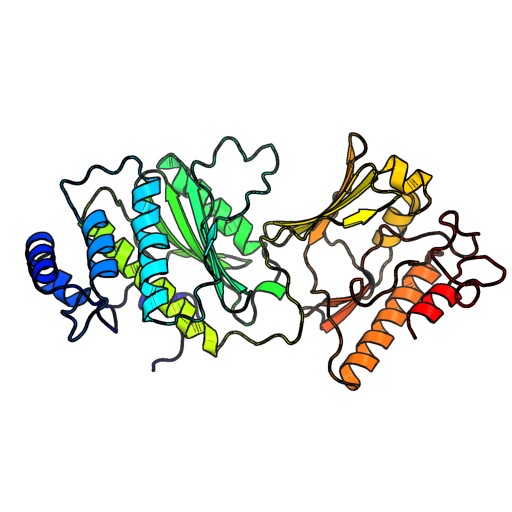A CA 1
ATOM 3201 C C . GLY A 1 403 ? 23.746 -11.661 -16.836 1.00 59.22 403 GLY A C 1
ATOM 3202 O O . GLY A 1 403 ? 23.961 -12.560 -15.992 1.00 59.22 403 GLY A O 1
#

Sequence (403 aa):
MEPPPTEPWQLEKALGAPLLERLPVSWKRLAQLEGVFGRDKAAALFASPAECQAEDVSTVASLVLNRGYQFPSWEDLHSLCLTGMWEVCLRYLDPTMQEVLAPGTNSVTMDEAETKSWPDLLLFAKKRLVFKSEHRARREELGSAWSTLAYSLGNISPCFHRGLDWTLGAATGARMLRFGVFWPDGDMVLSPLLDIGYVSSRYEAIKSSTNLIRIALSWLSVLEESNHTMLMPYQAVASHVYGNGNITRKLEIVDGIAIKTIQPWKLHELHGYSKMEYVERAYSVKSRHVARLDWQRDIVRDDVYRVQSKVFGFPARPTQQEQLVQAVKHTLLGLDALHGAGLVHRDLEWSNVIYNEVLQVWVIQGLECVWKAGEVPVVQGQWTQEVLVDGKYTSSSDLCLSG